Protein AF-0000000069214735 (afdb_homodimer)

Foldseek 3Di:
DVVVLVVVLVVVLLVLQVVVVDPVLNVLVVQDADDPLVLLLLLCLPDDPPDDPVLSVLSSLLSSLLVLLVQLLVLLVCLLLVFQFDNLGGHSCNVPNNVVSNVSSVVSNVSSLVSLVVLDDVLSVLQVVLSVLLVVLVVLQVVCLVADDLDVVSQVSSQQNNWQSNSLSSNLSSCVSVVHDSVLSSQLSNLLRSLLVLVVLLCLLVPCCVVNRHHHPSQQLSRHCHQLNSVLLVVDDPVVVVVSRVCGNPDDPVNSVVSVVSCVVVVSSVVSLVVSVVSLVSSCVSCPPVPSVSSNVSSVVSSVVPD/DVVVLVVVLVVVLVVLQVVVVDPVLVVLVVQDADDPLVLLLLLCLPDDPPDDPVLSVLSSLLSSLLVLLVQLLVLLVCLLLVFQFDNLGGHSCNVPNNVVSNVSSVVSNVSSLVSQVVLDDVLSVQQVVLSVLLVVLVVLQVVQLVADDLDVVSQVSSQQNNWQSSSLSSNLSSCVSVVHDSVLRSQLSNLLRSLLVLVVLLCLLVPCCVVNRHHHPSQQLSRHCHQLNSVLLVVDPPVVVVVSRVCGNPDDPVNSVVSVVSCVVVVSSVVSLVVSLVSLVSSCVSCPPVPSVSSNVSSVVSSVVPD

pLDDT: mean 94.44, std 6.24, range [46.06, 98.88]

Organism: Helicobacter pylori (strain G27) (NCBI:txid563041)

Solvent-accessible surface area (backbone atoms only — not comparable to full-atom values): 30820 Å² total; per-residue (Å²): 114,65,63,63,55,50,48,51,25,52,51,49,45,52,49,56,55,56,70,68,71,44,72,66,58,51,54,56,57,71,56,58,52,78,75,86,52,63,66,43,54,60,37,56,55,70,58,59,94,80,60,51,71,68,61,46,51,52,50,38,49,51,37,29,32,53,52,30,42,51,50,17,53,48,35,43,46,33,48,62,65,64,36,55,49,37,64,71,31,61,19,57,31,59,75,63,32,53,55,52,17,44,34,52,16,44,33,31,40,22,49,23,48,30,58,34,37,73,67,40,50,70,44,26,34,45,47,25,45,24,48,26,35,23,28,50,16,51,50,50,46,54,62,52,27,74,46,86,52,85,56,66,67,58,48,52,52,30,47,40,25,53,44,6,41,42,40,10,31,49,28,21,39,44,22,51,75,69,72,45,67,30,67,41,37,21,48,21,22,31,24,35,25,48,15,42,50,48,39,53,58,48,40,33,74,71,41,53,34,78,80,68,24,35,74,42,59,42,49,45,37,72,22,42,58,46,68,58,54,41,57,42,48,73,72,42,52,74,70,52,36,52,50,53,56,69,45,55,51,43,91,48,71,67,54,53,53,53,48,52,49,50,33,60,75,69,43,30,65,61,52,48,50,52,55,23,45,52,27,22,50,51,15,50,57,44,46,60,87,67,78,48,63,62,57,50,48,50,42,54,31,44,76,66,66,62,120,117,66,64,64,54,50,50,52,26,52,50,49,44,51,50,56,57,56,68,68,70,45,73,66,58,51,57,57,56,71,58,56,53,79,73,86,53,62,66,41,54,59,39,56,56,70,59,58,95,80,60,50,70,68,60,46,51,51,51,40,49,51,37,29,31,51,52,30,40,50,50,16,52,49,35,43,45,33,48,62,66,65,37,54,48,37,64,71,31,61,19,57,30,58,75,64,33,52,53,53,18,45,37,50,15,44,33,30,40,22,48,24,48,28,58,34,37,74,65,39,49,69,45,26,36,44,48,25,46,24,48,26,35,24,28,51,16,51,50,51,48,54,63,52,25,74,48,84,53,86,55,65,67,60,48,50,52,28,46,39,24,55,44,4,39,42,41,10,29,50,28,22,38,45,22,52,75,69,72,46,66,30,67,41,38,22,49,20,21,32,24,36,25,48,16,42,52,49,39,51,57,47,41,32,72,72,42,53,33,79,80,68,26,35,75,42,58,44,50,43,37,71,22,41,59,46,67,57,54,42,56,44,49,72,71,42,54,73,69,52,35,52,50,53,56,71,46,55,50,44,90,48,71,68,54,53,53,52,48,51,50,50,33,61,75,69,43,30,65,60,53,49,51,52,54,25,45,52,26,24,50,50,15,49,58,44,47,61,85,66,78,50,63,60,57,49,49,50,42,56,29,44,76,68,67,63,120

Nearest PDB structures (foldseek):
  3tc1-assembly1_B  TM=9.771E-01  e=1.346E-35  Helicobacter pylori NCTC 11637 = CCUG 17874 = ATCC 43504 = JCM 12093
  3tc1-assembly1_A  TM=9.794E-01  e=9.966E-32  Helicobacter pylori NCTC 11637 = CCUG 17874 = ATCC 43504 = JCM 12093
  5ze6-assembly1_A  TM=8.639E-01  e=1.102E-12  Escherichia coli K-12
  1v4h-assembly1_A  TM=8.221E-01  e=3.717E-09  Thermotoga maritima
  1vg6-assembly1_A  TM=8.073E-01  e=4.056E-09  Thermotoga maritima

Secondary structure (DSSP, 8-state):
-HHHHHHHHHHHHHHHHHTT--HHHHHHHTTSPP---HHHHHHHTT--TT--HHHHHHHHHHHHHHHHHHHHHHHHHHHHTT-SEETTEE-HHHHH-HHHHHHHHHHHHHHHHHHHTTS-HHHHHHHHHHHHHHHHHHHHHHHHTTS----HHHHHHHHIIIIIHHHHHHHHHHHHHTTS-HHHHHHHHHHHHHHHHHHHHHHHHHS-HHHHTS-SSHHHHTT---HHHHHHHHHS-HHHHHHHHHHTT---HHHHHHHHHHHHHTTHHHHHHHHHHHHHHHHHHHTTTS--HHHHHHHHHHHHT--/-HHHHHHHHHHHHHHHHHTT--HHHHHHHTTSPP---HHHHHHHTT--TT--HHHHHHHHHHHHHHHHHHHHHHHHHHHHTT-SEETTEE-HHHHH-HHHHHHHHHHHHHHHHHHHTTS-HHHHHHHHHHHHHHHHHHHHHHHHTTS----HHHHHHHHIIIIIHHHHHHHHHHHHHTTS-HHHHHHHHHHHHHHHHHHHHHHHHHS-HHHHTS-SSHHHHTT---HHHHHHHHHS-HHHHHHHHHHTT---HHHHHHHHHHHHHTTHHHHHHHHHHHHHHHHHHHTTTS--HHHHHHHHHHHHT--

Structure (mmCIF, N/CA/C/O backbone):
data_AF-0000000069214735-model_v1
#
loop_
_entity.id
_entity.type
_entity.pdbx_description
1 polymer 'Putative octaprenyl-diphosphate synthase'
#
loop_
_atom_site.group_PDB
_atom_site.id
_atom_site.type_symbol
_atom_site.label_atom_id
_atom_site.label_alt_id
_atom_site.label_comp_id
_atom_site.label_asym_id
_atom_site.label_entity_id
_atom_site.label_seq_id
_atom_site.pdbx_PDB_ins_code
_atom_site.Cartn_x
_atom_site.Cartn_y
_atom_site.Cartn_z
_atom_site.occupancy
_atom_site.B_iso_or_equiv
_atom_site.auth_seq_id
_atom_site.auth_comp_id
_atom_site.auth_asym_id
_atom_site.auth_atom_id
_atom_site.pdbx_PDB_model_num
ATOM 1 N N . MET A 1 1 ? 9.195 28.875 -14.844 1 63.41 1 MET A N 1
ATOM 2 C CA . MET A 1 1 ? 10.25 27.875 -14.758 1 63.41 1 MET A CA 1
ATOM 3 C C . MET A 1 1 ? 9.781 26.641 -13.977 1 63.41 1 MET A C 1
ATOM 5 O O . MET A 1 1 ? 9.914 25.516 -14.453 1 63.41 1 MET A O 1
ATOM 9 N N . GLN A 1 2 ? 8.852 26.922 -13.047 1 80.88 2 GLN A N 1
ATOM 10 C CA . GLN A 1 2 ? 8.453 25.781 -12.234 1 80.88 2 GLN A CA 1
ATOM 11 C C . GLN A 1 2 ? 7.371 24.953 -12.938 1 80.88 2 GLN A C 1
ATOM 13 O O . GLN A 1 2 ? 7.344 23.734 -12.82 1 80.88 2 GLN A O 1
ATOM 18 N N . GLU A 1 3 ? 6.699 25.594 -13.883 1 85.5 3 GLU A N 1
ATOM 19 C CA . GLU A 1 3 ? 5.617 24.875 -14.547 1 85.5 3 GLU A CA 1
ATOM 20 C C . GLU A 1 3 ? 6.168 23.812 -15.5 1 85.5 3 GLU A C 1
ATOM 22 O O . GLU A 1 3 ? 5.629 22.703 -15.578 1 85.5 3 GLU A O 1
ATOM 27 N N . LYS A 1 4 ? 7.199 24.172 -16.25 1 91.75 4 LYS A N 1
ATOM 28 C CA . LYS A 1 4 ? 7.816 23.219 -17.156 1 91.75 4 LYS A CA 1
ATOM 29 C C . LYS A 1 4 ? 8.414 22.031 -16.406 1 91.75 4 LYS A C 1
ATOM 31 O O . LYS A 1 4 ? 8.336 20.891 -16.859 1 91.75 4 LYS A O 1
ATOM 36 N N . GLN A 1 5 ? 9.008 22.359 -15.266 1 94.19 5 GLN A N 1
ATOM 37 C CA . GLN A 1 5 ? 9.594 21.312 -14.445 1 94.19 5 GLN A CA 1
ATOM 38 C C . GLN A 1 5 ? 8.516 20.391 -13.883 1 94.19 5 GLN A C 1
ATOM 40 O O . GLN A 1 5 ? 8.695 19.172 -13.836 1 94.19 5 GLN A O 1
ATOM 45 N N . LEU A 1 6 ? 7.398 20.953 -13.516 1 96.31 6 LEU A N 1
ATOM 46 C CA . LEU A 1 6 ? 6.297 20.156 -12.984 1 96.31 6 LEU A CA 1
ATOM 47 C C . LEU A 1 6 ? 5.715 19.234 -14.055 1 96.31 6 LEU A C 1
ATOM 49 O O . LEU A 1 6 ? 5.359 18.094 -13.766 1 96.31 6 LEU A O 1
ATOM 53 N N . GLN A 1 7 ? 5.637 19.781 -15.25 1 96.06 7 GLN A N 1
ATOM 54 C CA . GLN A 1 7 ? 5.16 18.953 -16.359 1 96.06 7 GLN A CA 1
ATOM 55 C C . GLN A 1 7 ? 6.102 17.781 -16.625 1 96.06 7 GLN A C 1
ATOM 57 O O . GLN A 1 7 ? 5.656 16.688 -16.953 1 96.06 7 GLN A O 1
ATOM 62 N N . ALA A 1 8 ? 7.367 18.094 -16.531 1 96.56 8 ALA A N 1
ATOM 63 C CA . ALA A 1 8 ? 8.359 17.031 -16.734 1 96.56 8 ALA A CA 1
ATOM 64 C C . ALA A 1 8 ? 8.188 15.922 -15.695 1 96.56 8 ALA A C 1
ATOM 66 O O . ALA A 1 8 ? 8.344 14.742 -16 1 96.56 8 ALA A O 1
ATOM 67 N N . ILE A 1 9 ? 7.883 16.297 -14.5 1 97.81 9 ILE A N 1
ATOM 68 C CA . ILE A 1 9 ? 7.672 15.328 -13.422 1 97.81 9 ILE A CA 1
ATOM 69 C C . ILE A 1 9 ? 6.414 14.516 -13.695 1 97.81 9 ILE A C 1
ATOM 71 O O . ILE A 1 9 ? 6.41 13.289 -13.523 1 97.81 9 ILE A O 1
ATOM 75 N N . GLN A 1 10 ? 5.355 15.109 -14.141 1 97.12 10 GLN A N 1
ATOM 76 C CA . GLN A 1 10 ? 4.121 14.414 -14.5 1 97.12 10 GLN A CA 1
ATOM 77 C C . GLN A 1 10 ? 4.363 13.422 -15.633 1 97.12 10 GLN A C 1
ATOM 79 O O . GLN A 1 10 ? 3.814 12.312 -15.617 1 97.12 10 GLN A O 1
ATOM 84 N N . ASN A 1 11 ? 5.117 13.891 -16.594 1 97.31 11 ASN A N 1
ATOM 85 C CA . ASN A 1 11 ? 5.453 13.016 -17.719 1 97.31 11 ASN A CA 1
ATOM 86 C C . ASN A 1 11 ? 6.25 11.797 -17.25 1 97.31 11 ASN A C 1
ATOM 88 O O . ASN A 1 11 ? 6.086 10.703 -17.797 1 97.31 11 ASN A O 1
ATOM 92 N N . LYS A 1 12 ? 7.121 12.023 -16.297 1 97.69 12 LYS A N 1
ATOM 93 C CA . LYS A 1 12 ? 7.898 10.922 -15.727 1 97.69 12 LYS A CA 1
ATOM 94 C C . LYS A 1 12 ? 6.988 9.891 -15.062 1 97.69 12 LYS A C 1
ATOM 96 O O . LYS A 1 12 ? 7.156 8.688 -15.258 1 97.69 12 LYS A O 1
ATOM 101 N N . ILE A 1 13 ? 6.055 10.328 -14.305 1 98.19 13 ILE A N 1
ATOM 102 C CA . ILE A 1 13 ? 5.102 9.445 -13.648 1 98.19 13 ILE A CA 1
ATOM 103 C C . ILE A 1 13 ? 4.309 8.664 -14.695 1 98.19 13 ILE A C 1
ATOM 105 O O . ILE A 1 13 ? 4.156 7.445 -14.578 1 98.19 13 ILE A O 1
ATOM 109 N N . ALA A 1 14 ? 3.828 9.383 -15.703 1 97.75 14 ALA A N 1
ATOM 110 C CA . ALA A 1 14 ? 3.07 8.742 -16.781 1 97.75 14 ALA A CA 1
ATOM 111 C C . ALA A 1 14 ? 3.906 7.672 -17.469 1 97.75 14 ALA A C 1
ATOM 113 O O . ALA A 1 14 ? 3.398 6.598 -17.797 1 97.75 14 ALA A O 1
ATOM 114 N N . SER A 1 15 ? 5.121 8.008 -17.719 1 98.19 15 SER A N 1
ATOM 115 C CA . SER A 1 15 ? 6.027 7.055 -18.344 1 98.19 15 SER A CA 1
ATOM 116 C C . SER A 1 15 ? 6.227 5.816 -17.484 1 98.19 15 SER A C 1
ATOM 118 O O . SER A 1 15 ? 6.23 4.691 -17.984 1 98.19 15 SER A O 1
ATOM 120 N N . TRP A 1 16 ? 6.414 6.023 -16.203 1 98.12 16 TRP A N 1
ATOM 121 C CA . TRP A 1 16 ? 6.594 4.91 -15.281 1 98.12 16 TRP A CA 1
ATOM 122 C C . TRP A 1 16 ? 5.352 4.027 -15.242 1 98.12 16 TRP A C 1
ATOM 124 O O . TRP A 1 16 ? 5.453 2.801 -15.164 1 98.12 16 TRP A O 1
ATOM 134 N N . ILE A 1 17 ? 4.191 4.629 -15.273 1 98.06 17 ILE A N 1
ATOM 135 C CA . ILE A 1 17 ? 2.936 3.891 -15.266 1 98.06 17 ILE A CA 1
ATOM 136 C C . ILE A 1 17 ? 2.809 3.084 -16.562 1 98.06 17 ILE A C 1
ATOM 138 O O . ILE A 1 17 ? 2.406 1.918 -16.531 1 98.06 17 ILE A O 1
ATOM 142 N N . LYS A 1 18 ? 3.156 3.678 -17.641 1 97.56 18 LYS A N 1
ATOM 143 C CA . LYS A 1 18 ? 3.102 3.002 -18.938 1 97.56 18 LYS A CA 1
ATOM 144 C C . LYS A 1 18 ? 4.031 1.794 -18.969 1 97.56 18 LYS A C 1
ATOM 146 O O . LYS A 1 18 ? 3.732 0.788 -19.609 1 97.56 18 LYS A O 1
ATOM 151 N N . GLU A 1 19 ? 5.086 1.931 -18.312 1 97.31 19 GLU A N 1
ATOM 152 C CA . GLU A 1 19 ? 6.078 0.863 -18.25 1 97.31 19 GLU A CA 1
ATOM 153 C C . GLU A 1 19 ? 5.516 -0.382 -17.578 1 97.31 19 GLU A C 1
ATOM 155 O O . GLU A 1 19 ? 6.055 -1.479 -17.734 1 97.31 19 GLU A O 1
ATOM 160 N N . ILE A 1 20 ? 4.504 -0.233 -16.781 1 96.56 20 ILE A N 1
ATOM 161 C CA . ILE A 1 20 ? 3.902 -1.363 -16.078 1 96.56 20 ILE A CA 1
ATOM 162 C C . ILE A 1 20 ? 3.188 -2.268 -17.094 1 96.56 20 ILE A C 1
ATOM 164 O O . ILE A 1 20 ? 2.936 -3.441 -16.797 1 96.56 20 ILE A O 1
ATOM 168 N N . GLU A 1 21 ? 2.82 -1.747 -18.281 1 95.44 21 GLU A N 1
ATOM 169 C CA . GLU A 1 21 ? 2.24 -2.49 -19.391 1 95.44 21 GLU A CA 1
ATOM 170 C C . GLU A 1 21 ? 0.937 -3.17 -18.984 1 95.44 21 GLU A C 1
ATOM 172 O O . GLU A 1 21 ? 0.771 -4.375 -19.172 1 95.44 21 GLU A O 1
ATOM 177 N N . SER A 1 22 ? 0.008 -2.404 -18.5 1 96.75 22 SER A N 1
ATOM 178 C CA . SER A 1 22 ? -1.349 -2.834 -18.188 1 96.75 22 SER A CA 1
ATOM 179 C C . SER A 1 22 ? -2.381 -1.826 -18.672 1 96.75 22 SER A C 1
ATOM 181 O O . SER A 1 22 ? -2.428 -0.693 -18.188 1 96.75 22 SER A O 1
ATOM 183 N N . GLY A 1 23 ? -3.18 -2.287 -19.594 1 96.31 23 GLY A N 1
ATOM 184 C CA . GLY A 1 23 ? -4.246 -1.431 -20.078 1 96.31 23 GLY A CA 1
ATOM 185 C C . GLY A 1 23 ? -5.23 -1.019 -19.016 1 96.31 23 GLY A C 1
ATOM 186 O O . GLY A 1 23 ? -5.781 0.084 -19.062 1 96.31 23 GLY A O 1
ATOM 187 N N . PHE A 1 24 ? -5.484 -1.849 -18.047 1 95.62 24 PHE A N 1
ATOM 188 C CA . PHE A 1 24 ? -6.395 -1.551 -16.953 1 95.62 24 PHE A CA 1
ATOM 189 C C . PHE A 1 24 ? -5.836 -0.441 -16.078 1 95.62 24 PHE A C 1
ATOM 191 O O . PHE A 1 24 ? -6.559 0.478 -15.688 1 95.62 24 PHE A O 1
ATOM 198 N N . ILE A 1 25 ? -4.531 -0.537 -15.766 1 97.25 25 ILE A N 1
ATOM 199 C CA . ILE A 1 25 ? -3.889 0.477 -14.938 1 97.25 25 ILE A CA 1
ATOM 200 C C . ILE A 1 25 ? -3.871 1.813 -15.672 1 97.25 25 ILE A C 1
ATOM 202 O O . ILE A 1 25 ? -4.117 2.863 -15.078 1 97.25 25 ILE A O 1
ATOM 206 N N . ASP A 1 26 ? -3.609 1.735 -17 1 97.5 26 ASP A N 1
ATOM 207 C CA . ASP A 1 26 ? -3.646 2.947 -17.812 1 97.5 26 ASP A CA 1
ATOM 208 C C . ASP A 1 26 ? -5.023 3.605 -17.766 1 97.5 26 ASP A C 1
ATOM 210 O O . ASP A 1 26 ? -5.125 4.832 -17.672 1 97.5 26 ASP A O 1
ATOM 214 N N . ALA A 1 27 ? -6.051 2.803 -17.828 1 96.06 27 ALA A N 1
ATOM 215 C CA . ALA A 1 27 ? -7.422 3.305 -17.797 1 96.06 27 ALA A CA 1
ATOM 216 C C . ALA A 1 27 ? -7.727 3.98 -16.469 1 96.06 27 ALA A C 1
ATOM 218 O O . ALA A 1 27 ? -8.312 5.066 -16.438 1 96.06 27 ALA A O 1
ATOM 219 N N . LEU A 1 28 ? -7.375 3.35 -15.414 1 96.75 28 LEU A N 1
ATOM 220 C CA . LEU A 1 28 ? -7.59 3.924 -14.094 1 96.75 28 LEU A CA 1
ATOM 221 C C . LEU A 1 28 ? -6.801 5.219 -13.922 1 96.75 28 LEU A C 1
ATOM 223 O O . LEU A 1 28 ? -7.336 6.223 -13.453 1 96.75 28 LEU A O 1
ATOM 227 N N . PHE A 1 29 ? -5.5 5.199 -14.359 1 97.31 29 PHE A N 1
ATOM 228 C CA . PHE A 1 29 ? -4.605 6.344 -14.234 1 97.31 29 PHE A CA 1
ATOM 229 C C . PHE A 1 29 ? -5.152 7.543 -15 1 97.31 29 PHE A C 1
ATOM 231 O O . PHE A 1 29 ? -5.027 8.68 -14.547 1 97.31 29 PHE A O 1
ATOM 238 N N . SER A 1 30 ? -5.766 7.297 -16.109 1 96.62 30 SER A N 1
ATOM 239 C CA . SER A 1 30 ? -6.27 8.359 -16.969 1 96.62 30 SER A CA 1
ATOM 240 C C . SER A 1 30 ? -7.41 9.125 -16.297 1 96.62 30 SER A C 1
ATOM 242 O O . SER A 1 30 ? -7.785 10.203 -16.75 1 96.62 30 SER A O 1
ATOM 244 N N . LYS A 1 31 ? -7.945 8.609 -15.18 1 96.62 31 LYS A N 1
ATOM 245 C CA . LYS A 1 31 ? -9.094 9.234 -14.523 1 96.62 31 LYS A CA 1
ATOM 246 C C . LYS A 1 31 ? -8.664 9.977 -13.258 1 96.62 31 LYS A C 1
ATOM 248 O O . LYS A 1 31 ? -9.492 10.578 -12.57 1 96.62 31 LYS A O 1
ATOM 253 N N . ILE A 1 32 ? -7.375 9.875 -12.977 1 95 32 ILE A N 1
ATOM 254 C CA . ILE A 1 32 ? -6.867 10.633 -11.836 1 95 32 ILE A CA 1
ATOM 255 C C . ILE A 1 32 ? -6.793 12.117 -12.195 1 95 32 ILE A C 1
ATOM 257 O O . ILE A 1 32 ? -6.203 12.492 -13.211 1 95 32 ILE A O 1
ATOM 261 N N . GLY A 1 33 ? -7.352 12.992 -11.477 1 88.94 33 GLY A N 1
ATOM 262 C CA . GLY A 1 33 ? -7.383 14.422 -11.727 1 88.94 33 GLY A CA 1
ATOM 263 C C . GLY A 1 33 ? -6.023 15.078 -11.594 1 88.94 33 GLY A C 1
ATOM 264 O O . GLY A 1 33 ? -5.078 14.469 -11.102 1 88.94 33 GLY A O 1
ATOM 265 N N . PRO A 1 34 ? -5.953 16.266 -11.992 1 86.94 34 PRO A N 1
ATOM 266 C CA . PRO A 1 34 ? -4.691 17 -11.938 1 86.94 34 PRO A CA 1
ATOM 267 C C . PRO A 1 34 ? -4.219 17.266 -10.508 1 86.94 34 PRO A C 1
ATOM 269 O O . PRO A 1 34 ? -5.039 17.516 -9.625 1 86.94 34 PRO A O 1
ATOM 272 N N . SER A 1 35 ? -2.982 17.188 -10.344 1 87.75 35 SER A N 1
ATOM 273 C CA . SER A 1 35 ? -2.377 17.406 -9.031 1 87.75 35 SER A CA 1
ATOM 274 C C . SER A 1 35 ? -1.68 18.766 -8.969 1 87.75 35 SER A C 1
ATOM 276 O O . SER A 1 35 ? -1.071 19.203 -9.945 1 87.75 35 SER A O 1
ATOM 278 N N . LYS A 1 36 ? -1.809 19.469 -7.801 1 87.19 36 LYS A N 1
ATOM 279 C CA . LYS A 1 36 ? -1.128 20.75 -7.594 1 87.19 36 LYS A CA 1
ATOM 280 C C . LYS A 1 36 ? 0.368 20.547 -7.375 1 87.19 36 LYS A C 1
ATOM 282 O O . LYS A 1 36 ? 1.154 21.484 -7.5 1 87.19 36 LYS A O 1
ATOM 287 N N . MET A 1 37 ? 0.788 19.391 -7.004 1 94.25 37 MET A N 1
ATOM 288 C CA . MET A 1 37 ? 2.178 18.969 -6.859 1 94.25 37 MET A CA 1
ATOM 289 C C . MET A 1 37 ? 2.934 19.906 -5.914 1 94.25 37 MET A C 1
ATOM 291 O O . MET A 1 37 ? 4.023 20.375 -6.246 1 94.25 37 MET A O 1
ATOM 295 N N . LEU A 1 38 ? 2.32 20.266 -4.809 1 94.5 38 LEU A N 1
ATOM 296 C CA . LEU A 1 38 ? 2.898 21.156 -3.809 1 94.5 38 LEU A CA 1
ATOM 297 C C . LEU A 1 38 ? 4.254 20.641 -3.342 1 94.5 38 LEU A C 1
ATOM 299 O O . LEU A 1 38 ? 5.207 21.406 -3.219 1 94.5 38 LEU A O 1
ATOM 303 N N . ARG A 1 39 ? 4.418 19.375 -3.098 1 97.19 39 ARG A N 1
ATOM 304 C CA . ARG A 1 39 ? 5.676 18.812 -2.596 1 97.19 39 ARG A CA 1
ATOM 305 C C . ARG A 1 39 ? 6.785 18.953 -3.631 1 97.19 39 ARG A C 1
ATOM 307 O O . ARG A 1 39 ? 7.922 19.281 -3.291 1 97.19 39 ARG A O 1
ATOM 314 N N . SER A 1 40 ? 6.434 18.703 -4.871 1 97.88 40 SER A N 1
ATOM 315 C CA . SER A 1 40 ? 7.418 18.906 -5.934 1 97.88 40 SER A CA 1
ATOM 316 C C . SER A 1 40 ? 7.859 20.359 -6.016 1 97.88 40 SER A C 1
ATOM 318 O O . SER A 1 40 ? 9.039 20.641 -6.219 1 97.88 40 SER A O 1
ATOM 320 N N . LYS A 1 41 ? 6.867 21.281 -5.879 1 97 41 LYS A N 1
ATOM 321 C CA . LYS A 1 41 ? 7.203 22.703 -5.895 1 97 41 LYS A CA 1
ATOM 322 C C . LYS A 1 41 ? 8.188 23.047 -4.777 1 97 41 LYS A C 1
ATOM 324 O O . LYS A 1 41 ? 9.156 23.766 -5 1 97 41 LYS A O 1
ATOM 329 N N . LEU A 1 42 ? 7.934 22.547 -3.635 1 98 42 LEU A N 1
ATOM 330 C CA . LEU A 1 42 ? 8.805 22.781 -2.492 1 98 42 LEU A CA 1
ATOM 331 C C . LEU A 1 42 ? 10.195 22.188 -2.738 1 98 42 LEU A C 1
ATOM 333 O O . LEU A 1 42 ? 11.203 22.844 -2.494 1 98 42 LEU A O 1
ATOM 337 N N . MET A 1 43 ? 10.234 20.984 -3.23 1 98.5 43 MET A N 1
ATOM 338 C CA . MET A 1 43 ? 11.492 20.281 -3.475 1 98.5 43 MET A CA 1
ATOM 339 C C . MET A 1 43 ? 12.297 20.984 -4.559 1 98.5 43 MET A C 1
ATOM 341 O O . MET A 1 43 ? 13.508 21.172 -4.414 1 98.5 43 MET A O 1
ATOM 345 N N . LEU A 1 44 ? 11.625 21.391 -5.645 1 97.44 44 LEU A N 1
ATOM 346 C CA . LEU A 1 44 ? 12.297 22.016 -6.773 1 97.44 44 LEU A CA 1
ATOM 347 C C . LEU A 1 44 ? 12.891 23.359 -6.367 1 97.44 44 LEU A C 1
ATOM 349 O O . LEU A 1 44 ? 13.852 23.828 -6.977 1 97.44 44 LEU A O 1
ATOM 353 N N . ALA A 1 45 ? 12.297 23.984 -5.344 1 97.25 45 ALA A N 1
ATOM 354 C CA . ALA A 1 45 ? 12.781 25.266 -4.855 1 97.25 45 ALA A CA 1
ATOM 355 C C . ALA A 1 45 ? 14.203 25.141 -4.301 1 97.25 45 ALA A C 1
ATOM 357 O O . ALA A 1 45 ? 14.883 26.141 -4.098 1 97.25 45 ALA A O 1
ATOM 358 N N . LEU A 1 46 ? 14.703 23.938 -4.055 1 97.38 46 LEU A N 1
ATOM 359 C CA . LEU A 1 46 ? 16.047 23.734 -3.52 1 97.38 46 LEU A CA 1
ATOM 360 C C . LEU A 1 46 ? 17.078 23.688 -4.641 1 97.38 46 LEU A C 1
ATOM 362 O O . LEU A 1 46 ? 18.281 23.719 -4.387 1 97.38 46 LEU A O 1
ATOM 366 N N . LEU A 1 47 ? 16.594 23.562 -5.887 1 95.75 47 LEU A N 1
ATOM 367 C CA . LEU A 1 47 ? 17.516 23.438 -7.008 1 95.75 47 LEU A CA 1
ATOM 368 C C . LEU A 1 47 ? 18.312 24.734 -7.211 1 95.75 47 LEU A C 1
ATOM 370 O O . LEU A 1 47 ? 17.766 25.828 -7.074 1 95.75 47 LEU A O 1
ATOM 374 N N . ASP A 1 48 ? 19.547 24.516 -7.539 1 90.75 48 ASP A N 1
ATOM 375 C CA . ASP A 1 48 ? 20.359 25.656 -7.949 1 90.75 48 ASP A CA 1
ATOM 376 C C . ASP A 1 48 ? 20.172 25.969 -9.438 1 90.75 48 ASP A C 1
ATOM 378 O O . ASP A 1 48 ? 19.781 25.094 -10.211 1 90.75 48 ASP A O 1
ATOM 382 N N . GLU A 1 49 ? 20.531 27.141 -9.766 1 83.81 49 GLU A N 1
ATOM 383 C CA . GLU A 1 49 ? 20.438 27.562 -11.164 1 83.81 49 GLU A CA 1
ATOM 384 C C . GLU A 1 49 ? 21.344 26.703 -12.047 1 83.81 49 GLU A C 1
ATOM 386 O O . GLU A 1 49 ? 21 26.422 -13.203 1 83.81 49 GLU A O 1
ATOM 391 N N . LYS A 1 50 ? 22.453 26.328 -11.547 1 89.44 50 LYS A N 1
ATOM 392 C CA . LYS A 1 50 ? 23.438 25.609 -12.367 1 89.44 50 LYS A CA 1
ATOM 393 C C . LYS A 1 50 ? 23.406 24.109 -12.07 1 89.44 50 LYS A C 1
ATOM 395 O O . LYS A 1 50 ? 24.422 23.422 -12.25 1 89.44 50 LYS A O 1
ATOM 400 N N . THR A 1 51 ? 22.312 23.547 -11.734 1 89.38 51 THR A N 1
ATOM 401 C CA . THR A 1 51 ? 22.234 22.109 -11.516 1 89.38 51 THR A CA 1
ATOM 402 C C . THR A 1 51 ? 22.469 21.344 -12.82 1 89.38 51 THR A C 1
ATOM 404 O O . THR A 1 51 ? 21.891 21.672 -13.852 1 89.38 51 THR A O 1
ATOM 407 N N . ASP A 1 52 ? 23.422 20.422 -12.891 1 92.38 52 ASP A N 1
ATOM 408 C CA . ASP A 1 52 ? 23.734 19.672 -14.109 1 92.38 52 ASP A CA 1
ATOM 409 C C . ASP A 1 52 ? 22.578 18.734 -14.477 1 92.38 52 ASP A C 1
ATOM 411 O O . ASP A 1 52 ? 21.703 18.469 -13.656 1 92.38 52 ASP A O 1
ATOM 415 N N . ALA A 1 53 ? 22.703 18.203 -15.688 1 93.94 53 ALA A N 1
ATOM 416 C CA . ALA A 1 53 ? 21.594 17.453 -16.266 1 93.94 53 ALA A CA 1
ATOM 417 C C . ALA A 1 53 ? 21.375 16.141 -15.531 1 93.94 53 ALA A C 1
ATOM 419 O O . ALA A 1 53 ? 20.234 15.695 -15.367 1 93.94 53 ALA A O 1
ATOM 420 N N . ILE A 1 54 ? 22.375 15.531 -15.109 1 95.19 54 ILE A N 1
ATOM 421 C CA . ILE A 1 54 ? 22.266 14.234 -14.438 1 95.19 54 ILE A CA 1
ATOM 422 C C . ILE A 1 54 ? 21.594 14.414 -13.078 1 95.19 54 ILE A C 1
ATOM 424 O O . ILE A 1 54 ? 20.688 13.664 -12.727 1 95.19 54 ILE A O 1
ATOM 428 N N . LEU A 1 55 ? 22.109 15.367 -12.344 1 95.75 55 LEU A N 1
ATOM 429 C CA . LEU A 1 55 ? 21.547 15.656 -11.031 1 95.75 55 LEU A CA 1
ATOM 430 C C . LEU A 1 55 ? 20.109 16.125 -11.156 1 95.75 55 LEU A C 1
ATOM 432 O O . LEU A 1 55 ? 19.266 15.805 -10.312 1 95.75 55 LEU A O 1
ATOM 436 N N . LEU A 1 56 ? 19.812 16.906 -12.164 1 96.5 56 LEU A N 1
ATOM 437 C CA . LEU A 1 56 ? 18.453 17.375 -12.406 1 96.5 56 LEU A CA 1
ATOM 438 C C . LEU A 1 56 ? 17.516 16.203 -12.664 1 96.5 56 LEU A C 1
ATOM 440 O O . LEU A 1 56 ? 16.391 16.172 -12.164 1 96.5 56 LEU A O 1
ATOM 444 N N . ASP A 1 57 ? 17.953 15.281 -13.445 1 97.31 57 ASP A N 1
ATOM 445 C CA . ASP A 1 57 ? 17.156 14.094 -13.719 1 97.31 57 ASP A CA 1
ATOM 446 C C . ASP A 1 57 ? 16.875 13.312 -12.438 1 97.31 57 ASP A C 1
ATOM 448 O O . ASP A 1 57 ? 15.758 12.836 -12.227 1 97.31 57 ASP A O 1
ATOM 452 N N . LYS A 1 58 ? 17.828 13.188 -11.578 1 97.94 58 LYS A N 1
ATOM 453 C CA . LYS A 1 58 ? 17.641 12.523 -10.289 1 97.94 58 LYS A CA 1
ATOM 454 C C . LYS A 1 58 ? 16.641 13.281 -9.422 1 97.94 58 LYS A C 1
ATOM 456 O O . LYS A 1 58 ? 15.844 12.672 -8.711 1 97.94 58 LYS A O 1
ATOM 461 N N . ALA A 1 59 ? 16.75 14.57 -9.461 1 98.19 59 ALA A N 1
ATOM 462 C CA . ALA A 1 59 ? 15.82 15.406 -8.711 1 98.19 59 ALA A CA 1
ATOM 463 C C . ALA A 1 59 ? 14.391 15.203 -9.203 1 98.19 59 ALA A C 1
ATOM 465 O O . ALA A 1 59 ? 13.453 15.102 -8.398 1 98.19 59 ALA A O 1
ATOM 466 N N . PHE A 1 60 ? 14.219 15.125 -10.516 1 98.31 60 PHE A N 1
ATOM 467 C CA . PHE A 1 60 ? 12.898 14.891 -11.094 1 98.31 60 PHE A CA 1
ATOM 468 C C . PHE A 1 60 ? 12.375 13.516 -10.703 1 98.31 60 PHE A C 1
ATOM 470 O O . PHE A 1 60 ? 11.188 13.352 -10.406 1 98.31 60 PHE A O 1
ATOM 477 N N . ASN A 1 61 ? 13.258 12.562 -10.734 1 98.69 61 ASN A N 1
ATOM 478 C CA . ASN A 1 61 ? 12.875 11.219 -10.297 1 98.69 61 ASN A CA 1
ATOM 479 C C . ASN A 1 61 ? 12.391 11.227 -8.852 1 98.69 61 ASN A C 1
ATOM 481 O O . ASN A 1 61 ? 11.383 10.594 -8.523 1 98.69 61 ASN A O 1
ATOM 485 N N . LEU A 1 62 ? 13.125 11.922 -8.023 1 98.81 62 LEU A N 1
ATOM 486 C CA . LEU A 1 62 ? 12.758 11.992 -6.613 1 98.81 62 LEU A CA 1
ATOM 487 C C . LEU A 1 62 ? 11.398 12.672 -6.438 1 98.81 62 LEU A C 1
ATOM 489 O O . LEU A 1 62 ? 10.578 12.211 -5.645 1 98.81 62 LEU A O 1
ATOM 493 N N . CYS A 1 63 ? 11.172 13.742 -7.141 1 98.75 63 CYS A N 1
ATOM 494 C CA . CYS A 1 63 ? 9.875 14.406 -7.113 1 98.75 63 CYS A CA 1
ATOM 495 C C . CYS A 1 63 ? 8.766 13.469 -7.566 1 98.75 63 CYS A C 1
ATOM 497 O O . CYS A 1 63 ? 7.707 13.398 -6.941 1 98.75 63 CYS A O 1
ATOM 499 N N . ALA A 1 64 ? 9.031 12.758 -8.664 1 98.69 64 ALA A N 1
ATOM 500 C CA . ALA A 1 64 ? 8.047 11.82 -9.188 1 98.69 64 ALA A CA 1
ATOM 501 C C . ALA A 1 64 ? 7.707 10.75 -8.156 1 98.69 64 ALA A C 1
ATOM 503 O O . ALA A 1 64 ? 6.539 10.391 -7.988 1 98.69 64 ALA A O 1
ATOM 504 N N . ILE A 1 65 ? 8.703 10.266 -7.496 1 98.81 65 ILE A N 1
ATOM 505 C CA . ILE A 1 65 ? 8.523 9.266 -6.453 1 98.81 65 ILE A CA 1
ATOM 506 C C . ILE A 1 65 ? 7.617 9.82 -5.355 1 98.81 65 ILE A C 1
ATOM 508 O O . ILE A 1 65 ? 6.641 9.18 -4.961 1 98.81 65 ILE A O 1
ATOM 512 N N . VAL A 1 66 ? 7.867 10.969 -4.902 1 98.75 66 VAL A N 1
ATOM 513 C CA . VAL A 1 66 ? 7.121 11.617 -3.826 1 98.75 66 VAL A CA 1
ATOM 514 C C . VAL A 1 66 ? 5.676 11.836 -4.262 1 98.75 66 VAL A C 1
ATOM 516 O O . VAL A 1 66 ? 4.742 11.562 -3.5 1 98.75 66 VAL A O 1
ATOM 519 N N . GLU A 1 67 ? 5.512 12.297 -5.465 1 98.56 67 GLU A N 1
ATOM 520 C CA . GLU A 1 67 ? 4.164 12.523 -5.973 1 98.56 67 GLU A CA 1
ATOM 521 C C . GLU A 1 67 ? 3.391 11.211 -6.102 1 98.56 67 GLU A C 1
ATOM 523 O O . GLU A 1 67 ? 2.18 11.18 -5.883 1 98.56 67 GLU A O 1
ATOM 528 N N . MET A 1 68 ? 4.043 10.18 -6.512 1 98.38 68 MET A N 1
ATOM 529 C CA . MET A 1 68 ? 3.383 8.883 -6.609 1 98.38 68 MET A CA 1
ATOM 530 C C . MET A 1 68 ? 2.951 8.383 -5.234 1 98.38 68 MET A C 1
ATOM 532 O O . MET A 1 68 ? 1.853 7.848 -5.082 1 98.38 68 MET A O 1
ATOM 536 N N . ILE A 1 69 ? 3.826 8.555 -4.23 1 98.19 69 ILE A N 1
ATOM 537 C CA . ILE A 1 69 ? 3.48 8.18 -2.865 1 98.19 69 ILE A CA 1
ATOM 538 C C . ILE A 1 69 ? 2.271 8.984 -2.398 1 98.19 69 ILE A C 1
ATOM 540 O O . ILE A 1 69 ? 1.338 8.43 -1.812 1 98.19 69 ILE A O 1
ATOM 544 N N . GLN A 1 70 ? 2.277 10.258 -2.664 1 97.38 70 GLN A N 1
ATOM 545 C CA . GLN A 1 70 ? 1.154 11.117 -2.301 1 97.38 70 GLN A CA 1
ATOM 546 C C . GLN A 1 70 ? -0.137 10.641 -2.961 1 97.38 70 GLN A C 1
ATOM 548 O O . GLN A 1 70 ? -1.186 10.578 -2.316 1 97.38 70 GLN A O 1
ATOM 553 N N . THR A 1 71 ? -0.068 10.344 -4.227 1 97.56 71 THR A N 1
ATOM 554 C CA . THR A 1 71 ? -1.243 9.891 -4.965 1 97.56 71 THR A CA 1
ATOM 555 C C . THR A 1 71 ? -1.771 8.578 -4.387 1 97.56 71 THR A C 1
ATOM 557 O O . THR A 1 71 ? -2.982 8.406 -4.238 1 97.56 71 THR A O 1
ATOM 560 N N . ALA A 1 72 ? -0.859 7.672 -4.094 1 97.44 72 ALA A N 1
ATOM 561 C CA . ALA A 1 72 ? -1.257 6.406 -3.484 1 97.44 72 ALA A CA 1
ATOM 562 C C . ALA A 1 72 ? -2.02 6.641 -2.184 1 97.44 72 ALA A C 1
ATOM 564 O O . ALA A 1 72 ? -3.064 6.027 -1.95 1 97.44 72 ALA A O 1
ATOM 565 N N . SER A 1 73 ? -1.473 7.5 -1.363 1 96.06 73 SER A N 1
ATOM 566 C CA . SER A 1 73 ? -2.105 7.797 -0.082 1 96.06 73 SER A CA 1
ATOM 567 C C . SER A 1 73 ? -3.496 8.391 -0.276 1 96.06 73 SER A C 1
ATOM 569 O O . SER A 1 73 ? -4.422 8.07 0.471 1 96.06 73 SER A O 1
ATOM 571 N N . LEU A 1 74 ? -3.695 9.258 -1.265 1 94.5 74 LEU A N 1
ATOM 572 C CA . LEU A 1 74 ? -4.988 9.875 -1.536 1 94.5 74 LEU A CA 1
ATOM 573 C C . LEU A 1 74 ? -5.992 8.844 -2.031 1 94.5 74 LEU A C 1
ATOM 575 O O . LEU A 1 74 ? -7.172 8.891 -1.667 1 94.5 74 LEU A O 1
ATOM 579 N N . LEU A 1 75 ? -5.539 7.941 -2.867 1 95.81 75 LEU A N 1
ATOM 580 C CA . LEU A 1 75 ? -6.402 6.875 -3.365 1 95.81 75 LEU A CA 1
ATOM 581 C C . LEU A 1 75 ? -6.957 6.039 -2.215 1 95.81 75 LEU A C 1
ATOM 583 O O . LEU A 1 75 ? -8.148 5.742 -2.176 1 95.81 75 LEU A O 1
ATOM 587 N N . HIS A 1 76 ? -6.086 5.684 -1.321 1 94.44 76 HIS A N 1
ATOM 588 C CA . HIS A 1 76 ? -6.508 4.887 -0.173 1 94.44 76 HIS A CA 1
ATOM 589 C C . HIS A 1 76 ? -7.391 5.699 0.768 1 94.44 76 HIS A C 1
ATOM 591 O O . HIS A 1 76 ? -8.398 5.195 1.271 1 94.44 76 HIS A O 1
ATOM 597 N N . ASP A 1 77 ? -7.059 6.957 0.935 1 89.75 77 ASP A N 1
ATOM 598 C CA . ASP A 1 77 ? -7.855 7.852 1.767 1 89.75 77 ASP A CA 1
ATOM 599 C C . ASP A 1 77 ? -9.266 8.016 1.207 1 89.75 77 ASP A C 1
ATOM 601 O O . ASP A 1 77 ? -10.234 8.102 1.966 1 89.75 77 ASP A O 1
ATOM 605 N N . ASP A 1 78 ? -9.375 8.141 -0.088 1 90.94 78 ASP A N 1
ATOM 606 C CA . ASP A 1 78 ? -10.672 8.312 -0.726 1 90.94 78 ASP A CA 1
ATOM 607 C C . ASP A 1 78 ? -11.594 7.125 -0.439 1 90.94 78 ASP A C 1
ATOM 609 O O . ASP A 1 78 ? -12.805 7.289 -0.317 1 90.94 78 ASP A O 1
ATOM 613 N N . VAL A 1 79 ? -11.039 5.977 -0.378 1 88.81 79 VAL A N 1
ATOM 614 C CA . VAL A 1 79 ? -11.812 4.781 -0.059 1 88.81 79 VAL A CA 1
ATOM 615 C C . VAL A 1 79 ? -12.273 4.836 1.396 1 88.81 79 VAL A C 1
ATOM 617 O O . VAL A 1 79 ? -13.43 4.543 1.696 1 88.81 79 VAL A O 1
ATOM 620 N N . ILE A 1 80 ? -11.43 5.262 2.248 1 82.81 80 ILE A N 1
ATOM 621 C CA . ILE A 1 80 ? -11.688 5.316 3.684 1 82.81 80 ILE A CA 1
ATOM 622 C C . ILE A 1 80 ? -12.773 6.352 3.973 1 82.81 80 ILE A C 1
ATOM 624 O O . ILE A 1 80 ? -13.703 6.078 4.73 1 82.81 80 ILE A O 1
ATOM 628 N N . ASP A 1 81 ? -12.641 7.449 3.273 1 82.06 81 ASP A N 1
ATOM 629 C CA . ASP A 1 81 ? -13.547 8.57 3.502 1 82.06 81 ASP A CA 1
ATOM 630 C C . ASP A 1 81 ? -14.805 8.438 2.654 1 82.06 81 ASP A C 1
ATOM 632 O O . ASP A 1 81 ? -15.711 9.273 2.744 1 82.06 81 ASP A O 1
ATOM 636 N N . LYS A 1 82 ? -14.93 7.426 1.906 1 87.25 82 LYS A N 1
ATOM 637 C CA . LYS A 1 82 ? -16.031 7.234 0.964 1 87.25 82 LYS A CA 1
ATOM 638 C C . LYS A 1 82 ? -16.219 8.469 0.087 1 87.25 82 LYS A C 1
ATOM 640 O O . LYS A 1 82 ? -17.344 8.93 -0.103 1 87.25 82 LYS A O 1
ATOM 645 N N . ALA A 1 83 ? -15.086 9 -0.292 1 86.94 83 ALA A N 1
ATOM 646 C CA . ALA A 1 83 ? -15.133 10.219 -1.105 1 86.94 83 ALA A CA 1
ATOM 647 C C . ALA A 1 83 ? -15.688 9.922 -2.496 1 86.94 83 ALA A C 1
ATOM 649 O O . ALA A 1 83 ? -15.328 8.922 -3.117 1 86.94 83 ALA A O 1
ATOM 650 N N . THR A 1 84 ? -16.516 10.82 -2.98 1 91.69 84 THR A N 1
ATOM 651 C CA . THR A 1 84 ? -17.094 10.641 -4.312 1 91.69 84 THR A CA 1
ATOM 652 C C . THR A 1 84 ? -16.422 11.578 -5.316 1 91.69 84 THR A C 1
ATOM 654 O O . THR A 1 84 ? -16.531 11.367 -6.527 1 91.69 84 THR A O 1
ATOM 657 N N . ILE A 1 85 ? -15.742 12.633 -4.754 1 90.88 85 ILE A N 1
ATOM 658 C CA . ILE A 1 85 ? -15.109 13.641 -5.598 1 90.88 85 ILE A CA 1
ATOM 659 C C . ILE A 1 85 ? -13.68 13.891 -5.121 1 90.88 85 ILE A C 1
ATOM 661 O O . ILE A 1 85 ? -13.422 13.945 -3.916 1 90.88 85 ILE A O 1
ATOM 665 N N . ARG A 1 86 ? -12.766 14 -6.035 1 87.62 86 ARG A N 1
ATOM 666 C CA . ARG A 1 86 ? -11.367 14.367 -5.809 1 87.62 86 ARG A CA 1
ATOM 667 C C . ARG A 1 86 ? -10.844 15.258 -6.93 1 87.62 86 ARG A C 1
ATOM 669 O O . ARG A 1 86 ? -10.938 14.898 -8.109 1 87.62 86 ARG A O 1
ATOM 676 N N . ARG A 1 87 ? -10.297 16.391 -6.559 1 89.25 87 ARG A N 1
ATOM 677 C CA . ARG A 1 87 ? -9.742 17.328 -7.527 1 89.25 87 ARG A CA 1
ATOM 678 C C . ARG A 1 87 ? -10.766 17.672 -8.602 1 89.25 87 ARG A C 1
ATOM 680 O O . ARG A 1 87 ? -10.461 17.625 -9.797 1 89.25 87 ARG A O 1
ATOM 687 N N . LYS A 1 88 ? -11.938 17.875 -8.133 1 87.81 88 LYS A N 1
ATOM 688 C CA . LYS A 1 88 ? -13.055 18.359 -8.938 1 87.81 88 LYS A CA 1
ATOM 689 C C . LYS A 1 88 ? -13.508 17.297 -9.938 1 87.81 88 LYS A C 1
ATOM 691 O O . LYS A 1 88 ? -14.211 17.609 -10.906 1 87.81 88 LYS A O 1
ATOM 696 N N . LEU A 1 89 ? -13.047 16.078 -9.781 1 91.56 89 LEU A N 1
ATOM 697 C CA . LEU A 1 89 ? -13.461 14.945 -10.594 1 91.56 89 LEU A CA 1
ATOM 698 C C . LEU A 1 89 ? -13.969 13.805 -9.711 1 91.56 89 LEU A C 1
ATOM 700 O O . LEU A 1 89 ? -13.664 13.758 -8.516 1 91.56 89 LEU A O 1
ATOM 704 N N . PRO A 1 90 ? -14.82 12.969 -10.328 1 94.38 90 PRO A N 1
ATOM 705 C CA . PRO A 1 90 ? -15.172 11.781 -9.547 1 94.38 90 PRO A CA 1
ATOM 706 C C . PRO A 1 90 ? -13.953 10.992 -9.094 1 94.38 90 PRO A C 1
ATOM 708 O O . PRO A 1 90 ? -12.992 10.844 -9.852 1 94.38 90 PRO A O 1
ATOM 711 N N . SER A 1 91 ? -13.93 10.617 -7.844 1 94.38 91 SER A N 1
ATOM 712 C CA . SER A 1 91 ? -12.812 9.836 -7.316 1 94.38 91 SER A CA 1
ATOM 713 C C . SER A 1 91 ? -12.758 8.453 -7.953 1 94.38 91 SER A C 1
ATOM 715 O O . SER A 1 91 ? -13.742 7.977 -8.508 1 94.38 91 SER A O 1
ATOM 717 N N . ILE A 1 92 ? -11.656 7.773 -7.898 1 95.25 92 ILE A N 1
ATOM 718 C CA . ILE A 1 92 ? -11.445 6.48 -8.539 1 95.25 92 ILE A CA 1
ATOM 719 C C . ILE A 1 92 ? -12.375 5.441 -7.906 1 95.25 92 ILE A C 1
ATOM 721 O O . ILE A 1 92 ? -12.961 4.617 -8.609 1 95.25 92 ILE A O 1
ATOM 725 N N . ASN A 1 93 ? -12.461 5.504 -6.562 1 93.31 93 ASN A N 1
ATOM 726 C CA . ASN A 1 93 ? -13.359 4.562 -5.898 1 93.31 93 ASN A CA 1
ATOM 727 C C . ASN A 1 93 ? -14.812 4.785 -6.324 1 93.31 93 ASN A C 1
ATOM 729 O O . ASN A 1 93 ? -15.586 3.832 -6.406 1 93.31 93 ASN A O 1
ATOM 733 N N . ALA A 1 94 ? -15.234 5.992 -6.57 1 94.12 94 ALA A N 1
ATOM 734 C CA . ALA A 1 94 ? -16.578 6.297 -7.043 1 94.12 94 ALA A CA 1
ATOM 735 C C . ALA A 1 94 ? -16.797 5.773 -8.453 1 94.12 94 ALA A C 1
ATOM 737 O O . ALA A 1 94 ? -17.891 5.289 -8.781 1 94.12 94 ALA A O 1
ATOM 738 N N . LEU A 1 95 ? -15.75 5.871 -9.258 1 94.06 95 LEU A N 1
ATOM 739 C CA . LEU A 1 95 ? -15.875 5.508 -10.664 1 94.06 95 LEU A CA 1
ATOM 740 C C . LEU A 1 95 ? -15.742 4 -10.852 1 94.06 95 LEU A C 1
ATOM 742 O O . LEU A 1 95 ? -16.422 3.41 -11.695 1 94.06 95 LEU A O 1
ATOM 746 N N . PHE A 1 96 ? -14.812 3.428 -10.039 1 92.62 96 PHE A N 1
ATOM 747 C CA . PHE A 1 96 ? -14.414 2.068 -10.391 1 92.62 96 PHE A CA 1
ATOM 748 C C . PHE A 1 96 ? -14.539 1.146 -9.18 1 92.62 96 PHE A C 1
ATOM 750 O O . PHE A 1 96 ? -14.195 -0.035 -9.258 1 92.62 96 PHE A O 1
ATOM 757 N N . GLY A 1 97 ? -14.977 1.699 -8.094 1 90.38 97 GLY A N 1
ATOM 758 C CA . GLY A 1 97 ? -15.148 0.897 -6.891 1 90.38 97 GLY A CA 1
ATOM 759 C C . GLY A 1 97 ? -13.945 0.951 -5.965 1 90.38 97 GLY A C 1
ATOM 760 O O . GLY A 1 97 ? -12.844 1.318 -6.387 1 90.38 97 GLY A O 1
ATOM 761 N N . ASN A 1 98 ? -14.133 0.613 -4.703 1 88.94 98 ASN A N 1
ATOM 762 C CA . ASN A 1 98 ? -13.109 0.665 -3.666 1 88.94 98 ASN A CA 1
ATOM 763 C C . ASN A 1 98 ? -11.93 -0.25 -3.992 1 88.94 98 ASN A C 1
ATOM 765 O O . ASN A 1 98 ? -10.773 0.107 -3.75 1 88.94 98 ASN A O 1
ATOM 769 N N . PHE A 1 99 ? -12.234 -1.366 -4.531 1 88.69 99 PHE A N 1
ATOM 770 C CA . PHE A 1 99 ? -11.211 -2.359 -4.836 1 88.69 99 PHE A CA 1
ATOM 771 C C . PHE A 1 99 ? -10.164 -1.784 -5.789 1 88.69 99 PHE A C 1
ATOM 773 O O . PHE A 1 99 ? -8.969 -1.839 -5.508 1 88.69 99 PHE A O 1
ATOM 780 N N . ASN A 1 100 ? -10.641 -1.263 -6.836 1 91.88 100 ASN A N 1
ATOM 781 C CA . ASN A 1 100 ? -9.734 -0.727 -7.848 1 91.88 100 ASN A CA 1
ATOM 782 C C . ASN A 1 100 ? -8.922 0.444 -7.301 1 91.88 100 ASN A C 1
ATOM 784 O O . ASN A 1 100 ? -7.742 0.594 -7.637 1 91.88 100 ASN A O 1
ATOM 788 N N . ALA A 1 101 ? -9.547 1.22 -6.484 1 94.19 101 ALA A N 1
ATOM 789 C CA . ALA A 1 101 ? -8.844 2.352 -5.887 1 94.19 101 ALA A CA 1
ATOM 790 C C . ALA A 1 101 ? -7.715 1.876 -4.977 1 94.19 101 ALA A C 1
ATOM 792 O O . ALA A 1 101 ? -6.598 2.402 -5.031 1 94.19 101 ALA A O 1
ATOM 793 N N . VAL A 1 102 ? -7.977 0.859 -4.117 1 94.38 102 VAL A N 1
ATOM 794 C CA . VAL A 1 102 ? -6.973 0.326 -3.201 1 94.38 102 VAL A CA 1
ATOM 795 C C . VAL A 1 102 ? -5.816 -0.275 -3.998 1 94.38 102 VAL A C 1
ATOM 797 O O . VAL A 1 102 ? -4.648 -0.009 -3.703 1 94.38 102 VAL A O 1
ATOM 800 N N . MET A 1 103 ? -6.109 -1.01 -4.992 1 94.75 103 MET A N 1
ATOM 801 C CA . MET A 1 103 ? -5.07 -1.681 -5.766 1 94.75 103 MET A CA 1
ATOM 802 C C . MET A 1 103 ? -4.238 -0.67 -6.551 1 94.75 103 MET A C 1
ATOM 804 O O . MET A 1 103 ? -3.025 -0.836 -6.695 1 94.75 103 MET A O 1
ATOM 808 N N . LEU A 1 104 ? -4.941 0.292 -7.141 1 96.75 104 LEU A N 1
ATOM 809 C CA . LEU A 1 104 ? -4.191 1.334 -7.832 1 96.75 104 LEU A CA 1
ATOM 810 C C . LEU A 1 104 ? -3.236 2.041 -6.875 1 96.75 104 LEU A C 1
ATOM 812 O O . LEU A 1 104 ? -2.113 2.385 -7.25 1 96.75 104 LEU A O 1
ATOM 816 N N . GLY A 1 105 ? -3.699 2.305 -5.641 1 97.44 105 GLY A N 1
ATOM 817 C CA . GLY A 1 105 ? -2.801 2.82 -4.621 1 97.44 105 GLY A CA 1
ATOM 818 C C . GLY A 1 105 ? -1.574 1.952 -4.41 1 97.44 105 GLY A C 1
ATOM 819 O O . GLY A 1 105 ? -0.454 2.459 -4.328 1 97.44 105 GLY A O 1
ATOM 820 N N . ASP A 1 106 ? -1.741 0.667 -4.359 1 97 106 ASP A N 1
ATOM 821 C CA . ASP A 1 106 ? -0.631 -0.265 -4.188 1 97 106 ASP A CA 1
ATOM 822 C C . ASP A 1 106 ? 0.316 -0.216 -5.387 1 97 106 ASP A C 1
ATOM 824 O O . ASP A 1 106 ? 1.527 -0.384 -5.234 1 97 106 ASP A O 1
ATOM 828 N N . VAL A 1 107 ? -0.232 -0.079 -6.578 1 97.69 107 VAL A N 1
ATOM 829 C CA . VAL A 1 107 ? 0.585 0.06 -7.777 1 97.69 107 VAL A CA 1
ATOM 830 C C . VAL A 1 107 ? 1.486 1.286 -7.652 1 97.69 107 VAL A C 1
ATOM 832 O O . VAL A 1 107 ? 2.691 1.207 -7.898 1 97.69 107 VAL A O 1
ATOM 835 N N . PHE A 1 108 ? 0.87 2.377 -7.266 1 98.25 108 PHE A N 1
ATOM 836 C CA . PHE A 1 108 ? 1.631 3.611 -7.105 1 98.25 108 PHE A CA 1
ATOM 837 C C . PHE A 1 108 ? 2.697 3.453 -6.027 1 98.25 108 PHE A C 1
ATOM 839 O O . PHE A 1 108 ? 3.854 3.832 -6.23 1 98.25 108 PHE A O 1
ATOM 846 N N . TYR A 1 109 ? 2.385 2.844 -4.879 1 97.62 109 TYR A N 1
ATOM 847 C CA . TYR A 1 109 ? 3.344 2.621 -3.801 1 97.62 109 TYR A CA 1
ATOM 848 C C . TYR A 1 109 ? 4.488 1.729 -4.266 1 97.62 109 TYR A C 1
ATOM 850 O O . TYR A 1 109 ? 5.66 2.053 -4.055 1 97.62 109 TYR A O 1
ATOM 858 N N . SER A 1 110 ? 4.133 0.651 -4.863 1 97.12 110 SER A N 1
ATOM 859 C CA . SER A 1 110 ? 5.16 -0.323 -5.223 1 97.12 110 SER A CA 1
ATOM 860 C C . SER A 1 110 ? 6.09 0.224 -6.301 1 97.12 110 SER A C 1
ATOM 862 O O . SER A 1 110 ? 7.301 0.011 -6.246 1 97.12 110 SER A O 1
ATOM 864 N N . LYS A 1 111 ? 5.523 0.917 -7.32 1 98.31 111 LYS A N 1
ATOM 865 C CA . LYS A 1 111 ? 6.359 1.534 -8.344 1 98.31 111 LYS A CA 1
ATOM 866 C C . LYS A 1 111 ? 7.25 2.621 -7.742 1 98.31 111 LYS A C 1
ATOM 868 O O . LYS A 1 111 ? 8.422 2.74 -8.102 1 98.31 111 LYS A O 1
ATOM 873 N N . ALA A 1 112 ? 6.648 3.395 -6.871 1 98.44 112 ALA A N 1
ATOM 874 C CA . ALA A 1 112 ? 7.43 4.418 -6.188 1 98.44 112 ALA A CA 1
ATOM 875 C C . ALA A 1 112 ? 8.594 3.799 -5.418 1 98.44 112 ALA A C 1
ATOM 877 O O . ALA A 1 112 ? 9.727 4.285 -5.492 1 98.44 112 ALA A O 1
ATOM 878 N N . PHE A 1 113 ? 8.383 2.736 -4.715 1 97.31 113 PHE A N 1
ATOM 879 C CA . PHE A 1 113 ? 9.422 2.1 -3.914 1 97.31 113 PHE A CA 1
ATOM 880 C C . PHE A 1 113 ? 10.469 1.445 -4.809 1 97.31 113 PHE A C 1
ATOM 882 O O . PHE A 1 113 ? 11.648 1.413 -4.465 1 97.31 113 PHE A O 1
ATOM 889 N N . PHE A 1 114 ? 10 0.93 -5.957 1 97.81 114 PHE A N 1
ATOM 890 C CA . PHE A 1 114 ? 10.938 0.4 -6.941 1 97.81 114 PHE A CA 1
ATOM 891 C C . PHE A 1 114 ? 11.906 1.479 -7.398 1 97.81 114 PHE A C 1
ATOM 893 O O . PHE A 1 114 ? 13.125 1.268 -7.406 1 97.81 114 PHE A O 1
ATOM 900 N N . GLU A 1 115 ? 11.406 2.623 -7.75 1 98.38 115 GLU A N 1
ATOM 901 C CA . GLU A 1 115 ? 12.25 3.727 -8.195 1 98.38 115 GLU A CA 1
ATOM 902 C C . GLU A 1 115 ? 13.062 4.297 -7.035 1 98.38 115 GLU A C 1
ATOM 904 O O . GLU A 1 115 ? 14.211 4.715 -7.223 1 98.38 115 GLU A O 1
ATOM 909 N N . LEU A 1 116 ? 12.461 4.281 -5.871 1 98.31 116 LEU A N 1
ATOM 910 C CA . LEU A 1 116 ? 13.102 4.801 -4.672 1 98.31 116 LEU A CA 1
ATOM 911 C C . LEU A 1 116 ? 14.352 3.996 -4.332 1 98.31 116 LEU A C 1
ATOM 913 O O . LEU A 1 116 ? 15.328 4.543 -3.818 1 98.31 116 LEU A O 1
ATOM 917 N N . SER A 1 117 ? 14.336 2.727 -4.609 1 96.75 117 SER A N 1
ATOM 918 C CA . SER A 1 117 ? 15.469 1.851 -4.312 1 96.75 117 SER A CA 1
ATOM 919 C C . SER A 1 117 ? 16.719 2.275 -5.078 1 96.75 117 SER A C 1
ATOM 921 O O . SER A 1 117 ? 17.828 1.9 -4.719 1 96.75 117 SER A O 1
ATOM 923 N N . LYS A 1 118 ? 16.547 3.08 -6.109 1 96.69 118 LYS A N 1
ATOM 924 C CA . LYS A 1 118 ? 17.656 3.535 -6.945 1 96.69 118 LYS A CA 1
ATOM 925 C C . LYS A 1 118 ? 18.25 4.832 -6.41 1 96.69 118 LYS A C 1
ATOM 927 O O . LYS A 1 118 ? 19.281 5.301 -6.902 1 96.69 118 LYS A O 1
ATOM 932 N N . MET A 1 119 ? 17.672 5.418 -5.352 1 97.12 119 MET A N 1
ATOM 933 C CA . MET A 1 119 ? 18.031 6.758 -4.895 1 97.12 119 MET A CA 1
ATOM 934 C C . MET A 1 119 ? 19.062 6.688 -3.773 1 97.12 119 MET A C 1
ATOM 936 O O . MET A 1 119 ? 19.547 7.719 -3.307 1 97.12 119 MET A O 1
ATOM 940 N N . GLY A 1 120 ? 19.438 5.523 -3.361 1 95.25 120 GLY A N 1
ATOM 941 C CA . GLY A 1 120 ? 20.344 5.355 -2.23 1 95.25 120 GLY A CA 1
ATOM 942 C C . GLY A 1 120 ? 19.625 5.012 -0.941 1 95.25 120 GLY A C 1
ATOM 943 O O . GLY A 1 120 ? 18.453 5.359 -0.766 1 95.25 120 GLY A O 1
ATOM 944 N N . GLU A 1 121 ? 20.297 4.387 -0.048 1 95.75 121 GLU A N 1
ATOM 945 C CA . GLU A 1 121 ? 19.719 3.824 1.168 1 95.75 121 GLU A CA 1
ATOM 946 C C . GLU A 1 121 ? 19.172 4.918 2.076 1 95.75 121 GLU A C 1
ATOM 948 O O . GLU A 1 121 ? 18.078 4.781 2.633 1 95.75 121 GLU A O 1
ATOM 953 N N . SER A 1 122 ? 19.891 6.012 2.252 1 97.25 122 SER A N 1
ATOM 954 C CA . SER A 1 122 ? 19.484 7.078 3.168 1 97.25 122 SER A CA 1
ATOM 955 C C . SER A 1 122 ? 18.141 7.688 2.756 1 97.25 122 SER A C 1
ATOM 957 O O . SER A 1 122 ? 17.219 7.781 3.57 1 97.25 122 SER A O 1
ATOM 959 N N . ILE A 1 123 ? 18.016 8.039 1.478 1 98.38 123 ILE A N 1
ATOM 960 C CA . ILE A 1 123 ? 16.797 8.648 0.969 1 98.38 123 ILE A CA 1
ATOM 961 C C . ILE A 1 123 ? 15.648 7.633 1.017 1 98.38 123 ILE A C 1
ATOM 963 O O . ILE A 1 123 ? 14.523 7.969 1.402 1 98.38 123 ILE A O 1
ATOM 967 N N . ALA A 1 124 ? 15.969 6.383 0.691 1 97.94 124 ALA A N 1
ATOM 968 C CA . ALA A 1 124 ? 14.953 5.332 0.724 1 97.94 124 ALA A CA 1
ATOM 969 C C . ALA A 1 124 ? 14.422 5.129 2.139 1 97.94 124 ALA A C 1
ATOM 971 O O . ALA A 1 124 ? 13.211 4.949 2.334 1 97.94 124 ALA A O 1
ATOM 972 N N . GLN A 1 125 ? 15.273 5.191 3.117 1 97.56 125 GLN A N 1
ATOM 973 C CA . GLN A 1 125 ? 14.867 5.035 4.508 1 97.56 125 GLN A CA 1
ATOM 974 C C . GLN A 1 125 ? 14 6.203 4.965 1 97.56 125 GLN A C 1
ATOM 976 O O . GLN A 1 125 ? 12.984 6.008 5.641 1 97.56 125 GLN A O 1
ATOM 981 N N . ILE A 1 126 ? 14.383 7.359 4.562 1 98.56 126 ILE A N 1
ATOM 982 C CA . ILE A 1 126 ? 13.672 8.562 4.977 1 98.56 126 ILE A CA 1
ATOM 983 C C . ILE A 1 126 ? 12.242 8.539 4.434 1 98.56 126 ILE A C 1
ATOM 985 O O . ILE A 1 126 ? 11.281 8.719 5.188 1 98.56 126 ILE A O 1
ATOM 989 N N . LEU A 1 127 ? 12.117 8.227 3.156 1 98.5 127 LEU A N 1
ATOM 990 C CA . LEU A 1 127 ? 10.797 8.305 2.531 1 98.5 127 LEU A CA 1
ATOM 991 C C . LEU A 1 127 ? 9.945 7.102 2.91 1 98.5 127 LEU A C 1
ATOM 993 O O . LEU A 1 127 ? 8.727 7.227 3.09 1 98.5 127 LEU A O 1
ATOM 997 N N . SER A 1 128 ? 10.523 5.93 3.004 1 97.62 128 SER A N 1
ATOM 998 C CA . SER A 1 128 ? 9.758 4.773 3.451 1 97.62 128 SER A CA 1
ATOM 999 C C . SER A 1 128 ? 9.25 4.961 4.879 1 97.62 128 SER A C 1
ATOM 1001 O O . SER A 1 128 ? 8.133 4.574 5.203 1 97.62 128 SER A O 1
ATOM 1003 N N . ASN A 1 129 ? 10.078 5.535 5.73 1 97.56 129 ASN A N 1
ATOM 1004 C CA . ASN A 1 129 ? 9.648 5.832 7.09 1 97.56 129 ASN A CA 1
ATOM 1005 C C . ASN A 1 129 ? 8.516 6.855 7.105 1 97.56 129 ASN A C 1
ATOM 1007 O O . ASN A 1 129 ? 7.617 6.781 7.949 1 97.56 129 ASN A O 1
ATOM 1011 N N . ALA A 1 130 ? 8.641 7.812 6.258 1 97.75 130 ALA A N 1
ATOM 1012 C CA . ALA A 1 130 ? 7.574 8.805 6.184 1 97.75 130 ALA A CA 1
ATOM 1013 C C . ALA A 1 130 ? 6.242 8.156 5.816 1 97.75 130 ALA A C 1
ATOM 1015 O O . ALA A 1 130 ? 5.191 8.547 6.324 1 97.75 130 ALA A O 1
ATOM 1016 N N . VAL A 1 131 ? 6.234 7.191 4.902 1 97.12 131 VAL A N 1
ATOM 1017 C CA . VAL A 1 131 ? 5.02 6.477 4.52 1 97.12 131 VAL A CA 1
ATOM 1018 C C . VAL A 1 131 ? 4.504 5.668 5.707 1 97.12 131 VAL A C 1
ATOM 1020 O O . VAL A 1 131 ? 3.295 5.574 5.926 1 97.12 131 VAL A O 1
ATOM 1023 N N . LEU A 1 132 ? 5.414 5.098 6.434 1 96.88 132 LEU A N 1
ATOM 1024 C CA . LEU A 1 132 ? 5.051 4.359 7.637 1 96.88 132 LEU A CA 1
ATOM 1025 C C . LEU A 1 132 ? 4.336 5.262 8.633 1 96.88 132 LEU A C 1
ATOM 1027 O O . LEU A 1 132 ? 3.287 4.895 9.172 1 96.88 132 LEU A O 1
ATOM 1031 N N . ARG A 1 133 ? 4.871 6.395 8.852 1 96.94 133 ARG A N 1
ATOM 1032 C CA . ARG A 1 133 ? 4.266 7.355 9.773 1 96.94 133 ARG A CA 1
ATOM 1033 C C . ARG A 1 133 ? 2.914 7.832 9.258 1 96.94 133 ARG A C 1
ATOM 1035 O O . ARG A 1 133 ? 1.979 8.031 10.031 1 96.94 133 ARG A O 1
ATOM 1042 N N . LEU A 1 134 ? 2.889 8.055 7.973 1 96.88 134 LEU A N 1
ATOM 1043 C CA . LEU A 1 134 ? 1.625 8.414 7.344 1 96.88 134 LEU A CA 1
ATOM 1044 C C . LEU A 1 134 ? 0.551 7.371 7.637 1 96.88 134 LEU A C 1
ATOM 1046 O O . LEU A 1 134 ? -0.568 7.719 8.023 1 96.88 134 LEU A O 1
ATOM 1050 N N . SER A 1 135 ? 0.851 6.113 7.461 1 94.88 135 SER A N 1
ATOM 1051 C CA . SER A 1 135 ? -0.087 5.023 7.703 1 94.88 135 SER A CA 1
ATOM 1052 C C . SER A 1 135 ? -0.472 4.949 9.18 1 94.88 135 SER A C 1
ATOM 1054 O O . SER A 1 135 ? -1.639 4.723 9.508 1 94.88 135 SER A O 1
ATOM 1056 N N . ARG A 1 136 ? 0.514 5.121 10.023 1 95.38 136 ARG A N 1
ATOM 1057 C CA . ARG A 1 136 ? 0.252 5.148 11.461 1 95.38 136 ARG A CA 1
ATOM 1058 C C . ARG A 1 136 ? -0.718 6.27 11.82 1 95.38 136 ARG A C 1
ATOM 1060 O O . ARG A 1 136 ? -1.646 6.07 12.602 1 95.38 136 ARG A O 1
ATOM 1067 N N . GLY A 1 137 ? -0.472 7.441 11.242 1 95.88 137 GLY A N 1
ATOM 1068 C CA . GLY A 1 137 ? -1.36 8.57 11.469 1 95.88 137 GLY A CA 1
ATOM 1069 C C . GLY A 1 137 ? -2.781 8.312 11 1 95.88 137 GLY A C 1
ATOM 1070 O O . GLY A 1 137 ? -3.74 8.711 11.672 1 95.88 137 GLY A O 1
ATOM 1071 N N . GLU A 1 138 ? -2.951 7.641 9.859 1 94.19 138 GLU A N 1
ATOM 1072 C CA . GLU A 1 138 ? -4.273 7.32 9.32 1 94.19 138 GLU A CA 1
ATOM 1073 C C . GLU A 1 138 ? -5.027 6.375 10.25 1 94.19 138 GLU A C 1
ATOM 1075 O O . GLU A 1 138 ? -6.227 6.551 10.484 1 94.19 138 GLU A O 1
ATOM 1080 N N . ILE A 1 139 ? -4.328 5.379 10.75 1 94.12 139 ILE A N 1
ATOM 1081 C CA . ILE A 1 139 ? -4.949 4.418 11.656 1 94.12 139 ILE A CA 1
ATOM 1082 C C . ILE A 1 139 ? -5.387 5.129 12.938 1 94.12 139 ILE A C 1
ATOM 1084 O O . ILE A 1 139 ? -6.504 4.922 13.422 1 94.12 139 ILE A O 1
ATOM 1088 N N . GLU A 1 140 ? -4.488 5.934 13.453 1 94.5 140 GLU A N 1
ATOM 1089 C CA . GLU A 1 140 ? -4.84 6.684 14.656 1 94.5 140 GLU A CA 1
ATOM 1090 C C . GLU A 1 140 ? -6.047 7.586 14.406 1 94.5 140 GLU A C 1
ATOM 1092 O O . GLU A 1 140 ? -6.918 7.711 15.273 1 94.5 140 GLU A O 1
ATOM 1097 N N . ASP A 1 141 ? -6.047 8.211 13.273 1 93.69 141 ASP A N 1
ATOM 1098 C CA . ASP A 1 141 ? -7.145 9.102 12.914 1 93.69 141 ASP A CA 1
ATOM 1099 C C . ASP A 1 141 ? -8.477 8.359 12.914 1 93.69 141 ASP A C 1
ATOM 1101 O O . ASP A 1 141 ? -9.484 8.891 13.398 1 93.69 141 ASP A O 1
ATOM 1105 N N . VAL A 1 142 ? -8.523 7.168 12.43 1 90.69 142 VAL A N 1
ATOM 1106 C CA . VAL A 1 142 ? -9.742 6.371 12.352 1 90.69 142 VAL A CA 1
ATOM 1107 C C . VAL A 1 142 ? -10.203 5.984 13.758 1 90.69 142 VAL A C 1
ATOM 1109 O O . VAL A 1 142 ? -11.375 6.121 14.094 1 90.69 142 VAL A O 1
ATOM 1112 N N . PHE A 1 143 ? -9.258 5.555 14.57 1 92 143 PHE A N 1
ATOM 1113 C CA . PHE A 1 143 ? -9.609 5.125 15.922 1 92 143 PHE A CA 1
ATOM 1114 C C . PHE A 1 143 ? -10.055 6.312 16.766 1 92 143 PHE A C 1
ATOM 1116 O O . PHE A 1 143 ? -11.031 6.215 17.516 1 92 143 PHE A O 1
ATOM 1123 N N . VAL A 1 144 ? -9.383 7.402 16.641 1 93.94 144 VAL A N 1
ATOM 1124 C CA . VAL A 1 144 ? -9.719 8.609 17.391 1 93.94 144 VAL A CA 1
ATOM 1125 C C . VAL A 1 144 ? -11.062 9.148 16.922 1 93.94 144 VAL A C 1
ATOM 1127 O O . VAL A 1 144 ? -11.828 9.719 17.703 1 93.94 144 VAL A O 1
ATOM 1130 N N . GLY A 1 145 ? -11.422 8.891 15.68 1 93.38 145 GLY A N 1
ATOM 1131 C CA . GLY A 1 145 ? -12.641 9.398 15.062 1 93.38 145 GLY A CA 1
ATOM 1132 C C . GLY A 1 145 ? -13.867 8.594 15.422 1 93.38 145 GLY A C 1
ATOM 1133 O O . GLY A 1 145 ? -14.984 8.93 15.008 1 93.38 145 GLY A O 1
ATOM 1134 N N . GLU A 1 146 ? -13.703 7.535 16.203 1 92.25 146 GLU A N 1
ATOM 1135 C CA . GLU A 1 146 ? -14.844 6.719 16.609 1 92.25 146 GLU A CA 1
ATOM 1136 C C . GLU A 1 146 ? -15.75 7.48 17.562 1 92.25 146 GLU A C 1
ATOM 1138 O O . GLU A 1 146 ? -16.938 7.191 17.656 1 92.25 146 GLU A O 1
ATOM 1143 N N . SER A 1 147 ? -15.188 8.375 18.297 1 95.5 147 SER A N 1
ATOM 1144 C CA . SER A 1 147 ? -15.922 9.273 19.188 1 95.5 147 SER A CA 1
ATOM 1145 C C . SER A 1 147 ? -15.328 10.68 19.156 1 95.5 147 SER A C 1
ATOM 1147 O O . SER A 1 147 ? -14.227 10.883 18.656 1 95.5 147 SER A O 1
ATOM 1149 N N . PHE A 1 148 ? -16.109 11.578 19.672 1 97.44 148 PHE A N 1
ATOM 1150 C CA . PHE A 1 148 ? -15.633 12.961 19.734 1 97.44 148 PHE A CA 1
ATOM 1151 C C . 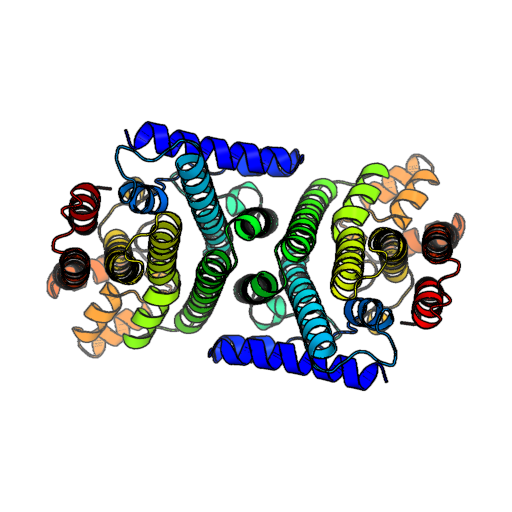PHE A 1 148 ? -14.336 13.055 20.531 1 97.44 148 PHE A C 1
ATOM 1153 O O . PHE A 1 148 ? -14.258 12.578 21.656 1 97.44 148 PHE A O 1
ATOM 1160 N N . ASN A 1 149 ? -13.344 13.586 19.906 1 97.44 149 ASN A N 1
ATOM 1161 C CA . ASN A 1 149 ? -12.055 13.758 20.562 1 97.44 149 ASN A CA 1
ATOM 1162 C C . ASN A 1 149 ? -11.898 15.164 21.125 1 97.44 149 ASN A C 1
ATOM 1164 O O . ASN A 1 149 ? -11.969 16.156 20.391 1 97.44 149 ASN A O 1
ATOM 1168 N N . SER A 1 150 ? -11.664 15.266 22.422 1 96.94 150 SER A N 1
ATOM 1169 C CA . SER A 1 150 ? -11.445 16.562 23.047 1 96.94 150 SER A CA 1
ATOM 1170 C C . SER A 1 150 ? -9.969 16.781 23.375 1 96.94 150 SER A C 1
ATOM 1172 O O . SER A 1 150 ? -9.594 17.797 23.953 1 96.94 150 SER A O 1
ATOM 1174 N N . ASP A 1 151 ? -9.109 15.844 23 1 96.81 151 ASP A N 1
ATOM 1175 C CA . ASP A 1 151 ? -7.684 15.891 23.297 1 96.81 151 ASP A CA 1
ATOM 1176 C C . ASP A 1 151 ? -6.887 16.469 22.141 1 96.81 151 ASP A C 1
ATOM 1178 O O . ASP A 1 151 ? -6.648 15.781 21.141 1 96.81 151 ASP A O 1
ATOM 1182 N N . LYS A 1 152 ? -6.32 17.625 22.281 1 97.19 152 LYS A N 1
ATOM 1183 C CA . LYS A 1 152 ? -5.578 18.297 21.219 1 97.19 152 LYS A CA 1
ATOM 1184 C C . LYS A 1 152 ? -4.273 17.578 20.906 1 97.19 152 LYS A C 1
ATOM 1186 O O . LYS A 1 152 ? -3.773 17.641 19.781 1 97.19 152 LYS A O 1
ATOM 1191 N N . GLN A 1 153 ? -3.725 16.891 21.906 1 97.25 153 GLN A N 1
ATOM 1192 C CA . GLN A 1 153 ? -2.475 16.172 21.672 1 97.25 153 GLN A CA 1
ATOM 1193 C C . GLN A 1 153 ? -2.648 15.086 20.609 1 97.25 153 GLN A C 1
ATOM 1195 O O . GLN A 1 153 ? -1.736 14.836 19.812 1 97.25 153 GLN A O 1
ATOM 1200 N N . LYS A 1 154 ? -3.803 14.461 20.609 1 97.06 154 LYS A N 1
ATOM 1201 C CA . LYS A 1 154 ? -4.078 13.453 19.594 1 97.06 154 LYS A CA 1
ATOM 1202 C C . LYS A 1 154 ? -4.145 14.086 18.203 1 97.06 154 LYS A C 1
ATOM 1204 O O . LYS A 1 154 ? -3.643 13.516 17.234 1 97.06 154 LYS A O 1
ATOM 1209 N N . TYR A 1 155 ? -4.77 15.25 18.188 1 97.62 155 TYR A N 1
ATOM 1210 C CA . TYR A 1 155 ? -4.84 15.977 16.922 1 97.62 155 TYR A CA 1
ATOM 1211 C C . TYR A 1 155 ? -3.447 16.281 16.391 1 97.62 155 TYR A C 1
ATOM 1213 O O . TYR A 1 155 ? -3.164 16.062 15.211 1 97.62 155 TYR A O 1
ATOM 1221 N N . TRP A 1 156 ? -2.588 16.75 17.25 1 97.94 156 TRP A N 1
ATOM 1222 C CA . TRP A 1 156 ? -1.25 17.141 16.828 1 97.94 156 TRP A CA 1
ATOM 1223 C C . TRP A 1 156 ? -0.456 15.938 16.328 1 97.94 156 TRP A C 1
ATOM 1225 O O . TRP A 1 156 ? 0.248 16.031 15.32 1 97.94 156 TRP A O 1
ATOM 1235 N N . ARG A 1 157 ? -0.57 14.844 17 1 96.56 157 ARG A N 1
ATOM 1236 C CA . ARG A 1 157 ? 0.138 13.633 16.594 1 96.56 157 ARG A CA 1
ATOM 1237 C C . ARG A 1 157 ? -0.327 13.164 15.211 1 96.56 157 ARG A C 1
ATOM 1239 O O . ARG A 1 157 ? 0.492 12.797 14.367 1 96.56 157 ARG A O 1
ATOM 1246 N N . ILE A 1 158 ? -1.616 13.188 15.039 1 96.94 158 ILE A N 1
ATOM 1247 C CA . ILE A 1 158 ? -2.191 12.75 13.773 1 96.94 158 ILE A CA 1
ATOM 1248 C C . ILE A 1 158 ? -1.733 13.688 12.648 1 96.94 158 ILE A C 1
ATOM 1250 O O . ILE A 1 158 ? -1.324 13.227 11.578 1 96.94 158 ILE A O 1
ATOM 1254 N N . LEU A 1 159 ? -1.787 15 12.906 1 97.38 159 LEU A N 1
ATOM 1255 C CA . LEU A 1 159 ? -1.387 16 11.922 1 97.38 159 LEU A CA 1
ATOM 1256 C C . LEU A 1 159 ? 0.075 15.82 11.531 1 97.38 159 LEU A C 1
ATOM 1258 O O . LEU A 1 159 ? 0.415 15.891 10.344 1 97.38 159 LEU A O 1
ATOM 1262 N N . GLU A 1 160 ? 0.907 15.602 12.484 1 97.69 160 GLU A N 1
ATOM 1263 C CA . GLU A 1 160 ? 2.33 15.406 12.227 1 97.69 160 GLU A CA 1
ATOM 1264 C C . GLU A 1 160 ? 2.572 14.164 11.375 1 97.69 160 GLU A C 1
ATOM 1266 O O . GLU A 1 160 ? 3.299 14.219 10.383 1 97.69 160 GLU A O 1
ATOM 1271 N N . ASP A 1 161 ? 1.946 13.086 11.742 1 97 161 ASP A N 1
ATOM 1272 C CA . ASP A 1 161 ? 2.176 11.805 11.078 1 97 161 ASP A CA 1
ATOM 1273 C C . ASP A 1 161 ? 1.538 11.781 9.688 1 97 161 ASP A C 1
ATOM 1275 O O . ASP A 1 161 ? 2.178 11.383 8.719 1 97 161 ASP A O 1
ATOM 1279 N N . LYS A 1 162 ? 0.336 12.266 9.539 1 95 162 LYS A N 1
ATOM 1280 C CA . LYS A 1 162 ? -0.439 12.117 8.305 1 95 162 LYS A CA 1
ATOM 1281 C C . LYS A 1 162 ? 0.02 13.109 7.242 1 95 162 LYS A C 1
ATOM 1283 O O . LYS A 1 162 ? -0.124 12.852 6.047 1 95 162 LYS A O 1
ATOM 1288 N N . THR A 1 163 ? 0.631 14.266 7.707 1 95.69 163 THR A N 1
ATOM 1289 C CA . THR A 1 163 ? 0.866 15.297 6.703 1 95.69 163 THR A CA 1
ATOM 1290 C C . THR A 1 163 ? 2.27 15.883 6.844 1 95.69 163 THR A C 1
ATOM 1292 O O . THR A 1 163 ? 3.076 15.805 5.918 1 95.69 163 THR A O 1
ATOM 1295 N N . ALA A 1 164 ? 2.658 16.359 7.969 1 98.25 164 ALA A N 1
ATOM 1296 C CA . ALA A 1 164 ? 3.848 17.188 8.141 1 98.25 164 ALA A CA 1
ATOM 1297 C C . ALA A 1 164 ? 5.121 16.375 7.906 1 98.25 164 ALA A C 1
ATOM 1299 O O . ALA A 1 164 ? 6.047 16.844 7.238 1 98.25 164 ALA A O 1
ATOM 1300 N N . HIS A 1 165 ? 5.133 15.195 8.375 1 98.25 165 HIS A N 1
ATOM 1301 C CA . HIS A 1 165 ? 6.344 14.391 8.297 1 98.25 165 HIS A CA 1
ATOM 1302 C C . HIS A 1 165 ? 6.656 14.008 6.855 1 98.25 165 HIS A C 1
ATOM 1304 O O . HIS A 1 165 ? 7.824 13.906 6.477 1 98.25 165 HIS A O 1
ATOM 1310 N N . PHE A 1 166 ? 5.645 13.797 6.07 1 98.56 166 PHE A N 1
ATOM 1311 C CA . PHE A 1 166 ? 5.914 13.445 4.684 1 98.56 166 PHE A CA 1
ATOM 1312 C C . PHE A 1 166 ? 6.5 14.633 3.928 1 98.56 166 PHE A C 1
ATOM 1314 O O . PHE A 1 166 ? 7.387 14.461 3.088 1 98.56 166 PHE A O 1
ATOM 1321 N N . ILE A 1 167 ? 6.062 15.844 4.195 1 98.62 167 ILE A N 1
ATOM 1322 C CA . ILE A 1 167 ? 6.633 17.047 3.592 1 98.62 167 ILE A CA 1
ATOM 1323 C C . ILE A 1 167 ? 8.062 17.234 4.098 1 98.62 167 ILE A C 1
ATOM 1325 O O . ILE A 1 167 ? 8.969 17.516 3.312 1 98.62 167 ILE A O 1
ATOM 1329 N N . GLU A 1 168 ? 8.234 17.078 5.387 1 98.88 168 GLU A N 1
ATOM 1330 C CA . GLU A 1 168 ? 9.562 17.109 5.984 1 98.88 168 GLU A CA 1
ATOM 1331 C C . GLU A 1 168 ? 10.516 16.156 5.277 1 98.88 168 GLU A C 1
ATOM 1333 O O . GLU A 1 168 ? 11.617 16.547 4.871 1 98.88 168 GLU A O 1
ATOM 1338 N N . ALA A 1 169 ? 10.086 14.914 5.117 1 98.88 169 ALA A N 1
ATOM 1339 C CA . ALA A 1 169 ? 10.906 13.867 4.504 1 98.88 169 ALA A CA 1
ATOM 1340 C C . ALA A 1 169 ? 11.234 14.211 3.051 1 98.88 169 ALA A C 1
ATOM 1342 O O . ALA A 1 169 ? 12.336 13.93 2.572 1 98.88 169 ALA A O 1
ATOM 1343 N N . SER A 1 170 ? 10.289 14.75 2.338 1 98.88 170 SER A N 1
ATOM 1344 C CA . SER A 1 170 ? 10.484 15.125 0.942 1 98.88 170 SER A CA 1
ATOM 1345 C C . SER A 1 170 ? 11.594 16.156 0.8 1 98.88 170 SER A C 1
ATOM 1347 O O . SER A 1 170 ? 12.508 15.984 -0.014 1 98.88 170 SER A O 1
ATOM 1349 N N . LEU A 1 171 ? 11.547 17.156 1.644 1 98.88 171 LEU A N 1
ATOM 1350 C CA . LEU A 1 171 ? 12.547 18.219 1.563 1 98.88 171 LEU A CA 1
ATOM 1351 C C . LEU A 1 171 ? 13.898 17.719 2.082 1 98.88 171 LEU A C 1
ATOM 1353 O O . LEU A 1 171 ? 14.938 18.062 1.525 1 98.88 171 LEU A O 1
ATOM 1357 N N . LYS A 1 172 ? 13.875 16.969 3.15 1 98.88 172 LYS A N 1
ATOM 1358 C CA . LYS A 1 172 ? 15.102 16.375 3.672 1 98.88 172 LYS A CA 1
ATOM 1359 C C . LYS A 1 172 ? 15.805 15.539 2.609 1 98.88 172 LYS A C 1
ATOM 1361 O O . LYS A 1 172 ? 17.016 15.656 2.418 1 98.88 172 LYS A O 1
ATOM 1366 N N . SER A 1 173 ? 15.062 14.695 1.938 1 98.88 173 SER A N 1
ATOM 1367 C CA . SER A 1 173 ? 15.602 13.82 0.9 1 98.88 173 SER A CA 1
ATOM 1368 C C . SER A 1 173 ? 16.188 14.625 -0.252 1 98.88 173 SER A C 1
ATOM 1370 O O . SER A 1 173 ? 17.266 14.305 -0.755 1 98.88 173 SER A O 1
ATOM 1372 N N . MET A 1 174 ? 15.484 15.672 -0.671 1 98.81 174 MET A N 1
ATOM 1373 C CA . MET A 1 174 ? 15.984 16.516 -1.749 1 98.81 174 MET A CA 1
ATOM 1374 C C . MET A 1 174 ? 17.266 17.234 -1.331 1 98.81 174 MET A C 1
ATOM 1376 O O . MET A 1 174 ? 18.203 17.344 -2.119 1 98.81 174 MET A O 1
ATOM 1380 N N . ALA A 1 175 ? 17.281 17.719 -0.07 1 98.69 175 ALA A N 1
ATOM 1381 C CA . ALA A 1 175 ? 18.484 18.375 0.443 1 98.69 175 ALA A CA 1
ATOM 1382 C C . ALA A 1 175 ? 19.672 17.438 0.427 1 98.69 175 ALA A C 1
ATOM 1384 O O . ALA A 1 175 ? 20.781 17.828 0.032 1 98.69 175 ALA A O 1
ATOM 1385 N N . ILE A 1 176 ? 19.438 16.219 0.809 1 98.62 176 ILE A N 1
ATOM 1386 C CA . ILE A 1 176 ? 20.5 15.219 0.796 1 98.62 176 ILE A CA 1
ATOM 1387 C C . ILE A 1 176 ? 20.984 14.984 -0.637 1 98.62 176 ILE A C 1
ATOM 1389 O O . ILE A 1 176 ? 22.188 14.977 -0.907 1 98.62 176 ILE A O 1
ATOM 1393 N N . LEU A 1 177 ? 20.047 14.797 -1.548 1 98.19 177 LEU A N 1
ATOM 1394 C CA . LEU A 1 177 ? 20.375 14.555 -2.949 1 98.19 177 LEU A CA 1
ATOM 1395 C C . LEU A 1 177 ? 21.234 15.68 -3.512 1 98.19 177 LEU A C 1
ATOM 1397 O O . LEU A 1 177 ? 22.156 15.438 -4.289 1 98.19 177 LEU A O 1
ATOM 1401 N N . LEU A 1 178 ? 20.969 16.906 -3.098 1 97.69 178 LEU A N 1
ATOM 1402 C CA . LEU A 1 178 ? 21.625 18.094 -3.648 1 97.69 178 LEU A CA 1
ATOM 1403 C C . LEU A 1 178 ? 22.812 18.516 -2.777 1 97.69 178 LEU A C 1
ATOM 1405 O O . LEU A 1 178 ? 23.422 19.562 -3.014 1 97.69 178 LEU A O 1
ATOM 1409 N N . ASN A 1 179 ? 23.109 17.766 -1.788 1 97.19 179 ASN A N 1
ATOM 1410 C CA . ASN A 1 179 ? 24.203 18.047 -0.854 1 97.19 179 ASN A CA 1
ATOM 1411 C C . ASN A 1 179 ? 24.016 19.391 -0.171 1 97.19 179 ASN A C 1
ATOM 1413 O O . ASN A 1 179 ? 24.922 20.219 -0.154 1 97.19 179 ASN A O 1
ATOM 1417 N N . LYS A 1 180 ? 22.797 19.594 0.301 1 97.31 180 LYS A N 1
ATOM 1418 C CA . LYS A 1 180 ? 22.453 20.781 1.07 1 97.31 180 LYS A CA 1
ATOM 1419 C C . LYS A 1 180 ? 22.156 20.438 2.527 1 97.31 180 LYS A C 1
ATOM 1421 O O . LYS A 1 180 ? 22.297 19.281 2.93 1 97.31 180 LYS A O 1
ATOM 1426 N N . ASP A 1 181 ? 21.875 21.438 3.338 1 98.06 181 ASP A N 1
ATOM 1427 C CA . ASP A 1 181 ? 21.641 21.234 4.766 1 98.06 181 ASP A CA 1
ATOM 1428 C C . ASP A 1 181 ? 20.328 20.5 5.008 1 98.06 181 ASP A C 1
ATOM 1430 O O . ASP A 1 181 ? 19.266 21.109 5.078 1 98.06 181 ASP A O 1
ATOM 1434 N N . ALA A 1 182 ? 20.391 19.266 5.184 1 98.44 182 ALA A N 1
ATOM 1435 C CA . ALA A 1 182 ? 19.219 18.391 5.305 1 98.44 182 ALA A CA 1
ATOM 1436 C C . ALA A 1 182 ? 18.375 18.781 6.516 1 98.44 182 ALA A C 1
ATOM 1438 O O . ALA A 1 182 ? 17.141 18.766 6.445 1 98.44 182 ALA A O 1
ATOM 1439 N N . LYS A 1 183 ? 19.016 19.109 7.629 1 98.44 183 LYS A N 1
ATOM 1440 C CA . LYS A 1 183 ? 18.281 19.453 8.852 1 98.44 183 LYS A CA 1
ATOM 1441 C C . LYS A 1 183 ? 17.484 20.734 8.664 1 98.44 183 LYS A C 1
ATOM 1443 O O . LYS A 1 183 ? 16.328 20.828 9.094 1 98.44 183 LYS A O 1
ATOM 1448 N N . MET A 1 184 ? 18.078 21.688 8.062 1 98.44 184 MET A N 1
ATOM 1449 C CA . MET A 1 184 ? 17.422 22.969 7.832 1 98.44 184 MET A CA 1
ATOM 1450 C C . MET A 1 184 ? 16.141 22.812 7.016 1 98.44 184 MET A C 1
ATOM 1452 O O . MET A 1 184 ? 15.086 23.297 7.402 1 98.44 184 MET A O 1
ATOM 1456 N N . TYR A 1 185 ? 16.266 22.078 5.93 1 98.69 185 TYR A N 1
ATOM 1457 C CA . TYR A 1 185 ? 15.117 21.953 5.035 1 98.69 185 TYR A CA 1
ATOM 1458 C C . TYR A 1 185 ? 14.086 20.984 5.602 1 98.69 185 TYR A C 1
ATOM 1460 O O . TYR A 1 185 ? 12.891 21.109 5.348 1 98.69 185 TYR A O 1
ATOM 1468 N N . ALA A 1 186 ? 14.531 20 6.383 1 98.75 186 ALA A N 1
ATOM 1469 C CA . ALA A 1 186 ? 13.602 19.156 7.133 1 98.75 186 ALA A CA 1
ATOM 1470 C C . ALA A 1 186 ? 12.773 19.984 8.102 1 98.75 186 ALA A C 1
ATOM 1472 O O . ALA A 1 186 ? 11.555 19.812 8.195 1 98.75 186 ALA A O 1
ATOM 1473 N N . ASP A 1 187 ? 13.461 20.859 8.836 1 98.75 187 ASP A N 1
ATOM 1474 C CA . ASP A 1 187 ? 12.773 21.734 9.797 1 98.75 187 ASP A CA 1
ATOM 1475 C C . ASP A 1 187 ? 11.773 22.641 9.094 1 98.75 187 ASP A C 1
ATOM 1477 O O . ASP A 1 187 ? 10.656 22.844 9.57 1 98.75 187 ASP A O 1
ATOM 1481 N N . PHE A 1 188 ? 12.227 23.234 7.992 1 98.81 188 PHE A N 1
ATOM 1482 C CA . PHE A 1 188 ? 11.297 24.031 7.191 1 98.81 188 PHE A CA 1
ATOM 1483 C C . PHE A 1 188 ? 10.086 23.203 6.781 1 98.81 188 PHE A C 1
ATOM 1485 O O . PHE A 1 188 ? 8.945 23.625 6.961 1 98.81 188 PHE A O 1
ATOM 1492 N N . GLY A 1 189 ? 10.328 22.016 6.215 1 98.75 189 GLY A N 1
ATOM 1493 C CA . GLY A 1 189 ? 9.258 21.141 5.734 1 98.75 189 GLY A CA 1
ATOM 1494 C C . GLY A 1 189 ? 8.273 20.766 6.82 1 98.75 189 GLY A C 1
ATOM 1495 O O . GLY A 1 189 ? 7.062 20.766 6.594 1 98.75 189 GLY A O 1
ATOM 1496 N N . LEU A 1 190 ? 8.773 20.406 7.988 1 98.75 190 LEU A N 1
ATOM 1497 C CA . LEU A 1 190 ? 7.934 20.016 9.109 1 98.75 190 LEU A CA 1
ATOM 1498 C C . LEU A 1 190 ? 6.965 21.125 9.492 1 98.75 190 LEU A C 1
ATOM 1500 O O . LEU A 1 190 ? 5.758 20.906 9.586 1 98.75 190 LEU A O 1
ATOM 1504 N N . ASN A 1 191 ? 7.508 22.297 9.688 1 98.69 191 ASN A N 1
ATOM 1505 C CA . ASN A 1 191 ? 6.691 23.422 10.109 1 98.69 191 ASN A CA 1
ATOM 1506 C C . ASN A 1 191 ? 5.746 23.875 9 1 98.69 191 ASN A C 1
ATOM 1508 O O . ASN A 1 191 ? 4.598 24.234 9.266 1 98.69 191 ASN A O 1
ATOM 1512 N N . PHE A 1 192 ? 6.25 23.906 7.781 1 98.44 192 PHE A N 1
ATOM 1513 C CA . PHE A 1 192 ? 5.387 24.203 6.648 1 98.44 192 PHE A CA 1
ATOM 1514 C C . PHE A 1 192 ? 4.219 23.234 6.582 1 98.44 192 PHE A C 1
ATOM 1516 O O . PHE A 1 192 ? 3.072 23.641 6.387 1 98.44 192 PHE A O 1
ATOM 1523 N N . GLY A 1 193 ? 4.543 21.922 6.719 1 98.19 193 GLY A N 1
ATOM 1524 C CA . GLY A 1 193 ? 3.516 20.891 6.688 1 98.19 193 GLY A CA 1
ATOM 1525 C C . GLY A 1 193 ? 2.463 21.062 7.766 1 98.19 193 GLY A C 1
ATOM 1526 O O . GLY A 1 193 ? 1.274 20.844 7.523 1 98.19 193 GLY A O 1
ATOM 1527 N N . MET A 1 194 ? 2.895 21.469 8.945 1 98.06 194 MET A N 1
ATOM 1528 C CA . MET A 1 194 ? 1.956 21.75 10.031 1 98.06 194 MET A CA 1
ATOM 1529 C C . MET A 1 194 ? 1.008 22.875 9.656 1 98.06 194 MET A C 1
ATOM 1531 O O . MET A 1 194 ? -0.211 22.734 9.773 1 98.06 194 MET A O 1
ATOM 1535 N N . ALA A 1 195 ? 1.602 23.953 9.195 1 97.88 195 ALA A N 1
ATOM 1536 C CA . ALA A 1 195 ? 0.79 25.094 8.781 1 97.88 195 ALA A CA 1
ATOM 1537 C C . ALA A 1 195 ? -0.186 24.703 7.68 1 97.88 195 ALA A C 1
ATOM 1539 O O . ALA A 1 195 ? -1.359 25.078 7.715 1 97.88 195 ALA A O 1
ATOM 1540 N N . PHE A 1 196 ? 0.296 23.984 6.777 1 96.88 196 PHE A N 1
ATOM 1541 C CA . PHE A 1 196 ? -0.481 23.562 5.613 1 96.88 196 PHE A CA 1
ATOM 1542 C C . PHE A 1 196 ? -1.723 22.797 6.039 1 96.88 196 PHE A C 1
ATOM 1544 O O . PHE A 1 196 ? -2.826 23.062 5.562 1 96.88 196 PHE A O 1
ATOM 1551 N N . GLN A 1 197 ? -1.556 21.844 6.895 1 96.19 197 GLN A N 1
ATOM 1552 C CA . GLN A 1 197 ? -2.689 21 7.285 1 96.19 197 GLN A CA 1
ATOM 1553 C C . GLN A 1 197 ? -3.689 21.797 8.125 1 96.19 197 GLN A C 1
ATOM 1555 O O . GLN A 1 197 ? -4.902 21.609 7.984 1 96.19 197 GLN A O 1
ATOM 1560 N N . ILE A 1 198 ? -3.199 22.672 9.008 1 97.19 198 ILE A N 1
ATOM 1561 C CA . ILE A 1 198 ? -4.098 23.5 9.812 1 97.19 198 ILE A CA 1
ATOM 1562 C C . ILE A 1 198 ? -4.961 24.359 8.891 1 97.19 198 ILE A C 1
ATOM 1564 O O . ILE A 1 198 ? -6.172 24.469 9.094 1 97.19 198 ILE A O 1
ATOM 1568 N N . ILE A 1 199 ? -4.344 24.875 7.902 1 95.69 199 ILE A N 1
ATOM 1569 C CA . ILE A 1 199 ? -5.07 25.719 6.953 1 95.69 199 ILE A CA 1
ATOM 1570 C C . ILE A 1 199 ? -6.074 24.859 6.176 1 95.69 199 ILE A C 1
ATOM 1572 O O . ILE A 1 199 ? -7.191 25.312 5.906 1 95.69 199 ILE A O 1
ATOM 1576 N N . ASP A 1 200 ? -5.645 23.688 5.824 1 93.31 200 ASP A N 1
ATOM 1577 C CA . ASP A 1 200 ? -6.57 22.781 5.148 1 93.31 200 ASP A CA 1
ATOM 1578 C C . ASP A 1 200 ? -7.797 22.516 6.016 1 93.31 200 ASP A C 1
ATOM 1580 O O . ASP A 1 200 ? -8.922 22.469 5.512 1 93.31 200 ASP A O 1
ATOM 1584 N N . ASP A 1 201 ? -7.617 22.312 7.281 1 94.75 201 ASP A N 1
ATOM 1585 C CA . ASP A 1 201 ? -8.719 22.109 8.219 1 94.75 201 ASP A CA 1
ATOM 1586 C C . ASP A 1 201 ? -9.609 23.359 8.289 1 94.75 201 ASP A C 1
ATOM 1588 O O . ASP A 1 201 ? -10.828 23.25 8.414 1 94.75 201 ASP A O 1
ATOM 1592 N N . LEU A 1 202 ? -8.945 24.453 8.227 1 94.5 202 LEU A N 1
ATOM 1593 C CA . LEU A 1 202 ? -9.672 25.719 8.281 1 94.5 202 LEU A CA 1
ATOM 1594 C C . LEU A 1 202 ? -10.516 25.906 7.02 1 94.5 202 LEU A C 1
ATOM 1596 O O . LEU A 1 202 ? -11.656 26.359 7.098 1 94.5 202 LEU A O 1
ATOM 1600 N N . LEU A 1 203 ? -9.961 25.594 5.902 1 92.94 203 LEU A N 1
ATOM 1601 C CA . LEU A 1 203 ? -10.648 25.75 4.621 1 92.94 203 LEU A CA 1
ATOM 1602 C C . LEU A 1 203 ? -11.891 24.875 4.555 1 92.94 203 LEU A C 1
ATOM 1604 O O . LEU A 1 203 ? -12.891 25.25 3.941 1 92.94 203 LEU A O 1
ATOM 1608 N N . ASP A 1 204 ? -11.844 23.766 5.223 1 92.5 204 ASP A N 1
ATOM 1609 C CA . ASP A 1 204 ? -12.984 22.859 5.266 1 92.5 204 ASP A CA 1
ATOM 1610 C C . ASP A 1 204 ? -14.211 23.547 5.855 1 92.5 204 ASP A C 1
ATOM 1612 O O . ASP A 1 204 ? -15.344 23.203 5.512 1 92.5 204 ASP A O 1
ATOM 1616 N N . ILE A 1 205 ? -14.008 24.578 6.656 1 92.44 205 ILE A N 1
ATOM 1617 C CA . ILE A 1 205 ? -15.148 25.172 7.344 1 92.44 205 ILE A CA 1
ATOM 1618 C C . ILE A 1 205 ? -15.344 26.609 6.855 1 92.44 205 ILE A C 1
ATOM 1620 O O . ILE A 1 205 ? -16.266 27.297 7.301 1 92.44 205 ILE A O 1
ATOM 1624 N N . THR A 1 206 ? -14.508 27.062 5.957 1 91.44 206 THR A N 1
ATOM 1625 C CA . THR A 1 206 ? -14.617 28.469 5.562 1 91.44 206 THR A CA 1
ATOM 1626 C C . THR A 1 206 ? -14.883 28.594 4.066 1 91.44 206 THR A C 1
ATOM 1628 O O . THR A 1 206 ? -15.375 29.609 3.596 1 91.44 206 THR A O 1
ATOM 1631 N N . GLN A 1 207 ? -14.461 27.594 3.285 1 86.88 207 GLN A N 1
ATOM 1632 C CA . GLN A 1 207 ? -14.594 27.672 1.834 1 86.88 207 GLN A CA 1
ATOM 1633 C C . GLN A 1 207 ? -15.758 26.828 1.337 1 86.88 207 GLN A C 1
ATOM 1635 O O . GLN A 1 207 ? -16.109 25.828 1.966 1 86.88 207 GLN A O 1
ATOM 1640 N N . ASP A 1 208 ? -16.172 27.266 0.185 1 84.5 208 ASP A N 1
ATOM 1641 C CA . ASP A 1 208 ? -17.25 26.484 -0.416 1 84.5 208 ASP A CA 1
ATOM 1642 C C . ASP A 1 208 ? -16.688 25.25 -1.127 1 84.5 208 ASP A C 1
ATOM 1644 O O . ASP A 1 208 ? -15.516 25.203 -1.489 1 84.5 208 ASP A O 1
ATOM 1648 N N . ALA A 1 209 ? -17.594 24.312 -1.317 1 81 209 ALA A N 1
ATOM 1649 C CA . ALA A 1 209 ? -17.234 23.031 -1.913 1 81 209 ALA A CA 1
ATOM 1650 C C . ALA A 1 209 ? -16.578 23.234 -3.279 1 81 209 ALA A C 1
ATOM 1652 O O . ALA A 1 209 ? -15.633 22.516 -3.629 1 81 209 ALA A O 1
ATOM 1653 N N . LYS A 1 210 ? -17.062 24.203 -4.004 1 78.69 210 LYS A N 1
ATOM 1654 C CA . LYS A 1 210 ? -16.562 24.453 -5.352 1 78.69 210 LYS A CA 1
ATOM 1655 C C . LYS A 1 210 ? -15.094 24.875 -5.328 1 78.69 210 LYS A C 1
ATOM 1657 O O . LYS A 1 210 ? -14.281 24.391 -6.117 1 78.69 210 LYS A O 1
ATOM 1662 N N . THR A 1 211 ? -14.781 25.641 -4.438 1 80 211 THR A N 1
ATOM 1663 C CA . THR A 1 211 ? -13.422 26.141 -4.289 1 80 211 THR A CA 1
ATOM 1664 C C . THR A 1 211 ? -12.508 25.062 -3.736 1 80 211 THR A C 1
ATOM 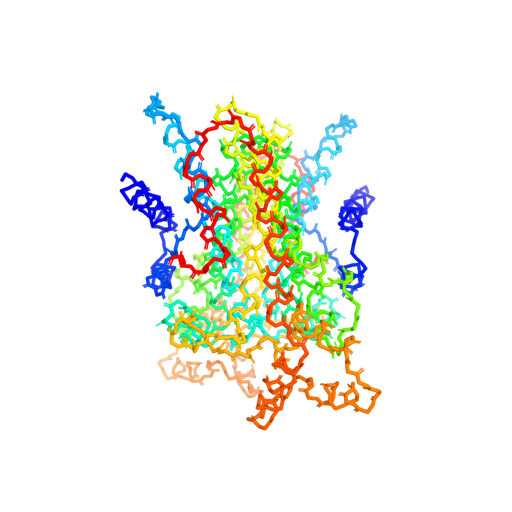1666 O O . THR A 1 211 ? -11.375 24.906 -4.191 1 80 211 THR A O 1
ATOM 1669 N N . LEU A 1 212 ? -13 24.281 -2.854 1 80.12 212 LEU A N 1
ATOM 1670 C CA . LEU A 1 212 ? -12.227 23.234 -2.188 1 80.12 212 LEU A CA 1
ATOM 1671 C C . LEU A 1 212 ? -11.992 22.047 -3.121 1 80.12 212 LEU A C 1
ATOM 1673 O O . LEU A 1 212 ? -11 21.328 -2.98 1 80.12 212 LEU A O 1
ATOM 1677 N N . GLY A 1 213 ? -12.953 21.906 -4.129 1 76.31 213 GLY A N 1
ATOM 1678 C CA . GLY A 1 213 ? -12.906 20.734 -5.004 1 76.31 213 GLY A CA 1
ATOM 1679 C C . GLY A 1 213 ? -13.391 19.469 -4.332 1 76.31 213 GLY A C 1
ATOM 1680 O O . GLY A 1 213 ? -13.219 18.375 -4.875 1 76.31 213 GLY A O 1
ATOM 1681 N N . LYS A 1 214 ? -13.844 19.625 -3.088 1 78.38 214 LYS A N 1
ATOM 1682 C CA . LYS A 1 214 ? -14.484 18.594 -2.27 1 78.38 214 LYS A CA 1
ATOM 1683 C C . LYS A 1 214 ? -15.539 19.219 -1.35 1 78.38 214 LYS A C 1
ATOM 1685 O O . LYS A 1 214 ? -15.594 20.438 -1.186 1 78.38 214 LYS A O 1
ATOM 1690 N N . PRO A 1 215 ? -16.453 18.375 -0.777 1 79.88 215 PRO A N 1
ATOM 1691 C CA . PRO A 1 215 ? -17.469 18.922 0.116 1 79.88 215 PRO A CA 1
ATOM 1692 C C . PRO A 1 215 ? -16.875 19.594 1.348 1 79.88 215 PRO A C 1
ATOM 1694 O O . PRO A 1 215 ? -15.883 19.125 1.899 1 79.88 215 PRO A O 1
ATOM 1697 N N . ASN A 1 216 ? -17.484 20.703 1.709 1 83.62 216 ASN A N 1
ATOM 1698 C CA . ASN A 1 216 ? -17.062 21.375 2.932 1 83.62 216 ASN A CA 1
ATOM 1699 C C . ASN A 1 216 ? -17.734 20.781 4.164 1 83.62 216 ASN A C 1
ATOM 1701 O O . ASN A 1 216 ? -18.656 19.969 4.039 1 83.62 216 ASN A O 1
ATOM 1705 N N . PHE A 1 217 ? -17.203 21.094 5.332 1 89 217 PHE A N 1
ATOM 1706 C CA . PHE A 1 217 ? -17.688 20.578 6.613 1 89 217 PHE A CA 1
ATOM 1707 C C . PHE A 1 217 ? -17.75 19.062 6.602 1 89 217 PHE A C 1
ATOM 1709 O O . PHE A 1 217 ? -18.672 18.469 7.168 1 89 217 PHE A O 1
ATOM 1716 N N . SER A 1 218 ? -16.797 18.5 5.895 1 89 218 SER A N 1
ATOM 1717 C CA . SER A 1 218 ? -16.781 17.047 5.766 1 89 218 SER A CA 1
ATOM 1718 C C . SER A 1 218 ? -16.047 16.391 6.926 1 89 218 SER A C 1
ATOM 1720 O O . SER A 1 218 ? -16.375 15.273 7.328 1 89 218 SER A O 1
ATOM 1722 N N . ASP A 1 219 ? -15.117 17.109 7.496 1 91.88 219 ASP A N 1
ATOM 1723 C CA . ASP A 1 219 ? -14.25 16.516 8.508 1 91.88 219 ASP A CA 1
ATOM 1724 C C . ASP A 1 219 ? -15.055 16.062 9.727 1 91.88 219 ASP A C 1
ATOM 1726 O O . ASP A 1 219 ? -14.945 14.922 10.164 1 91.88 219 ASP A O 1
ATOM 1730 N N . PHE A 1 220 ? -15.898 16.984 10.18 1 93 220 PHE A N 1
ATOM 1731 C CA . PHE A 1 220 ? -16.625 16.719 11.422 1 93 220 PHE A CA 1
ATOM 1732 C C . PHE A 1 220 ? -17.656 15.625 11.219 1 93 220 PHE A C 1
ATOM 1734 O O . PHE A 1 220 ? -17.844 14.773 12.086 1 93 220 PHE A O 1
ATOM 1741 N N . LYS A 1 221 ? -18.344 15.664 10.109 1 91.12 221 LYS A N 1
ATOM 1742 C CA . LYS A 1 221 ? -19.344 14.648 9.836 1 91.12 221 LYS A CA 1
ATOM 1743 C C . LYS A 1 221 ? -18.703 13.281 9.609 1 91.12 221 LYS A C 1
ATOM 1745 O O . LYS A 1 221 ? -19.312 12.25 9.867 1 91.12 221 LYS A O 1
ATOM 1750 N N . GLU A 1 222 ? -17.406 13.305 9.195 1 88.94 222 GLU A N 1
ATOM 1751 C CA . GLU A 1 222 ? -16.672 12.062 8.953 1 88.94 222 GLU A CA 1
ATOM 1752 C C . GLU A 1 222 ? -15.992 11.57 10.219 1 88.94 222 GLU A C 1
ATOM 1754 O O . GLU A 1 222 ? -15.289 10.555 10.195 1 88.94 222 GLU A O 1
ATOM 1759 N N . GLY A 1 223 ? -16.109 12.398 11.266 1 91.38 223 GLY A N 1
ATOM 1760 C CA . GLY A 1 223 ? -15.617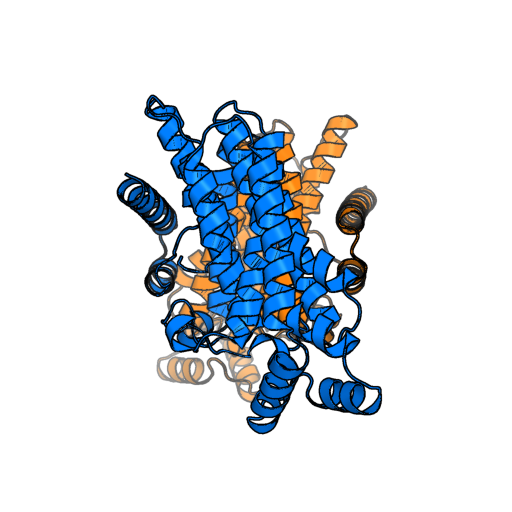 11.938 12.555 1 91.38 223 GLY A CA 1
ATOM 1761 C C . GLY A 1 223 ? -14.266 12.523 12.922 1 91.38 223 GLY A C 1
ATOM 1762 O O . GLY A 1 223 ? -13.617 12.055 13.859 1 91.38 223 GLY A O 1
ATOM 1763 N N . LYS A 1 224 ? -13.859 13.492 12.188 1 93.81 224 LYS A N 1
ATOM 1764 C CA . LYS A 1 224 ? -12.578 14.133 12.492 1 93.81 224 LYS A CA 1
ATOM 1765 C C . LYS A 1 224 ? -12.789 15.422 13.281 1 93.81 224 LYS A C 1
ATOM 1767 O O . LYS A 1 224 ? -13.383 16.375 12.773 1 93.81 224 LYS A O 1
ATOM 1772 N N . THR A 1 225 ? -12.352 15.445 14.492 1 96.88 225 THR A N 1
ATOM 1773 C CA . THR A 1 225 ? -12.375 16.656 15.297 1 96.88 225 THR A CA 1
ATOM 1774 C C . THR A 1 225 ? -11.102 17.484 15.078 1 96.88 225 THR A C 1
ATOM 1776 O O . THR A 1 225 ? -10.148 17.375 15.859 1 96.88 225 THR A O 1
ATOM 1779 N N . THR A 1 226 ? -11.102 18.266 14.047 1 97.5 226 THR A N 1
ATOM 1780 C CA . THR A 1 226 ? -9.922 19.047 13.688 1 97.5 226 THR A CA 1
ATOM 1781 C C . THR A 1 226 ? -9.766 20.25 14.617 1 97.5 226 THR A C 1
ATOM 1783 O O . THR A 1 226 ? -10.578 20.453 15.516 1 97.5 226 THR A O 1
ATOM 1786 N N . LEU A 1 227 ? -8.75 21.016 14.414 1 98.06 227 LEU A N 1
ATOM 1787 C CA . LEU A 1 227 ? -8.32 22.062 15.336 1 98.06 227 LEU A CA 1
ATOM 1788 C C . LEU A 1 227 ? -9.438 23.062 15.578 1 98.06 227 LEU A C 1
ATOM 1790 O O . LEU A 1 227 ? -9.711 23.438 16.734 1 98.06 227 LEU A O 1
ATOM 1794 N N . PRO A 1 228 ? -10.195 23.5 14.539 1 97.62 228 PRO A N 1
ATOM 1795 C CA . PRO A 1 228 ? -11.273 24.453 14.789 1 97.62 228 PRO A CA 1
ATOM 1796 C C . PRO A 1 228 ? -12.32 23.922 15.766 1 97.62 228 PRO A C 1
ATOM 1798 O O . PRO A 1 228 ? -12.789 24.656 16.641 1 97.62 228 PRO A O 1
ATOM 1801 N N . TYR A 1 229 ? -12.656 22.703 15.641 1 97.94 229 TYR A N 1
ATOM 1802 C CA . TYR A 1 229 ? -13.672 22.109 16.516 1 97.94 229 TYR A CA 1
ATOM 1803 C C . TYR A 1 229 ? -13.133 21.938 17.922 1 97.94 229 TYR A C 1
ATOM 1805 O O . TYR A 1 229 ? -13.883 22.078 18.906 1 97.94 229 TYR A O 1
ATOM 1813 N N . LEU A 1 230 ? -11.852 21.578 18.016 1 98.44 230 LEU A N 1
ATOM 1814 C CA . LEU A 1 230 ? -11.227 21.438 19.328 1 98.44 230 LEU A CA 1
ATOM 1815 C C . LEU A 1 230 ? -11.188 22.781 20.047 1 98.44 230 LEU A C 1
ATOM 1817 O O . LEU A 1 230 ? -11.484 22.844 21.25 1 98.44 230 LEU A O 1
ATOM 1821 N N . LEU A 1 231 ? -10.797 23.828 19.375 1 98.31 231 LEU A N 1
ATOM 1822 C CA . LEU A 1 231 ? -10.773 25.156 19.953 1 98.31 231 LEU A CA 1
ATOM 1823 C C . LEU A 1 231 ? -12.18 25.594 20.359 1 98.31 231 LEU A C 1
ATOM 1825 O O . LEU A 1 231 ? -12.359 26.203 21.422 1 98.31 231 LEU A O 1
ATOM 1829 N N . LEU A 1 232 ? -13.172 25.297 19.5 1 98.31 232 LEU A N 1
ATOM 1830 C CA . LEU A 1 232 ? -14.555 25.625 19.828 1 98.31 232 LEU A CA 1
ATOM 1831 C C . LEU A 1 232 ? -15 24.906 21.094 1 98.31 232 LEU A C 1
ATOM 1833 O O . LEU A 1 232 ? -15.586 25.531 21.984 1 98.31 232 LEU A O 1
ATOM 1837 N N . TYR A 1 233 ? -14.727 23.656 21.156 1 98.38 233 TYR A N 1
ATOM 1838 C CA . TYR A 1 233 ? -15.094 22.844 22.312 1 98.38 233 TYR A CA 1
ATOM 1839 C C . TYR A 1 233 ? -14.578 23.469 23.609 1 98.38 233 TYR A C 1
ATOM 1841 O O . TYR A 1 233 ? -15.297 23.516 24.609 1 98.38 233 TYR A O 1
ATOM 1849 N N . GLU A 1 234 ? -13.383 23.969 23.594 1 98 234 GLU A N 1
ATOM 1850 C CA . GLU A 1 234 ? -12.734 24.547 24.766 1 98 234 GLU A CA 1
ATOM 1851 C C . GLU A 1 234 ? -13.414 25.828 25.203 1 98 234 GLU A C 1
ATOM 1853 O O . GLU A 1 234 ? -13.383 26.188 26.375 1 98 234 GLU A O 1
ATOM 1858 N N . LYS A 1 235 ? -14.086 26.531 24.281 1 98 235 LYS A N 1
ATOM 1859 C CA . LYS A 1 235 ? -14.688 27.828 24.547 1 98 235 LYS A CA 1
ATOM 1860 C C . LYS A 1 235 ? -16.141 27.688 24.984 1 98 235 LYS A C 1
ATOM 1862 O O . LYS A 1 235 ? -16.703 28.578 25.641 1 98 235 LYS A O 1
ATOM 1867 N N . LEU A 1 236 ? -16.703 26.578 24.672 1 98 236 LEU A N 1
ATOM 1868 C CA . LEU A 1 236 ? -18.141 26.359 24.906 1 98 236 LEU A CA 1
ATOM 1869 C C . LEU A 1 236 ? -18.391 26.062 26.375 1 98 236 LEU A C 1
ATOM 1871 O O . LEU A 1 236 ? -17.531 25.516 27.062 1 98 236 LEU A O 1
ATOM 1875 N N . ASN A 1 237 ? -19.625 26.484 26.875 1 97.5 237 ASN A N 1
ATOM 1876 C CA . ASN A 1 237 ? -20.047 26.047 28.188 1 97.5 237 ASN A CA 1
ATOM 1877 C C . ASN A 1 237 ? -20.469 24.578 28.188 1 97.5 237 ASN A C 1
ATOM 1879 O O . ASN A 1 237 ? -20.531 23.953 27.125 1 97.5 237 ASN A O 1
ATOM 1883 N N . GLN A 1 238 ? -20.719 24.047 29.297 1 97.56 238 GLN A N 1
ATOM 1884 C CA . GLN A 1 238 ? -20.984 22.625 29.453 1 97.56 238 GLN A CA 1
ATOM 1885 C C . GLN A 1 238 ? -22.156 22.188 28.594 1 97.56 238 GLN A C 1
ATOM 1887 O O . GLN A 1 238 ? -22.109 21.125 27.953 1 97.56 238 GLN A O 1
ATOM 1892 N N . HIS A 1 239 ? -23.125 22.953 28.625 1 97.69 239 HIS A N 1
ATOM 1893 C CA . HIS A 1 239 ? -24.312 22.625 27.844 1 97.69 239 HIS A CA 1
ATOM 1894 C C . HIS A 1 239 ? -24 22.609 26.344 1 97.69 239 HIS A C 1
ATOM 1896 O O . HIS A 1 239 ? -24.391 21.688 25.641 1 97.69 239 HIS A O 1
ATOM 1902 N N . GLU A 1 240 ? -23.297 23.578 25.891 1 97.5 240 GLU A N 1
ATOM 1903 C CA . GLU A 1 240 ? -22.953 23.703 24.469 1 97.5 240 GLU A CA 1
ATOM 1904 C C . GLU A 1 240 ? -21.953 22.625 24.062 1 97.5 240 GLU A C 1
ATOM 1906 O O . GLU A 1 240 ? -21.984 22.156 22.922 1 97.5 240 GLU A O 1
ATOM 1911 N N . GLN A 1 241 ? -21.047 22.266 24.984 1 97.88 241 GLN A N 1
ATOM 1912 C CA . GLN A 1 241 ? -20.156 21.141 24.719 1 97.88 241 GLN A CA 1
ATOM 1913 C C . GLN A 1 241 ? -20.953 19.875 24.422 1 97.88 241 GLN A C 1
ATOM 1915 O O . GLN A 1 241 ? -20.625 19.125 23.5 1 97.88 241 GLN A O 1
ATOM 1920 N N . GLY A 1 242 ? -21.953 19.656 25.234 1 97.25 242 GLY A N 1
ATOM 1921 C CA . GLY A 1 242 ? -22.828 18.516 25 1 97.25 242 GLY A CA 1
ATOM 1922 C C . GLY A 1 242 ? -23.5 18.562 23.641 1 97.25 242 GLY A C 1
ATOM 1923 O O . GLY A 1 242 ? -23.641 17.531 22.984 1 97.25 242 GLY A O 1
ATOM 1924 N N . LEU A 1 243 ? -23.906 19.734 23.234 1 96.12 243 LEU A N 1
ATOM 1925 C CA . LEU A 1 243 ? -24.531 19.906 21.938 1 96.12 243 LEU A CA 1
ATOM 1926 C C . LEU A 1 243 ? -23.547 19.594 20.812 1 96.12 243 LEU A C 1
ATOM 1928 O O . LEU A 1 243 ? -23.875 18.875 19.859 1 96.12 243 LEU A O 1
ATOM 1932 N N . LEU A 1 244 ? -22.391 20.156 20.969 1 97 244 LEU A N 1
ATOM 1933 C CA . LEU A 1 244 ? -21.375 19.906 19.938 1 97 244 LEU A CA 1
ATOM 1934 C C . LEU A 1 244 ? -21.094 18.422 19.828 1 97 244 LEU A C 1
ATOM 1936 O O . LEU A 1 244 ? -21.016 17.891 18.719 1 97 244 LEU A O 1
ATOM 1940 N N . ILE A 1 245 ? -20.922 17.75 20.953 1 97.38 245 ILE A N 1
ATOM 1941 C CA . ILE A 1 245 ? -20.656 16.312 20.984 1 97.38 245 ILE A CA 1
ATOM 1942 C C . ILE A 1 245 ? -21.812 15.57 20.328 1 97.38 245 ILE A C 1
ATOM 1944 O O . ILE A 1 245 ? -21.609 14.617 19.578 1 97.38 245 ILE A O 1
ATOM 1948 N N . SER A 1 246 ? -23.031 16 20.516 1 95.81 246 SER A N 1
ATOM 1949 C CA . SER A 1 246 ? -24.203 15.344 19.953 1 95.81 246 SER A CA 1
ATOM 1950 C C . SER A 1 246 ? -24.266 15.508 18.438 1 95.81 246 SER A C 1
ATOM 1952 O O . SER A 1 246 ? -24.922 14.719 17.75 1 95.81 246 SER A O 1
ATOM 1954 N N . TYR A 1 247 ? -23.547 16.562 17.953 1 94.56 247 TYR A N 1
ATOM 1955 C CA . TYR A 1 247 ? -23.547 16.828 16.516 1 94.56 247 TYR A CA 1
ATOM 1956 C C . TYR A 1 247 ? -22.469 16.031 15.812 1 94.56 247 TYR A C 1
ATOM 1958 O O . TYR A 1 247 ? -22.422 15.984 14.578 1 94.56 247 TYR A O 1
ATOM 1966 N N . PHE A 1 248 ? -21.641 15.406 16.609 1 94.94 248 PHE A N 1
ATOM 1967 C CA . PHE A 1 248 ? -20.516 14.648 16.078 1 94.94 248 PHE A CA 1
ATOM 1968 C C . PHE A 1 248 ? -21 13.562 15.117 1 94.94 248 PHE A C 1
ATOM 1970 O O . PHE A 1 248 ? -21.906 12.805 15.445 1 94.94 248 PHE A O 1
ATOM 1977 N N . LYS A 1 249 ? -20.438 13.492 13.82 1 92.88 249 LYS A N 1
ATOM 1978 C CA . LYS A 1 249 ? -20.719 12.531 12.758 1 92.88 249 LYS A CA 1
ATOM 1979 C C . LYS A 1 249 ? -22.141 12.688 12.227 1 92.88 249 LYS A C 1
ATOM 1981 O O . LYS A 1 249 ? -22.672 11.781 11.586 1 92.88 249 LYS A O 1
ATOM 1986 N N . GLN A 1 250 ? -22.688 13.852 12.547 1 91.25 250 GLN A N 1
ATOM 1987 C CA . GLN A 1 250 ? -24 14.156 12.016 1 91.25 250 GLN A CA 1
ATOM 1988 C C . GLN A 1 250 ? -23.922 15.062 10.789 1 91.25 250 GLN A C 1
ATOM 1990 O O . GLN A 1 250 ? -22.969 15.844 10.664 1 91.25 250 GLN A O 1
ATOM 1995 N N . ASP A 1 251 ? -24.797 14.773 9.922 1 85.75 251 ASP A N 1
ATOM 1996 C CA . ASP A 1 251 ? -24.891 15.57 8.695 1 85.75 251 ASP A CA 1
ATOM 1997 C C . ASP A 1 251 ? -26.203 16.344 8.648 1 85.75 251 ASP A C 1
ATOM 1999 O O . ASP A 1 251 ? -27.203 15.852 8.125 1 85.75 251 ASP A O 1
ATOM 2003 N N . ASN A 1 252 ? -26.203 17.438 9.328 1 87.5 252 ASN A N 1
ATOM 2004 C CA . ASN A 1 252 ? -27.406 18.281 9.398 1 87.5 252 ASN A CA 1
ATOM 2005 C C . ASN A 1 252 ? -27.078 19.75 9.164 1 87.5 252 ASN A C 1
ATOM 2007 O O . ASN A 1 252 ? -26.094 20.266 9.711 1 87.5 252 ASN A O 1
ATOM 2011 N N . HIS A 1 253 ? -27.891 20.328 8.367 1 88.81 253 HIS A N 1
ATOM 2012 C CA . HIS A 1 253 ? -27.703 21.734 8.031 1 88.81 253 HIS A CA 1
ATOM 2013 C C . HIS A 1 253 ? -27.75 22.609 9.273 1 88.81 253 HIS A C 1
ATOM 2015 O O . HIS A 1 253 ? -27.047 23.609 9.359 1 88.81 253 HIS A O 1
ATOM 2021 N N . GLU A 1 254 ? -28.625 22.25 10.18 1 89.75 254 GLU A N 1
ATOM 2022 C CA . GLU A 1 254 ? -28.75 23.031 11.406 1 89.75 254 GLU A CA 1
ATOM 2023 C C . GLU A 1 254 ? -27.469 23 12.227 1 89.75 254 GLU A C 1
ATOM 2025 O O . GLU A 1 254 ? -27.109 24 12.875 1 89.75 254 GLU A O 1
ATOM 2030 N N . ILE A 1 255 ? -26.828 21.984 12.164 1 89.62 255 ILE A N 1
ATOM 2031 C CA . ILE A 1 255 ? -25.562 21.812 12.883 1 89.62 255 ILE A CA 1
ATOM 2032 C C . ILE A 1 255 ? -24.5 22.734 12.297 1 89.62 255 ILE A C 1
ATOM 2034 O O . ILE A 1 255 ? -23.75 23.375 13.039 1 89.62 255 ILE A O 1
ATOM 2038 N N . ILE A 1 256 ? -24.516 22.781 10.969 1 90.94 256 ILE A N 1
ATOM 2039 C CA . ILE A 1 256 ? -23.547 23.625 10.273 1 90.94 256 ILE A CA 1
ATOM 2040 C C . ILE A 1 256 ? -23.766 25.078 10.641 1 90.94 256 ILE A C 1
ATOM 2042 O O . ILE A 1 256 ? -22.812 25.812 10.93 1 90.94 256 ILE A O 1
ATOM 2046 N N . GLU A 1 257 ? -25 25.453 10.664 1 93.31 257 GLU A N 1
ATOM 2047 C CA . GLU A 1 257 ? -25.344 26.828 10.977 1 93.31 257 GLU A CA 1
ATOM 2048 C C . GLU A 1 257 ? -24.969 27.172 12.422 1 93.31 257 GLU A C 1
ATOM 2050 O O . GLU A 1 257 ? -24.406 28.234 12.695 1 93.31 257 GLU A O 1
ATOM 2055 N N . TRP A 1 258 ? -25.359 26.297 13.32 1 95.31 258 TRP A N 1
ATOM 2056 C CA . TRP A 1 258 ? -25.031 26.5 14.727 1 95.31 258 TRP A CA 1
ATOM 2057 C C . TRP A 1 258 ? -23.516 26.609 14.922 1 95.31 258 TRP A C 1
ATOM 2059 O O . TRP A 1 258 ? -23.047 27.484 15.641 1 95.31 258 TRP A O 1
ATOM 2069 N N . THR A 1 259 ? -22.828 25.734 14.312 1 94.69 259 THR A N 1
ATOM 2070 C CA . THR A 1 259 ? -21.375 25.688 14.453 1 94.69 259 THR A CA 1
ATOM 2071 C C . THR A 1 259 ? -20.734 26.953 13.883 1 94.69 259 THR A C 1
ATOM 2073 O O . THR A 1 259 ? -19.828 27.531 14.5 1 94.69 259 THR A O 1
ATOM 2076 N N . LYS A 1 260 ? -21.219 27.391 12.758 1 94.38 260 LYS A N 1
ATOM 2077 C CA . LYS A 1 260 ? -20.734 28.625 12.148 1 94.38 260 LYS A CA 1
ATOM 2078 C C . LYS A 1 260 ? -20.938 29.812 13.078 1 94.38 260 LYS A C 1
ATOM 2080 O O . LYS A 1 260 ? -20.047 30.672 13.211 1 94.38 260 LYS A O 1
ATOM 2085 N N . GLU A 1 261 ? -22.078 29.797 13.617 1 96.62 261 GLU A N 1
ATOM 2086 C CA . GLU A 1 261 ? -22.391 30.875 14.547 1 96.62 261 GLU A CA 1
ATOM 2087 C C . GLU A 1 261 ? -21.453 30.875 15.742 1 96.62 261 GLU A C 1
ATOM 2089 O O . GLU A 1 261 ? -20.969 31.922 16.172 1 96.62 261 GLU A O 1
ATOM 2094 N N . LYS A 1 262 ? -21.219 29.719 16.281 1 97.62 262 LYS A N 1
ATOM 2095 C CA . LYS A 1 262 ? -20.344 29.609 17.438 1 97.62 262 LYS A CA 1
ATOM 2096 C C . LYS A 1 262 ? -18.891 29.906 17.062 1 97.62 262 LYS A C 1
ATOM 2098 O O . LYS A 1 262 ? -18.156 30.5 17.844 1 97.62 262 LYS A O 1
ATOM 2103 N N . PHE A 1 263 ? -18.484 29.5 15.844 1 97.25 263 PHE A N 1
ATOM 2104 C CA . PHE A 1 263 ? -17.156 29.844 15.352 1 97.25 263 PHE A CA 1
ATOM 2105 C C . PHE A 1 263 ? -16.969 31.359 15.336 1 97.25 263 PHE A C 1
ATOM 2107 O O . PHE A 1 263 ? -15.906 31.844 15.734 1 97.25 263 PHE A O 1
ATOM 2114 N N . LYS A 1 264 ? -17.969 32.031 14.898 1 96.62 264 LYS A N 1
ATOM 2115 C CA . LYS A 1 264 ? -17.922 33.5 14.844 1 96.62 264 LYS A CA 1
ATOM 2116 C C . LYS A 1 264 ? -17.938 34.094 16.234 1 96.62 264 LYS A C 1
ATOM 2118 O O . LYS A 1 264 ? -17.141 35 16.547 1 96.62 264 LYS A O 1
ATOM 2123 N N . GLN A 1 265 ? -18.828 33.594 17.047 1 97.75 265 GLN A N 1
ATOM 2124 C CA . GLN A 1 265 ? -19 34.125 18.406 1 97.75 265 GLN A CA 1
ATOM 2125 C C . GLN A 1 265 ? -17.688 34.062 19.172 1 97.75 265 GLN A C 1
ATOM 2127 O O . GLN A 1 265 ? -17.375 35 19.922 1 97.75 265 GLN A O 1
ATOM 2132 N N . TYR A 1 266 ? -16.906 33.031 18.969 1 97.94 266 TYR A N 1
ATOM 2133 C CA . TYR A 1 266 ? -15.719 32.812 19.812 1 97.94 266 TYR A CA 1
ATOM 2134 C C . TYR A 1 266 ? -14.445 33.094 19.016 1 97.94 266 TYR A C 1
ATOM 2136 O O . TYR A 1 266 ? -13.344 32.844 19.5 1 97.94 266 TYR A O 1
ATOM 2144 N N . GLY A 1 267 ? -14.523 33.562 17.75 1 97.19 267 GLY A N 1
ATOM 2145 C CA . GLY A 1 267 ? -13.367 33.906 16.938 1 97.19 267 GLY A CA 1
ATOM 2146 C C . GLY A 1 267 ? -12.477 32.719 16.641 1 97.19 267 GLY A C 1
ATOM 2147 O O . GLY A 1 267 ? -11.25 32.812 16.703 1 97.19 267 GLY A O 1
ATOM 2148 N N . ILE A 1 268 ? -13.055 31.562 16.359 1 97.25 268 ILE A N 1
ATOM 2149 C CA . ILE A 1 268 ? -12.328 30.297 16.203 1 97.25 268 ILE A CA 1
ATOM 2150 C C . ILE A 1 268 ? -11.492 30.344 14.922 1 97.25 268 ILE A C 1
ATOM 2152 O O . ILE A 1 268 ? -10.367 29.844 14.891 1 97.25 268 ILE A O 1
ATOM 2156 N N . ILE A 1 269 ? -12.016 30.891 13.867 1 95.38 269 ILE A N 1
ATOM 2157 C CA . ILE A 1 269 ? -11.328 30.953 12.578 1 95.38 269 ILE A CA 1
ATOM 2158 C C . ILE A 1 269 ? -10.039 31.766 12.734 1 95.38 269 ILE A C 1
ATOM 2160 O O . ILE A 1 269 ? -8.969 31.312 12.32 1 95.38 269 ILE A O 1
ATOM 2164 N N . GLU A 1 270 ? -10.133 32.875 13.406 1 95.94 270 GLU A N 1
ATOM 2165 C CA . GLU A 1 270 ? -8.977 33.75 13.617 1 95.94 270 GLU A CA 1
ATOM 2166 C C . GLU A 1 270 ? -7.934 33.062 14.5 1 95.94 270 GLU A C 1
ATOM 2168 O O . GLU A 1 270 ? -6.73 33.156 14.227 1 95.94 270 GLU A O 1
ATOM 2173 N N . GLU A 1 271 ? -8.414 32.438 15.5 1 97 271 GLU A N 1
ATOM 2174 C CA . GLU A 1 271 ? -7.496 31.75 16.406 1 97 271 GLU A CA 1
ATOM 2175 C C . GLU A 1 271 ? -6.762 30.625 15.68 1 97 271 GLU A C 1
ATOM 2177 O O . GLU A 1 271 ? -5.562 30.438 15.875 1 97 271 GLU A O 1
ATOM 2182 N N . THR A 1 272 ? -7.496 29.828 14.867 1 96.94 272 THR A N 1
ATOM 2183 C CA . THR A 1 272 ? -6.891 28.75 14.094 1 96.94 272 THR A CA 1
ATOM 2184 C C . THR A 1 272 ? -5.844 29.297 13.133 1 96.94 272 THR A C 1
ATOM 2186 O O . THR A 1 272 ? -4.754 28.734 13 1 96.94 272 THR A O 1
ATOM 2189 N N . LEU A 1 273 ? -6.184 30.406 12.484 1 95.94 273 LEU A N 1
ATOM 2190 C CA . LEU A 1 273 ? -5.27 31.047 11.547 1 95.94 273 LEU A CA 1
ATOM 2191 C C . LEU A 1 273 ? -3.992 31.5 12.242 1 95.94 273 LEU A C 1
ATOM 2193 O O . LEU A 1 273 ? -2.895 31.344 11.703 1 95.94 273 LEU A O 1
ATOM 2197 N N . LYS A 1 274 ? -4.117 32.031 13.414 1 96.94 274 LYS A N 1
ATOM 2198 C CA . LYS A 1 274 ? -2.959 32.5 14.18 1 96.94 274 LYS A CA 1
ATOM 2199 C C . LYS A 1 274 ? -2.025 31.328 14.5 1 96.94 274 LYS A C 1
ATOM 2201 O O . LYS A 1 274 ? -0.802 31.469 14.461 1 96.94 274 LYS A O 1
ATOM 2206 N N . ILE A 1 275 ? -2.596 30.203 14.812 1 97.62 275 ILE A N 1
ATOM 2207 C CA . ILE A 1 275 ? -1.789 29.031 15.117 1 97.62 275 ILE A CA 1
ATOM 2208 C C . ILE A 1 275 ? -1.05 28.578 13.867 1 97.62 275 ILE A C 1
ATOM 2210 O O . ILE A 1 275 ? 0.136 28.234 13.922 1 97.62 275 ILE A O 1
ATOM 2214 N N . ALA A 1 276 ? -1.742 28.516 12.719 1 97.44 276 ALA A N 1
ATOM 2215 C CA . ALA A 1 276 ? -1.095 28.188 11.453 1 97.44 276 ALA A CA 1
ATOM 2216 C C . ALA A 1 276 ? 0.048 29.141 11.148 1 97.44 276 ALA A C 1
ATOM 2218 O O . ALA A 1 276 ? 1.102 28.734 10.656 1 97.44 276 ALA A O 1
ATOM 2219 N N . GLN A 1 277 ? -0.167 30.438 11.445 1 97.19 277 GLN A N 1
ATOM 2220 C CA . GLN A 1 277 ? 0.831 31.469 11.188 1 97.19 277 GLN A CA 1
ATOM 2221 C C . GLN A 1 277 ? 2.088 31.25 12.023 1 97.19 277 GLN A C 1
ATOM 2223 O O . GLN A 1 277 ? 3.199 31.531 11.57 1 97.19 277 GLN A O 1
ATOM 2228 N N . VAL A 1 278 ? 1.894 30.781 13.227 1 98 278 VAL A N 1
ATOM 2229 C CA . VAL A 1 278 ? 3.033 30.469 14.086 1 98 278 VAL A CA 1
ATOM 2230 C C . VAL A 1 278 ? 3.932 29.438 13.406 1 98 278 VAL A C 1
ATOM 2232 O O . VAL A 1 278 ? 5.152 29.594 13.375 1 98 278 VAL A O 1
ATOM 2235 N N . TYR A 1 279 ? 3.355 28.391 12.852 1 98 279 TYR A N 1
ATOM 2236 C CA . TYR A 1 279 ? 4.125 27.344 12.18 1 98 279 TYR A CA 1
ATOM 2237 C C . TYR A 1 279 ? 4.754 27.875 10.898 1 98 279 TYR A C 1
ATOM 2239 O O . TYR A 1 279 ? 5.879 27.516 10.547 1 98 279 TYR A O 1
ATOM 2247 N N . SER A 1 280 ? 4.016 28.719 10.141 1 97.44 280 SER A N 1
ATOM 2248 C CA . SER A 1 280 ? 4.598 29.328 8.961 1 97.44 280 SER A CA 1
ATOM 2249 C C . SER A 1 280 ? 5.824 30.172 9.312 1 97.44 280 SER A C 1
ATOM 2251 O O . SER A 1 280 ? 6.836 30.125 8.609 1 97.44 280 SER A O 1
ATOM 2253 N N . LYS A 1 281 ? 5.75 30.938 10.391 1 97.5 281 LYS A N 1
ATOM 2254 C CA . LYS A 1 281 ? 6.875 31.734 10.859 1 97.5 281 LYS A CA 1
ATOM 2255 C C . LYS A 1 281 ? 8.055 30.859 11.258 1 97.5 281 LYS A C 1
ATOM 2257 O O . LYS A 1 281 ? 9.211 31.188 10.984 1 97.5 281 LYS A O 1
ATOM 2262 N N . LYS A 1 282 ? 7.766 29.75 11.945 1 98.31 282 LYS A N 1
ATOM 2263 C CA . LYS A 1 282 ? 8.82 28.797 12.297 1 98.31 282 LYS A CA 1
ATOM 2264 C C . LYS A 1 282 ? 9.5 28.25 11.047 1 98.31 282 LYS A C 1
ATOM 2266 O O . LYS A 1 282 ? 10.719 28.062 11.031 1 98.31 282 LYS A O 1
ATOM 2271 N N . ALA A 1 283 ? 8.672 27.906 10.023 1 98.44 283 ALA A N 1
ATOM 2272 C CA . ALA A 1 283 ? 9.234 27.438 8.766 1 98.44 283 ALA A CA 1
ATOM 2273 C C . ALA A 1 283 ? 10.188 28.484 8.172 1 98.44 283 ALA A C 1
ATOM 2275 O O . ALA A 1 283 ? 11.297 28.141 7.754 1 98.44 283 ALA A O 1
ATOM 2276 N N . LEU A 1 284 ? 9.773 29.781 8.164 1 97.88 284 LEU A N 1
ATOM 2277 C CA . LEU A 1 284 ? 10.586 30.859 7.621 1 97.88 284 LEU A CA 1
ATOM 2278 C C . LEU A 1 284 ? 11.867 31.047 8.438 1 97.88 284 LEU A C 1
ATOM 2280 O O . LEU A 1 284 ? 12.938 31.266 7.871 1 97.88 284 LEU A O 1
ATOM 2284 N N . GLU A 1 285 ? 11.758 30.906 9.719 1 98.19 285 GLU A N 1
ATOM 2285 C CA . GLU A 1 285 ? 12.922 31.031 10.602 1 98.19 285 GLU A CA 1
ATOM 2286 C C . GLU A 1 285 ? 13.945 29.938 10.328 1 98.19 285 GLU A C 1
ATOM 2288 O O . GLU A 1 285 ? 15.148 30.172 10.414 1 98.19 285 GLU A O 1
ATOM 2293 N N . ALA A 1 286 ? 13.469 28.719 10.008 1 98 286 ALA A N 1
ATOM 2294 C CA . ALA A 1 286 ? 14.344 27.562 9.766 1 98 286 ALA A CA 1
ATOM 2295 C C . ALA A 1 286 ? 15.273 27.828 8.578 1 98 286 ALA A C 1
ATOM 2297 O O . ALA A 1 286 ? 16.391 27.328 8.539 1 98 286 ALA A O 1
ATOM 2298 N N . ILE A 1 287 ? 14.836 28.609 7.672 1 97.75 287 ILE A N 1
ATOM 2299 C CA . ILE A 1 287 ? 15.656 28.812 6.48 1 97.75 287 ILE A CA 1
ATOM 2300 C C . ILE A 1 287 ? 16.156 30.25 6.441 1 97.75 287 ILE A C 1
ATOM 2302 O O . ILE A 1 287 ? 16.469 30.766 5.367 1 97.75 287 ILE A O 1
ATOM 2306 N N . LYS A 1 288 ? 16.109 30.828 7.602 1 94.12 288 LYS A N 1
ATOM 2307 C CA . LYS A 1 288 ? 16.594 32.188 7.68 1 94.12 288 LYS A CA 1
ATOM 2308 C C . LYS A 1 288 ? 18.031 32.312 7.172 1 94.12 288 LYS A C 1
ATOM 2310 O O . LYS A 1 288 ? 18.891 31.516 7.574 1 94.12 288 LYS A O 1
ATOM 2315 N N . GLY A 1 289 ? 18.375 33.094 6.234 1 92.38 289 GLY A N 1
ATOM 2316 C CA . GLY A 1 289 ? 19.719 33.281 5.715 1 92.38 289 GLY A CA 1
ATOM 2317 C C . GLY A 1 289 ? 19.953 32.594 4.395 1 92.38 289 GLY A C 1
ATOM 2318 O O . GLY A 1 289 ? 20.906 32.875 3.68 1 92.38 289 GLY A O 1
ATOM 2319 N N . GLU A 1 290 ? 19.109 31.625 4.082 1 93.06 290 GLU A N 1
ATOM 2320 C CA . GLU A 1 290 ? 19.25 30.891 2.832 1 93.06 290 GLU A CA 1
ATOM 2321 C C . GLU A 1 290 ? 18.828 31.734 1.636 1 93.06 290 GLU A C 1
ATOM 2323 O O . GLU A 1 290 ? 19.234 31.469 0.501 1 93.06 290 GLU A O 1
ATOM 2328 N N . ASN A 1 291 ? 18.078 32.781 1.842 1 91.94 291 ASN A N 1
ATOM 2329 C CA . ASN A 1 291 ? 17.562 33.656 0.795 1 91.94 291 ASN A CA 1
ATOM 2330 C C . ASN A 1 291 ? 16.875 32.875 -0.312 1 91.94 291 ASN A C 1
ATOM 2332 O O . ASN A 1 291 ? 17.156 33.062 -1.494 1 91.94 291 ASN A O 1
ATOM 2336 N N . ASN A 1 292 ? 16.141 31.859 0.011 1 95.31 292 ASN A N 1
ATOM 2337 C CA . ASN A 1 292 ? 15.312 31.125 -0.938 1 95.31 292 ASN A CA 1
ATOM 2338 C C . ASN A 1 292 ? 13.938 31.766 -1.096 1 95.31 292 ASN A C 1
ATOM 2340 O O . ASN A 1 292 ? 12.992 31.422 -0.384 1 95.31 292 ASN A O 1
ATOM 2344 N N . LEU A 1 293 ? 13.734 32.562 -2.064 1 94.62 293 LEU A N 1
ATOM 2345 C CA . LEU A 1 293 ? 12.539 33.375 -2.244 1 94.62 293 LEU A CA 1
ATOM 2346 C C . LEU A 1 293 ? 11.328 32.5 -2.566 1 94.62 293 LEU A C 1
ATOM 2348 O O . LEU A 1 293 ? 10.203 32.844 -2.188 1 94.62 293 LEU A O 1
ATOM 2352 N N . ILE A 1 294 ? 11.586 31.438 -3.227 1 94.62 294 ILE A N 1
ATOM 2353 C CA . ILE A 1 294 ? 10.484 30.562 -3.6 1 94.62 294 ILE A CA 1
ATOM 2354 C C . ILE A 1 294 ? 9.883 29.922 -2.35 1 94.62 294 ILE A C 1
ATOM 2356 O O . ILE A 1 294 ? 8.664 29.938 -2.156 1 94.62 294 ILE A O 1
ATOM 2360 N N . LEU A 1 295 ? 10.703 29.375 -1.443 1 97.12 295 LEU A N 1
ATOM 2361 C CA . LEU A 1 295 ? 10.227 28.766 -0.209 1 97.12 295 LEU A CA 1
ATOM 2362 C C . LEU A 1 295 ? 9.57 29.797 0.694 1 97.12 295 LEU A C 1
ATOM 2364 O O . LEU A 1 295 ? 8.562 29.516 1.346 1 97.12 295 LEU A O 1
ATOM 2368 N N . GLU A 1 296 ? 10.18 30.969 0.733 1 96.5 296 GLU A N 1
ATOM 2369 C CA . GLU A 1 296 ? 9.609 32.031 1.541 1 96.5 296 GLU A CA 1
ATOM 2370 C C . GLU A 1 296 ? 8.203 32.406 1.061 1 96.5 296 GLU A C 1
ATOM 2372 O O . GLU A 1 296 ? 7.289 32.562 1.868 1 96.5 296 GLU A O 1
ATOM 2377 N N . LYS A 1 297 ? 8.062 32.5 -0.208 1 95.12 297 LYS A N 1
ATOM 2378 C CA . LYS A 1 297 ? 6.754 32.844 -0.774 1 95.12 297 LYS A CA 1
ATOM 2379 C C . LYS A 1 297 ? 5.742 31.734 -0.505 1 95.12 297 LYS A C 1
ATOM 2381 O O . LYS A 1 297 ? 4.59 32 -0.157 1 95.12 297 LYS A O 1
ATOM 2386 N N . LEU A 1 298 ? 6.145 30.516 -0.652 1 94.38 298 LEU A N 1
ATOM 2387 C CA . LEU A 1 298 ? 5.242 29.391 -0.415 1 94.38 298 LEU A CA 1
ATOM 2388 C C . LEU A 1 298 ? 4.805 29.344 1.045 1 94.38 298 LEU A C 1
ATOM 2390 O O . LEU A 1 298 ? 3.637 29.062 1.338 1 94.38 298 LEU A O 1
ATOM 2394 N N . ALA A 1 299 ? 5.734 29.594 1.969 1 95.25 299 ALA A N 1
ATOM 2395 C CA . ALA A 1 299 ? 5.418 29.594 3.395 1 95.25 299 ALA A CA 1
ATOM 2396 C C . ALA A 1 299 ? 4.441 30.719 3.732 1 95.25 299 ALA A C 1
ATOM 2398 O O . ALA A 1 299 ? 3.59 30.562 4.613 1 95.25 299 ALA A O 1
ATOM 2399 N N . GLN A 1 300 ? 4.559 31.812 3.01 1 93.12 300 GLN A N 1
ATOM 2400 C CA . GLN A 1 300 ? 3.648 32.938 3.211 1 93.12 300 GLN A CA 1
ATOM 2401 C C . GLN A 1 300 ? 2.289 32.656 2.57 1 93.12 300 GLN A C 1
ATOM 2403 O O . GLN A 1 300 ? 1.248 32.938 3.166 1 93.12 300 GLN A O 1
ATOM 2408 N N . ASP A 1 301 ? 2.311 32.031 1.442 1 92 301 ASP A N 1
ATOM 2409 C CA . ASP A 1 301 ? 1.092 31.766 0.688 1 92 301 ASP A CA 1
ATOM 2410 C C . ASP A 1 301 ? 0.225 30.734 1.402 1 92 301 ASP A C 1
ATOM 2412 O O . ASP A 1 301 ? -0.995 30.703 1.226 1 92 301 ASP A O 1
ATOM 2416 N N . VAL A 1 302 ? 0.835 29.875 2.18 1 90.81 302 VAL A N 1
ATOM 2417 C CA . VAL A 1 302 ? 0.095 28.797 2.826 1 90.81 302 VAL A CA 1
ATOM 2418 C C . VAL A 1 302 ? -0.946 29.391 3.777 1 90.81 302 VAL A C 1
ATOM 2420 O O . VAL A 1 302 ? -2.02 28.812 3.963 1 90.81 302 VAL A O 1
ATOM 2423 N N . ILE A 1 303 ? -0.672 30.547 4.344 1 89.31 303 ILE A N 1
ATOM 2424 C CA . ILE A 1 303 ? -1.56 31.156 5.324 1 89.31 303 ILE A CA 1
ATOM 2425 C C . ILE A 1 303 ? -2.684 31.906 4.609 1 89.31 303 ILE A C 1
ATOM 2427 O O . ILE A 1 303 ? -3.76 32.125 5.18 1 89.31 303 ILE A O 1
ATOM 2431 N N . TYR A 1 304 ? -2.457 32.25 3.371 1 76.12 304 TYR A N 1
ATOM 2432 C CA . TYR A 1 304 ? -3.488 33 2.672 1 76.12 304 TYR A CA 1
ATOM 2433 C C . TYR A 1 304 ? -4.254 32.125 1.7 1 76.12 304 TYR A C 1
ATOM 2435 O O . TYR A 1 304 ? -5.184 32.594 1.03 1 76.12 304 TYR A O 1
ATOM 2443 N N . ARG A 1 305 ? -4.102 30.719 1.833 1 62.41 305 ARG A N 1
ATOM 2444 C CA . ARG A 1 305 ? -4.641 29.609 1.056 1 62.41 305 ARG A CA 1
ATOM 2445 C C . ARG A 1 305 ? -4.82 30 -0.407 1 62.41 305 ARG A C 1
ATOM 2447 O O . ARG A 1 305 ? -5.793 29.594 -1.047 1 62.41 305 ARG A O 1
ATOM 2454 N N . THR A 1 306 ? -4.062 31.016 -0.904 1 53.72 306 THR A N 1
ATOM 2455 C CA . THR A 1 306 ? -4.113 31.25 -2.344 1 53.72 306 THR A CA 1
ATOM 2456 C C . THR A 1 306 ? -3.119 30.344 -3.07 1 53.72 306 THR A C 1
ATOM 2458 O O . THR A 1 306 ? -1.905 30.516 -2.932 1 53.72 306 THR A O 1
ATOM 2461 N N . PHE A 1 307 ? -3.551 28.859 -2.893 1 46.06 307 PHE A N 1
ATOM 2462 C CA . PHE A 1 307 ? -2.586 28.109 -3.678 1 46.06 307 PHE A CA 1
ATOM 2463 C C . PHE A 1 307 ? -2.885 28.219 -5.168 1 46.06 307 PHE A C 1
ATOM 2465 O O . PHE A 1 307 ? -4.035 28.438 -5.559 1 46.06 307 PHE A O 1
ATOM 2472 N N . MET B 1 1 ? 14.398 -27.938 12.953 1 63.62 1 MET B N 1
ATOM 2473 C CA . MET B 1 1 ? 15.328 -26.844 12.719 1 63.62 1 MET B CA 1
ATOM 2474 C C . MET B 1 1 ? 14.625 -25.672 12.031 1 63.62 1 MET B C 1
ATOM 2476 O O . MET B 1 1 ? 14.711 -24.531 12.484 1 63.62 1 MET B O 1
ATOM 2480 N N . GLN B 1 2 ? 13.586 -26.031 11.234 1 80.88 2 GLN B N 1
ATOM 2481 C CA . GLN B 1 2 ? 12.945 -24.938 10.508 1 80.88 2 GLN B CA 1
ATOM 2482 C C . GLN B 1 2 ? 11.914 -24.234 11.375 1 80.88 2 GLN B C 1
ATOM 2484 O O . GLN B 1 2 ? 11.734 -23.016 11.266 1 80.88 2 GLN B O 1
ATOM 2489 N N . GLU B 1 3 ? 11.469 -24.922 12.406 1 85.5 3 GLU B N 1
ATOM 2490 C CA . GLU B 1 3 ? 10.438 -24.312 13.242 1 85.5 3 GLU B CA 1
ATOM 2491 C C . GLU B 1 3 ? 11.008 -23.188 14.102 1 85.5 3 GLU B C 1
ATOM 2493 O O . GLU B 1 3 ? 10.375 -22.141 14.258 1 85.5 3 GLU B O 1
ATOM 2498 N N . LYS B 1 4 ? 12.164 -23.438 14.688 1 91.75 4 LYS B N 1
ATOM 2499 C CA . LYS B 1 4 ? 12.812 -22.406 15.5 1 91.75 4 LYS B CA 1
ATOM 2500 C C . LYS B 1 4 ? 13.156 -21.172 14.672 1 91.75 4 LYS B C 1
ATOM 2502 O O . LYS B 1 4 ? 13.023 -20.047 15.148 1 91.75 4 LYS B O 1
ATOM 2507 N N . GLN B 1 5 ? 13.602 -21.453 13.453 1 94.19 5 GLN B N 1
ATOM 2508 C CA . GLN B 1 5 ? 13.938 -20.359 12.562 1 94.19 5 GLN B CA 1
ATOM 2509 C C . GLN B 1 5 ? 12.695 -19.562 12.18 1 94.19 5 GLN B C 1
ATOM 2511 O O . GLN B 1 5 ? 12.734 -18.328 12.117 1 94.19 5 GLN B O 1
ATOM 2516 N N . LEU B 1 6 ? 11.609 -20.234 11.977 1 96.31 6 LEU B N 1
ATOM 2517 C CA . LEU B 1 6 ? 10.359 -19.578 11.625 1 96.31 6 LEU B CA 1
ATOM 2518 C C . LEU B 1 6 ? 9.852 -18.719 12.773 1 96.31 6 LEU B C 1
ATOM 2520 O O . LEU B 1 6 ? 9.344 -17.625 12.555 1 96.31 6 LEU B O 1
ATOM 2524 N N . GLN B 1 7 ? 10.023 -19.25 13.977 1 96.06 7 GLN B N 1
ATOM 2525 C CA . GLN B 1 7 ? 9.633 -18.469 15.148 1 96.06 7 GLN B CA 1
ATOM 2526 C C . GLN B 1 7 ? 10.477 -17.203 15.281 1 96.06 7 GLN B C 1
ATOM 2528 O O . GLN B 1 7 ? 9.969 -16.156 15.672 1 96.06 7 GLN B O 1
ATOM 2533 N N . ALA B 1 8 ? 11.742 -17.375 15 1 96.56 8 ALA B N 1
ATOM 2534 C CA . ALA B 1 8 ? 12.633 -16.203 15.047 1 96.56 8 ALA B CA 1
ATOM 2535 C C . ALA B 1 8 ? 12.18 -15.133 14.055 1 96.56 8 ALA B C 1
ATOM 2537 O O . ALA B 1 8 ? 12.266 -13.938 14.352 1 96.56 8 ALA B O 1
ATOM 2538 N N . ILE B 1 9 ? 11.742 -15.539 12.922 1 97.88 9 ILE B N 1
ATOM 2539 C CA . ILE B 1 9 ? 11.266 -14.617 11.891 1 97.88 9 ILE B CA 1
ATOM 2540 C C . ILE B 1 9 ? 9.984 -13.938 12.359 1 97.88 9 ILE B C 1
ATOM 2542 O O . ILE B 1 9 ? 9.82 -12.727 12.203 1 97.88 9 ILE B O 1
ATOM 2546 N N . GLN B 1 10 ? 9.07 -14.648 12.961 1 97.12 10 GLN B N 1
ATOM 2547 C CA . GLN B 1 10 ? 7.844 -14.086 13.508 1 97.12 10 GLN B CA 1
ATOM 2548 C C . GLN B 1 10 ? 8.141 -13.062 14.602 1 97.12 10 GLN B C 1
ATOM 2550 O O . GLN B 1 10 ? 7.488 -12.016 14.68 1 97.12 10 GLN B O 1
ATOM 2555 N N . ASN B 1 11 ? 9.086 -13.438 15.438 1 97.31 11 ASN B N 1
ATOM 2556 C CA . ASN B 1 11 ? 9.492 -12.516 16.5 1 97.31 11 ASN B CA 1
ATOM 2557 C C . ASN B 1 11 ? 10.07 -11.227 15.922 1 97.31 11 ASN B C 1
ATOM 2559 O O . ASN B 1 11 ? 9.883 -10.148 16.484 1 97.31 11 ASN B O 1
ATOM 2563 N N . LYS B 1 12 ? 10.812 -11.375 14.852 1 97.69 12 LYS B N 1
ATOM 2564 C CA . LYS B 1 12 ? 11.375 -10.203 14.188 1 97.69 12 LYS B CA 1
ATOM 2565 C C . LYS B 1 12 ? 10.266 -9.281 13.672 1 97.69 12 LYS B C 1
ATOM 2567 O O . LYS B 1 12 ? 10.336 -8.062 13.852 1 97.69 12 LYS B O 1
ATOM 2572 N N . ILE B 1 13 ? 9.289 -9.82 13.062 1 98.19 13 ILE B N 1
ATOM 2573 C CA . ILE B 1 13 ? 8.156 -9.047 12.562 1 98.19 13 ILE B CA 1
ATOM 2574 C C . ILE B 1 13 ? 7.453 -8.344 13.719 1 98.19 13 ILE B C 1
ATOM 2576 O O . ILE B 1 13 ? 7.156 -7.148 13.648 1 98.19 13 ILE B O 1
ATOM 2580 N N . ALA B 1 14 ? 7.207 -9.102 14.781 1 97.81 14 ALA B N 1
ATOM 2581 C CA . ALA B 1 14 ? 6.559 -8.539 15.961 1 97.81 14 ALA B CA 1
ATOM 2582 C C . ALA B 1 14 ? 7.367 -7.379 16.531 1 97.81 14 ALA B C 1
ATOM 2584 O O . ALA B 1 14 ? 6.805 -6.363 16.953 1 97.81 14 ALA B O 1
ATOM 2585 N N . SER B 1 15 ? 8.633 -7.582 16.578 1 98.25 15 SER B N 1
ATOM 2586 C CA . SER B 1 15 ? 9.516 -6.539 17.094 1 98.25 15 SER B CA 1
ATOM 2587 C C . SER B 1 15 ? 9.453 -5.289 16.203 1 98.25 15 SER B C 1
ATOM 2589 O O . SER B 1 15 ? 9.414 -4.168 16.719 1 98.25 15 SER B O 1
ATOM 2591 N N . TRP B 1 16 ? 9.469 -5.484 14.906 1 98.19 16 TRP B N 1
ATOM 2592 C CA . TRP B 1 16 ? 9.383 -4.363 13.977 1 98.19 16 TRP B CA 1
ATOM 2593 C C . TRP B 1 16 ? 8.062 -3.617 14.133 1 98.19 16 TRP B C 1
ATOM 2595 O O . TRP B 1 16 ? 8.023 -2.389 14.055 1 98.19 16 TRP B O 1
ATOM 2605 N N . ILE B 1 17 ? 6.992 -4.344 14.336 1 98.06 17 ILE B N 1
ATOM 2606 C CA . ILE B 1 17 ? 5.68 -3.738 14.531 1 98.06 17 ILE B CA 1
ATOM 2607 C C . ILE B 1 17 ? 5.664 -2.941 15.836 1 98.06 17 ILE B C 1
ATOM 2609 O O . ILE B 1 17 ? 5.145 -1.824 15.883 1 98.06 17 ILE B O 1
ATOM 2613 N N . LYS B 1 18 ? 6.234 -3.484 16.859 1 97.56 18 LYS B N 1
ATOM 2614 C CA . LYS B 1 18 ? 6.309 -2.809 18.141 1 97.56 18 LYS B CA 1
ATOM 2615 C C . LYS B 1 18 ? 7.098 -1.509 18.047 1 97.56 18 LYS B C 1
ATOM 2617 O O . LYS B 1 18 ? 6.801 -0.537 18.734 1 97.56 18 LYS B O 1
ATOM 2622 N N . GLU B 1 19 ? 8.047 -1.526 17.219 1 97.31 19 GLU B N 1
ATOM 2623 C CA . GLU B 1 19 ? 8.898 -0.36 17.031 1 97.31 19 GLU B CA 1
ATOM 2624 C C . GLU B 1 19 ? 8.109 0.814 16.453 1 97.31 19 GLU B C 1
ATOM 2626 O O . GLU B 1 19 ? 8.539 1.965 16.547 1 97.31 19 GLU B O 1
ATOM 2631 N N . ILE B 1 20 ? 7.012 0.556 15.828 1 96.56 20 ILE B N 1
ATOM 2632 C CA . ILE B 1 20 ? 6.191 1.611 15.242 1 96.56 20 ILE B CA 1
ATOM 2633 C C . ILE B 1 20 ? 5.547 2.439 16.344 1 96.56 20 ILE B C 1
ATOM 2635 O O . ILE B 1 20 ? 5.125 3.576 16.125 1 96.56 20 ILE B O 1
ATOM 2639 N N . GLU B 1 21 ? 5.418 1.896 17.562 1 95.5 21 GLU B N 1
ATOM 2640 C CA . GLU B 1 21 ? 4.941 2.578 18.766 1 95.5 21 GLU B CA 1
ATOM 2641 C C . GLU B 1 21 ? 3.523 3.109 18.562 1 95.5 21 GLU B C 1
ATOM 2643 O O . GLU B 1 21 ? 3.262 4.293 18.797 1 95.5 21 GLU B O 1
ATOM 2648 N N . SER B 1 22 ? 2.623 2.244 18.25 1 96.75 22 SER B N 1
ATOM 2649 C CA . SER B 1 22 ? 1.194 2.523 18.141 1 96.75 22 SER B CA 1
ATOM 2650 C C . SER B 1 22 ? 0.365 1.415 18.781 1 96.75 22 SER B C 1
ATOM 2652 O O . SER B 1 22 ? 0.365 0.278 18.297 1 96.75 22 SER B O 1
ATOM 2654 N N . GLY B 1 23 ? -0.328 1.793 19.812 1 96.38 23 GLY B N 1
ATOM 2655 C CA . GLY B 1 23 ? -1.205 0.832 20.453 1 96.38 23 GLY B CA 1
ATOM 2656 C C . GLY B 1 23 ? -2.295 0.306 19.547 1 96.38 23 GLY B C 1
ATOM 2657 O O . GLY B 1 23 ? -2.711 -0.849 19.672 1 96.38 23 GLY B O 1
ATOM 2658 N N . PHE B 1 24 ? -2.777 1.097 18.641 1 95.69 24 PHE B N 1
ATOM 2659 C CA . PHE B 1 24 ? -3.811 0.693 17.703 1 95.69 24 PHE B CA 1
ATOM 2660 C C . PHE B 1 24 ? -3.277 -0.357 16.734 1 95.69 24 PHE B C 1
ATOM 2662 O O . PHE B 1 24 ? -3.951 -1.351 16.453 1 95.69 24 PHE B O 1
ATOM 2669 N N . ILE B 1 25 ? -2.045 -0.126 16.234 1 97.31 25 ILE B N 1
ATOM 2670 C CA . ILE B 1 25 ? -1.435 -1.072 15.305 1 97.31 25 ILE B CA 1
ATOM 2671 C C . ILE B 1 25 ? -1.161 -2.393 16.016 1 97.31 25 ILE B C 1
ATOM 2673 O O . ILE B 1 25 ? -1.385 -3.469 15.461 1 97.31 25 ILE B O 1
ATOM 2677 N N . ASP B 1 26 ? -0.715 -2.273 17.297 1 97.5 26 ASP B N 1
ATOM 2678 C CA . ASP B 1 26 ? -0.498 -3.475 18.094 1 97.5 26 ASP B CA 1
ATOM 2679 C C . ASP B 1 26 ? -1.788 -4.277 18.25 1 97.5 26 ASP B C 1
ATOM 2681 O O . ASP B 1 26 ? -1.772 -5.508 18.156 1 97.5 26 ASP B O 1
ATOM 2685 N N . ALA B 1 27 ? -2.867 -3.588 18.484 1 96.12 27 ALA B N 1
ATOM 2686 C CA . ALA B 1 27 ? -4.168 -4.23 18.656 1 96.12 27 ALA B CA 1
ATOM 2687 C C . ALA B 1 27 ? -4.602 -4.949 17.375 1 96.12 27 ALA B C 1
ATOM 2689 O O . ALA B 1 27 ? -5.062 -6.094 17.438 1 96.12 27 ALA B O 1
ATOM 2690 N N . LEU B 1 28 ? -4.48 -4.305 16.297 1 96.81 28 LEU B N 1
ATOM 2691 C CA . LEU B 1 28 ? -4.836 -4.91 15.016 1 96.81 28 LEU B CA 1
ATOM 2692 C C . LEU B 1 28 ? -3.947 -6.117 14.719 1 96.81 28 LEU B C 1
ATOM 2694 O O . LEU B 1 28 ? -4.441 -7.176 14.328 1 96.81 28 LEU B O 1
ATOM 2698 N N . PHE B 1 29 ? -2.602 -5.949 14.945 1 97.44 29 PHE B N 1
ATOM 2699 C CA . PHE B 1 29 ? -1.62 -6.992 14.68 1 97.44 29 PHE B CA 1
ATOM 2700 C C . PHE B 1 29 ? -1.908 -8.234 15.516 1 97.44 29 PHE B C 1
ATOM 2702 O O . PHE B 1 29 ? -1.732 -9.359 15.039 1 97.44 29 PHE B O 1
ATOM 2709 N N . SER B 1 30 ? -2.375 -8.039 16.703 1 96.75 30 SER B N 1
ATOM 2710 C CA . SER B 1 30 ? -2.625 -9.141 17.625 1 96.75 30 SER B CA 1
ATOM 2711 C C . SER B 1 30 ? -3.764 -10.031 17.125 1 96.75 30 SER B C 1
ATOM 2713 O O . SER B 1 30 ? -3.947 -11.141 17.625 1 96.75 30 SER B O 1
ATOM 2715 N N . LYS B 1 31 ? -4.516 -9.594 16.109 1 96.69 31 LYS B N 1
ATOM 2716 C CA . LYS B 1 31 ? -5.676 -10.344 15.633 1 96.69 31 LYS B CA 1
ATOM 2717 C C . LYS B 1 31 ? -5.367 -11.047 14.312 1 96.69 31 LYS B C 1
ATOM 2719 O O . LYS B 1 31 ? -6.223 -11.742 13.766 1 96.69 31 LYS B O 1
ATOM 2724 N N . ILE B 1 32 ? -4.16 -10.82 13.828 1 95.12 32 ILE B N 1
ATOM 2725 C CA . ILE B 1 32 ? -3.752 -11.523 12.617 1 95.12 32 ILE B CA 1
ATOM 2726 C C . ILE B 1 32 ? -3.467 -12.992 12.953 1 95.12 32 ILE B C 1
ATOM 2728 O O . ILE B 1 32 ? -2.693 -13.289 13.867 1 95.12 32 ILE B O 1
ATOM 2732 N N . GLY B 1 33 ? -4.031 -13.914 12.305 1 89.25 33 GLY B N 1
ATOM 2733 C CA . GLY B 1 33 ? -3.873 -15.336 12.547 1 89.25 33 GLY B CA 1
ATOM 2734 C C . GLY B 1 33 ? -2.488 -15.852 12.203 1 89.25 33 GLY B C 1
ATOM 2735 O O . GLY B 1 33 ? -1.696 -15.141 11.578 1 89.25 33 GLY B O 1
ATOM 2736 N N . PRO B 1 34 ? -2.242 -17.031 12.57 1 87.19 34 PRO B N 1
ATOM 2737 C CA . PRO B 1 34 ? -0.932 -17.625 12.312 1 87.19 34 PRO B CA 1
ATOM 2738 C C . PRO B 1 34 ? -0.667 -17.844 10.828 1 87.19 34 PRO B C 1
ATOM 2740 O O . PRO B 1 34 ? -1.582 -18.203 10.078 1 87.19 34 PRO B O 1
ATOM 2743 N N . SER B 1 35 ? 0.514 -17.641 10.469 1 87.88 35 SER B N 1
ATOM 2744 C CA . SER B 1 35 ? 0.929 -17.812 9.078 1 87.88 35 SER B CA 1
ATOM 2745 C C . SER B 1 35 ? 1.749 -19.078 8.898 1 87.88 35 SER B C 1
ATOM 2747 O O . SER B 1 35 ? 2.545 -19.453 9.766 1 87.88 35 SER B O 1
ATOM 2749 N N . LYS B 1 36 ? 1.516 -19.797 7.762 1 87.25 36 LYS B N 1
ATOM 2750 C CA . LYS B 1 36 ? 2.285 -21 7.438 1 87.25 36 LYS B CA 1
ATOM 2751 C C . LYS B 1 36 ? 3.701 -20.641 7 1 87.25 36 LYS B C 1
ATOM 2753 O O . LYS B 1 36 ? 4.594 -21.484 7 1 87.25 36 LYS B O 1
ATOM 2758 N N . MET B 1 37 ? 3.932 -19.469 6.578 1 94.31 37 MET B N 1
ATOM 2759 C CA . MET B 1 37 ? 5.234 -18.906 6.23 1 94.31 37 MET B CA 1
ATOM 2760 C C . MET B 1 37 ? 5.93 -19.75 5.172 1 94.31 37 MET B C 1
ATOM 2762 O O . MET B 1 37 ? 7.098 -20.109 5.324 1 94.31 37 MET B O 1
ATOM 2766 N N . LEU B 1 38 ? 5.195 -20.172 4.172 1 94.5 38 LEU B N 1
ATOM 2767 C CA . LEU B 1 38 ? 5.703 -21.016 3.086 1 94.5 38 LEU B CA 1
ATOM 2768 C C . LEU B 1 38 ? 6.91 -20.359 2.418 1 94.5 38 LEU B C 1
ATOM 2770 O O . LEU B 1 38 ? 7.91 -21.031 2.141 1 94.5 38 LEU B O 1
ATOM 2774 N N . ARG B 1 39 ? 6.906 -19.078 2.156 1 97.12 39 ARG B N 1
ATOM 2775 C CA . ARG B 1 39 ? 8 -18.406 1.47 1 97.12 39 ARG B CA 1
ATOM 2776 C C . ARG B 1 39 ? 9.266 -18.406 2.32 1 97.12 39 ARG B C 1
ATOM 2778 O O . ARG B 1 39 ? 10.367 -18.625 1.806 1 97.12 39 ARG B O 1
ATOM 2785 N N . SER B 1 40 ? 9.086 -18.188 3.609 1 97.81 40 SER B N 1
ATOM 2786 C CA . SER B 1 40 ? 10.234 -18.266 4.504 1 97.81 40 SER B CA 1
ATOM 2787 C C . SER B 1 40 ? 10.836 -19.672 4.504 1 97.81 40 SER B C 1
ATOM 2789 O O . SER B 1 40 ? 12.062 -19.828 4.516 1 97.81 40 SER B O 1
ATOM 2791 N N . LYS B 1 41 ? 9.945 -20.703 4.504 1 97 41 LYS B N 1
ATOM 2792 C CA . LYS B 1 41 ? 10.43 -22.078 4.457 1 97 41 LYS B CA 1
ATOM 2793 C C . LYS B 1 41 ? 11.258 -22.328 3.197 1 97 41 LYS B C 1
ATOM 2795 O O . LYS B 1 41 ? 12.32 -22.938 3.26 1 97 41 LYS B O 1
ATOM 2800 N N . LEU B 1 42 ? 10.773 -21.859 2.117 1 98 42 LEU B N 1
ATOM 2801 C CA . LEU B 1 42 ? 11.484 -22 0.85 1 98 42 LEU B CA 1
ATOM 2802 C C . LEU B 1 42 ? 12.82 -21.266 0.884 1 98 42 LEU B C 1
ATOM 2804 O O . LEU B 1 42 ? 13.844 -21.812 0.48 1 98 42 LEU B O 1
ATOM 2808 N N . MET B 1 43 ? 12.805 -20.062 1.374 1 98.5 43 MET B N 1
ATOM 2809 C CA . MET B 1 43 ? 14.008 -19.234 1.424 1 98.5 43 MET B CA 1
ATOM 2810 C C . MET B 1 43 ? 15.047 -19.828 2.363 1 98.5 43 MET B C 1
ATOM 2812 O O . MET B 1 43 ? 16.234 -19.891 2.033 1 98.5 43 MET B O 1
ATOM 2816 N N . LEU B 1 44 ? 14.586 -20.297 3.537 1 97.44 44 LEU B N 1
ATOM 2817 C CA . LEU B 1 44 ? 15.492 -20.844 4.543 1 97.44 44 LEU B CA 1
ATOM 2818 C C . LEU B 1 44 ? 16.156 -22.125 4.035 1 97.44 44 LEU B C 1
ATOM 2820 O O . LEU B 1 44 ? 17.234 -22.484 4.488 1 97.44 44 LEU B O 1
ATOM 2824 N N . ALA B 1 45 ? 15.477 -22.797 3.109 1 97.25 45 ALA B N 1
ATOM 2825 C CA . ALA B 1 45 ? 16.016 -24.031 2.539 1 97.25 45 ALA B CA 1
ATOM 2826 C C . ALA B 1 45 ? 17.312 -23.766 1.775 1 97.25 45 ALA B C 1
ATOM 2828 O O . ALA B 1 45 ? 18.062 -24.688 1.459 1 97.25 45 ALA B O 1
ATOM 2829 N N . LEU B 1 46 ? 17.625 -22.516 1.463 1 97.38 46 LEU B N 1
ATOM 2830 C CA . LEU B 1 46 ? 18.844 -22.172 0.729 1 97.38 46 LEU B CA 1
ATOM 2831 C C . LEU B 1 46 ? 20.031 -22 1.677 1 97.38 46 LEU B C 1
ATOM 2833 O O . LEU B 1 46 ? 21.172 -21.906 1.233 1 97.38 46 LEU B O 1
ATOM 2837 N N . LEU B 1 47 ? 19.734 -21.922 2.979 1 95.75 47 LEU B N 1
ATOM 2838 C CA . LEU B 1 47 ? 20.797 -21.688 3.943 1 95.75 47 LEU B CA 1
ATOM 2839 C C . LEU B 1 47 ? 21.75 -22.891 4.004 1 95.75 47 LEU B C 1
ATOM 2841 O O . LEU B 1 47 ? 21.312 -24.031 3.939 1 95.75 47 LEU B O 1
ATOM 2845 N N . ASP B 1 48 ? 23 -22.547 4.137 1 90.62 48 ASP B N 1
ATOM 2846 C CA . ASP B 1 48 ? 23.984 -23.578 4.402 1 90.62 48 ASP B CA 1
ATOM 2847 C C . ASP B 1 48 ? 24.047 -23.922 5.895 1 90.62 48 ASP B C 1
ATOM 2849 O O . ASP B 1 48 ? 23.688 -23.094 6.734 1 90.62 48 ASP B O 1
ATOM 2853 N N . GLU B 1 49 ? 24.578 -25.047 6.141 1 83.56 49 GLU B N 1
ATOM 2854 C CA . GLU B 1 49 ? 24.734 -25.469 7.531 1 83.56 49 GLU B CA 1
ATOM 2855 C C . GLU B 1 49 ? 25.656 -24.516 8.289 1 83.56 49 GLU B C 1
ATOM 2857 O O . GLU B 1 49 ? 25.453 -24.281 9.484 1 83.56 49 GLU B O 1
ATOM 2862 N N . LYS B 1 50 ? 26.656 -24.016 7.637 1 89.38 50 LYS B N 1
ATOM 2863 C CA . LYS B 1 50 ? 27.641 -23.188 8.312 1 89.38 50 LYS B CA 1
ATOM 2864 C C . LYS B 1 50 ? 27.422 -21.719 8.016 1 89.38 50 LYS B C 1
ATOM 2866 O O . LYS B 1 50 ? 28.375 -20.922 8.039 1 89.38 50 LYS B O 1
ATOM 2871 N N . THR B 1 51 ? 26.25 -21.25 7.902 1 89.19 51 THR B N 1
ATOM 2872 C CA . THR B 1 51 ? 25.984 -19.828 7.703 1 89.19 51 THR B CA 1
ATOM 2873 C C . THR B 1 51 ? 26.344 -19.031 8.953 1 89.19 51 THR B C 1
ATOM 2875 O O . THR B 1 51 ? 25.969 -19.406 10.062 1 89.19 51 THR B O 1
ATOM 2878 N N . ASP B 1 52 ? 27.203 -18 8.875 1 92.25 52 ASP B N 1
ATOM 2879 C CA . ASP B 1 52 ? 27.609 -17.219 10.031 1 92.25 52 ASP B CA 1
ATOM 2880 C C . ASP B 1 52 ? 26.438 -16.406 10.586 1 92.25 52 ASP B C 1
ATOM 2882 O O . ASP B 1 52 ? 25.422 -16.25 9.914 1 92.25 52 ASP B O 1
ATOM 2886 N N . ALA B 1 53 ? 26.688 -15.867 11.766 1 93.88 53 ALA B N 1
ATOM 2887 C CA . ALA B 1 53 ? 25.609 -15.234 12.516 1 93.88 53 ALA B CA 1
ATOM 2888 C C . ALA B 1 53 ? 25.141 -13.953 11.828 1 93.88 53 ALA B C 1
ATOM 2890 O O . ALA B 1 53 ? 23.953 -13.641 11.844 1 93.88 53 ALA B O 1
ATOM 2891 N N . ILE B 1 54 ? 26 -13.25 11.25 1 95.06 54 ILE B N 1
ATOM 2892 C CA . ILE B 1 54 ? 25.656 -11.977 10.617 1 95.06 54 ILE B CA 1
ATOM 2893 C C . ILE B 1 54 ? 24.797 -12.234 9.375 1 95.06 54 ILE B C 1
ATOM 2895 O O . ILE B 1 54 ? 23.766 -11.594 9.18 1 95.06 54 ILE B O 1
ATOM 2899 N N . LEU B 1 55 ? 25.297 -13.141 8.57 1 95.69 55 LEU B N 1
ATOM 2900 C CA . LEU B 1 55 ? 24.562 -13.492 7.359 1 95.69 55 LEU B CA 1
ATOM 2901 C C . LEU B 1 55 ? 23.219 -14.117 7.703 1 95.69 55 LEU B C 1
ATOM 2903 O O . LEU B 1 55 ? 22.234 -13.891 7.004 1 95.69 55 LEU B O 1
ATOM 2907 N N . LEU B 1 56 ? 23.172 -14.914 8.734 1 96.44 56 LEU B N 1
ATOM 2908 C CA . LEU B 1 56 ? 21.922 -15.516 9.188 1 96.44 56 LEU B CA 1
ATOM 2909 C C . LEU B 1 56 ? 20.922 -14.445 9.602 1 96.44 56 LEU B C 1
ATOM 2911 O O . LEU B 1 56 ? 19.734 -14.547 9.281 1 96.44 56 LEU B O 1
ATOM 2915 N N . ASP B 1 57 ? 21.375 -13.492 10.305 1 97.31 57 ASP B N 1
ATOM 2916 C CA . ASP B 1 57 ? 20.516 -12.383 10.711 1 97.31 57 ASP B CA 1
ATOM 2917 C C . ASP B 1 57 ? 19.953 -11.656 9.5 1 97.31 57 ASP B C 1
ATOM 2919 O O . ASP B 1 57 ? 18.766 -11.297 9.477 1 97.31 57 ASP B O 1
ATOM 2923 N N . LYS B 1 58 ? 20.734 -11.43 8.5 1 97.94 58 LYS B N 1
ATOM 2924 C CA . LYS B 1 58 ? 20.281 -10.797 7.266 1 97.94 58 LYS B CA 1
ATOM 2925 C C . LYS B 1 58 ? 19.25 -11.664 6.555 1 97.94 58 LYS B C 1
ATOM 2927 O O . LYS B 1 58 ? 18.281 -11.148 5.984 1 97.94 58 LYS B O 1
ATOM 2932 N N . ALA B 1 59 ? 19.5 -12.938 6.57 1 98.19 59 ALA B N 1
ATOM 2933 C CA . ALA B 1 59 ? 18.547 -13.875 5.969 1 98.19 59 ALA B CA 1
ATOM 2934 C C . ALA B 1 59 ? 17.203 -13.82 6.68 1 98.19 59 ALA B C 1
ATOM 2936 O O . ALA B 1 59 ? 16.141 -13.828 6.035 1 98.19 59 ALA B O 1
ATOM 2937 N N . PHE B 1 60 ? 17.219 -13.758 8.008 1 98.31 60 PHE B N 1
ATOM 2938 C CA . PHE B 1 60 ? 15.992 -13.656 8.781 1 98.31 60 PHE B CA 1
ATOM 2939 C C . PHE B 1 60 ? 15.273 -12.344 8.492 1 98.31 60 PHE B C 1
ATOM 2941 O O . PHE B 1 60 ? 14.047 -12.312 8.383 1 98.31 60 PHE B O 1
ATOM 2948 N N . ASN B 1 61 ? 16.047 -11.305 8.391 1 98.69 61 ASN B N 1
ATOM 2949 C CA . ASN B 1 61 ? 15.453 -10.016 8.031 1 98.69 61 ASN B CA 1
ATOM 2950 C C . ASN B 1 61 ? 14.75 -10.086 6.676 1 98.69 61 ASN B C 1
ATOM 2952 O O . ASN B 1 61 ? 13.648 -9.562 6.52 1 98.69 61 ASN B O 1
ATOM 2956 N N . LEU B 1 62 ? 15.422 -10.711 5.734 1 98.81 62 LEU B N 1
ATOM 2957 C CA . LEU B 1 62 ? 14.844 -10.828 4.398 1 98.81 62 LEU B CA 1
ATOM 2958 C C . LEU B 1 62 ? 13.562 -11.648 4.43 1 98.81 62 LEU B C 1
ATOM 2960 O O . LEU B 1 62 ? 12.578 -11.289 3.777 1 98.81 62 LEU B O 1
ATOM 2964 N N . CYS B 1 63 ? 13.562 -12.734 5.156 1 98.75 63 CYS B N 1
ATOM 2965 C CA . CYS B 1 63 ? 12.352 -13.531 5.324 1 98.75 63 CYS B CA 1
ATOM 2966 C C . CYS B 1 63 ? 11.234 -12.703 5.953 1 98.75 63 CYS B C 1
ATOM 2968 O O . CYS B 1 63 ? 10.094 -12.758 5.5 1 98.75 63 CYS B O 1
ATOM 2970 N N . ALA B 1 64 ? 11.594 -11.969 7 1 98.75 64 ALA B N 1
ATOM 2971 C CA . ALA B 1 64 ? 10.609 -11.133 7.68 1 98.75 64 ALA B CA 1
ATOM 2972 C C . ALA B 1 64 ? 10 -10.109 6.723 1 98.75 64 ALA B C 1
ATOM 2974 O O . ALA B 1 64 ? 8.789 -9.883 6.738 1 98.75 64 ALA B O 1
ATOM 2975 N N . ILE B 1 65 ? 10.82 -9.531 5.918 1 98.81 65 ILE B N 1
ATOM 2976 C CA . ILE B 1 65 ? 10.375 -8.562 4.922 1 98.81 65 ILE B CA 1
ATOM 2977 C C . ILE B 1 65 ? 9.375 -9.227 3.973 1 98.81 65 ILE B C 1
ATOM 2979 O O . ILE B 1 65 ? 8.289 -8.695 3.74 1 98.81 65 ILE B O 1
ATOM 2983 N N . VAL B 1 66 ? 9.672 -10.344 3.475 1 98.75 66 VAL B N 1
ATOM 2984 C CA . VAL B 1 66 ? 8.844 -11.07 2.521 1 98.75 66 VAL B CA 1
ATOM 2985 C C . VAL B 1 66 ? 7.516 -11.445 3.174 1 98.75 66 VAL B C 1
ATOM 2987 O O . VAL B 1 66 ? 6.453 -11.281 2.57 1 98.75 66 VAL B O 1
ATOM 2990 N N . GLU B 1 67 ? 7.59 -11.898 4.395 1 98.56 67 GLU B N 1
ATOM 2991 C CA . GLU B 1 67 ? 6.367 -12.273 5.105 1 98.56 67 GLU B CA 1
ATOM 2992 C C . GLU B 1 67 ? 5.492 -11.047 5.363 1 98.56 67 GLU B C 1
ATOM 2994 O O . GLU B 1 67 ? 4.262 -11.141 5.328 1 98.56 67 GLU B O 1
ATOM 2999 N N . MET B 1 68 ? 6.086 -9.953 5.668 1 98.38 68 MET B N 1
ATOM 3000 C CA . MET B 1 68 ? 5.316 -8.727 5.879 1 98.38 68 MET B CA 1
ATOM 3001 C C . MET B 1 68 ? 4.625 -8.289 4.59 1 98.38 68 MET B C 1
ATOM 3003 O O . MET B 1 68 ? 3.463 -7.879 4.613 1 98.38 68 MET B O 1
ATOM 3007 N N . ILE B 1 69 ? 5.344 -8.375 3.463 1 98.25 69 ILE B N 1
ATOM 3008 C CA . ILE B 1 69 ? 4.754 -8.055 2.17 1 98.25 69 ILE B CA 1
ATOM 3009 C C . ILE B 1 69 ? 3.578 -8.984 1.889 1 98.25 69 ILE B C 1
ATOM 3011 O O . ILE B 1 69 ? 2.512 -8.539 1.459 1 98.25 69 ILE B O 1
ATOM 3015 N N . GLN B 1 70 ? 3.762 -10.242 2.146 1 97.44 70 GLN B N 1
ATOM 3016 C CA . GLN B 1 70 ? 2.691 -11.219 1.953 1 97.44 70 GLN B CA 1
ATOM 3017 C C . GLN B 1 70 ? 1.476 -10.875 2.811 1 97.44 70 GLN B C 1
ATOM 3019 O O . GLN B 1 70 ? 0.34 -10.93 2.334 1 97.44 70 GLN B O 1
ATOM 3024 N N . THR B 1 71 ? 1.708 -10.57 4.051 1 97.62 71 THR B N 1
ATOM 3025 C CA . THR B 1 71 ? 0.619 -10.234 4.961 1 97.62 71 THR B CA 1
ATOM 3026 C C . THR B 1 71 ? -0.125 -8.992 4.484 1 97.62 71 THR B C 1
ATOM 3028 O O . THR B 1 71 ? -1.356 -8.945 4.523 1 97.62 71 THR B O 1
ATOM 3031 N N . ALA B 1 72 ? 0.626 -8 4.059 1 97.5 72 ALA B N 1
ATOM 3032 C CA . ALA B 1 72 ? 0.009 -6.785 3.525 1 97.5 72 ALA B CA 1
ATOM 3033 C C . ALA B 1 72 ? -0.917 -7.109 2.355 1 97.5 72 ALA B C 1
ATOM 3035 O O . ALA B 1 72 ? -2.043 -6.609 2.291 1 97.5 72 ALA B O 1
ATOM 3036 N N . SER B 1 73 ? -0.412 -7.906 1.452 1 96.12 73 SER B N 1
ATOM 3037 C CA . SER B 1 73 ? -1.199 -8.281 0.282 1 96.12 73 SER B CA 1
ATOM 3038 C C . SER B 1 73 ? -2.473 -9.016 0.685 1 96.12 73 SER B C 1
ATOM 3040 O O . SER B 1 73 ? -3.533 -8.805 0.092 1 96.12 73 SER B O 1
ATOM 3042 N N . LEU B 1 74 ? -2.43 -9.883 1.69 1 94.62 74 LEU B N 1
ATOM 3043 C CA . LEU B 1 74 ? -3.592 -10.633 2.154 1 94.62 74 LEU B CA 1
ATOM 3044 C C . LEU B 1 74 ? -4.613 -9.703 2.807 1 94.62 74 LEU B C 1
ATOM 3046 O O . LEU B 1 74 ? -5.82 -9.883 2.631 1 94.62 74 LEU B O 1
ATOM 3050 N N . LEU B 1 75 ? -4.133 -8.758 3.568 1 95.94 75 LEU B N 1
ATOM 3051 C CA . LEU B 1 75 ? -5.016 -7.785 4.199 1 95.94 75 LEU B CA 1
ATOM 3052 C C . LEU B 1 75 ? -5.824 -7.023 3.156 1 95.94 75 LEU B C 1
ATOM 3054 O O . LEU B 1 75 ? -7.039 -6.852 3.305 1 95.94 75 LEU B O 1
ATOM 3058 N N . HIS B 1 76 ? -5.145 -6.586 2.137 1 94.56 76 HIS B N 1
ATOM 3059 C CA . HIS B 1 76 ? -5.82 -5.852 1.071 1 94.56 76 HIS B CA 1
ATOM 3060 C C . HIS B 1 76 ? -6.746 -6.762 0.275 1 94.56 76 HIS B C 1
ATOM 3062 O O . HIS B 1 76 ? -7.867 -6.371 -0.06 1 94.56 76 HIS B O 1
ATOM 3068 N N . ASP B 1 77 ? -6.316 -7.984 0.049 1 89.88 77 ASP B N 1
ATOM 3069 C CA . ASP B 1 77 ? -7.133 -8.969 -0.656 1 89.88 77 ASP B CA 1
ATOM 3070 C C . ASP B 1 77 ? -8.414 -9.273 0.115 1 89.88 77 ASP B C 1
ATOM 3072 O O . ASP B 1 77 ? -9.477 -9.469 -0.485 1 89.88 77 ASP B O 1
ATOM 3076 N N . ASP B 1 78 ? -8.305 -9.398 1.414 1 91.12 78 ASP B N 1
ATOM 3077 C CA . ASP B 1 78 ? -9.461 -9.703 2.246 1 91.12 78 ASP B CA 1
ATOM 3078 C C . ASP B 1 78 ? -10.539 -8.625 2.117 1 91.12 78 ASP B C 1
ATOM 3080 O O . ASP B 1 78 ? -11.734 -8.922 2.184 1 91.12 78 ASP B O 1
ATOM 3084 N N . VAL B 1 79 ? -10.125 -7.426 1.986 1 89.12 79 VAL B N 1
ATOM 3085 C CA . VAL B 1 79 ? -11.062 -6.324 1.806 1 89.12 79 VAL B CA 1
ATOM 3086 C C . VAL B 1 79 ? -11.742 -6.438 0.441 1 89.12 79 VAL B C 1
ATOM 3088 O O . VAL B 1 79 ? -12.953 -6.273 0.328 1 89.12 79 VAL B O 1
ATOM 3091 N N . ILE B 1 80 ? -10.992 -6.766 -0.544 1 82.94 80 ILE B N 1
ATOM 3092 C CA . ILE B 1 80 ? -11.469 -6.855 -1.922 1 82.94 80 ILE B CA 1
ATOM 3093 C C . ILE B 1 80 ? -12.469 -8 -2.051 1 82.94 80 ILE B C 1
ATOM 3095 O O . ILE B 1 80 ? -13.531 -7.84 -2.654 1 82.94 80 ILE B O 1
ATOM 3099 N N . ASP B 1 81 ? -12.117 -9.078 -1.381 1 82 81 ASP B N 1
ATOM 3100 C CA . ASP B 1 81 ? -12.922 -10.297 -1.476 1 82 81 ASP B CA 1
ATOM 3101 C C . ASP B 1 81 ? -14.039 -10.289 -0.437 1 82 81 ASP B C 1
ATOM 3103 O O . ASP B 1 81 ? -14.852 -11.219 -0.387 1 82 81 ASP B O 1
ATOM 3107 N N . LYS B 1 82 ? -14.141 -9.297 0.329 1 87.38 82 LYS B N 1
ATOM 3108 C CA . LYS B 1 82 ? -15.094 -9.211 1.435 1 87.38 82 LYS B CA 1
ATOM 3109 C C . LYS B 1 82 ? -15.016 -10.445 2.322 1 87.38 82 LYS B C 1
ATOM 3111 O O . LYS B 1 82 ? -16.047 -11.023 2.684 1 87.38 82 LYS B O 1
ATOM 3116 N N . ALA B 1 83 ? -13.789 -10.859 2.51 1 87 83 ALA B N 1
ATOM 3117 C CA . ALA B 1 83 ? -13.578 -12.062 3.311 1 87 83 ALA B CA 1
ATOM 3118 C C . ALA B 1 83 ? -13.938 -11.82 4.773 1 87 83 ALA B C 1
ATOM 3120 O O . ALA B 1 83 ? -13.578 -10.781 5.34 1 87 83 ALA B O 1
ATOM 3121 N N . THR B 1 84 ? -14.586 -12.789 5.383 1 91.81 84 THR B N 1
ATOM 3122 C CA . THR B 1 84 ? -14.961 -12.656 6.789 1 91.81 84 THR B CA 1
ATOM 3123 C C . THR B 1 84 ? -14.047 -13.508 7.668 1 91.81 84 THR B C 1
ATOM 3125 O O . THR B 1 84 ? -13.977 -13.305 8.883 1 91.81 84 THR B O 1
ATOM 3128 N N . ILE B 1 85 ? -13.344 -14.492 6.992 1 91 85 ILE B N 1
ATOM 3129 C CA . ILE B 1 85 ? -12.484 -15.422 7.715 1 91 85 ILE B CA 1
ATOM 3130 C C . ILE B 1 85 ? -11.133 -15.516 7.02 1 91 85 ILE B C 1
ATOM 3132 O O . ILE B 1 85 ? -11.062 -15.547 5.789 1 91 85 ILE B O 1
ATOM 3136 N N . ARG B 1 86 ? -10.07 -15.531 7.77 1 88 86 ARG B N 1
ATOM 3137 C CA . ARG B 1 86 ? -8.703 -15.742 7.32 1 88 86 ARG B CA 1
ATOM 3138 C C . ARG B 1 86 ? -7.914 -16.562 8.344 1 88 86 ARG B C 1
ATOM 3140 O O . ARG B 1 86 ? -7.859 -16.203 9.523 1 88 86 ARG B O 1
ATOM 3147 N N . ARG B 1 87 ? -7.316 -17.625 7.887 1 89.38 87 ARG B N 1
ATOM 3148 C CA . ARG B 1 87 ? -6.516 -18.484 8.758 1 89.38 87 ARG B CA 1
ATOM 3149 C C . ARG B 1 87 ? -7.316 -18.938 9.969 1 89.38 87 ARG B C 1
ATOM 3151 O O . ARG B 1 87 ? -6.84 -18.844 11.102 1 89.38 87 ARG B O 1
ATOM 3158 N N . LYS B 1 88 ? -8.516 -19.266 9.68 1 88.06 88 LYS B N 1
ATOM 3159 C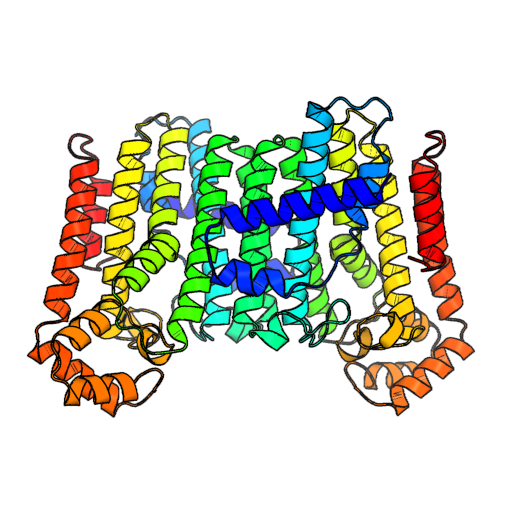 CA . LYS B 1 88 ? -9.438 -19.859 10.648 1 88.06 88 LYS B CA 1
ATOM 3160 C C . LYS B 1 88 ? -9.836 -18.844 11.719 1 88.06 88 LYS B C 1
ATOM 3162 O O . LYS B 1 88 ? -10.352 -19.219 12.773 1 88.06 88 LYS B O 1
ATOM 3167 N N . LEU B 1 89 ? -9.539 -17.594 11.5 1 91.81 89 LEU B N 1
ATOM 3168 C CA . LEU B 1 89 ? -9.945 -16.5 12.375 1 91.81 89 LEU B CA 1
ATOM 3169 C C . LEU B 1 89 ? -10.703 -15.43 11.594 1 91.81 89 LEU B C 1
ATOM 3171 O O . LEU B 1 89 ? -10.602 -15.359 10.367 1 91.81 89 LEU B O 1
ATOM 3175 N N . PRO B 1 90 ? -11.539 -14.688 12.352 1 94.5 90 PRO B N 1
ATOM 3176 C CA . PRO B 1 90 ? -12.133 -13.555 11.641 1 94.5 90 PRO B CA 1
ATOM 3177 C C . PRO B 1 90 ? -11.086 -12.641 11.008 1 94.5 90 PRO B C 1
ATOM 3179 O O . PRO B 1 90 ? -10.047 -12.383 11.609 1 94.5 90 PRO B O 1
ATOM 3182 N N . SER B 1 91 ? -11.305 -12.266 9.781 1 94.56 91 SER B N 1
ATOM 3183 C CA . SER B 1 91 ? -10.375 -11.375 9.086 1 94.56 91 SER B CA 1
ATOM 3184 C C . SER B 1 91 ? -10.359 -9.992 9.727 1 94.56 91 SER B C 1
ATOM 3186 O O . SER B 1 91 ? -11.297 -9.625 10.438 1 94.56 91 SER B O 1
ATOM 3188 N N . ILE B 1 92 ? -9.367 -9.203 9.492 1 95.44 92 ILE B N 1
ATOM 3189 C CA . ILE B 1 92 ? -9.211 -7.887 10.109 1 95.44 92 ILE B CA 1
ATOM 3190 C C . ILE B 1 92 ? -10.32 -6.957 9.633 1 95.44 92 ILE B C 1
ATOM 3192 O O . ILE B 1 92 ? -10.883 -6.195 10.43 1 95.44 92 ILE B O 1
ATOM 3196 N N . ASN B 1 93 ? -10.609 -7.047 8.32 1 93.5 93 ASN B N 1
ATOM 3197 C CA . ASN B 1 93 ? -11.695 -6.211 7.809 1 93.5 93 ASN B CA 1
ATOM 3198 C C . ASN B 1 93 ? -13.031 -6.578 8.453 1 93.5 93 ASN B C 1
ATOM 3200 O O . ASN B 1 93 ? -13.883 -5.715 8.656 1 93.5 93 ASN B O 1
ATOM 3204 N N . ALA B 1 94 ? -13.273 -7.824 8.758 1 94.31 94 ALA B N 1
ATOM 3205 C CA . ALA B 1 94 ? -14.5 -8.266 9.43 1 94.31 94 ALA B CA 1
ATOM 3206 C C . ALA B 1 94 ? -14.555 -7.75 10.867 1 94.31 94 ALA B C 1
ATOM 3208 O O . ALA B 1 94 ? -15.617 -7.375 11.359 1 94.31 94 ALA B O 1
ATOM 3209 N N . LEU B 1 95 ? -13.391 -7.723 11.492 1 94.31 95 LEU B N 1
ATOM 3210 C CA . LEU B 1 95 ? -13.336 -7.359 12.906 1 94.31 95 LEU B CA 1
ATOM 3211 C C . LEU B 1 95 ? -13.328 -5.844 13.078 1 94.31 95 LEU B C 1
ATOM 3213 O O . LEU B 1 95 ? -13.93 -5.316 14.016 1 94.31 95 LEU B O 1
ATOM 3217 N N . PHE B 1 96 ? -12.594 -5.188 12.148 1 92.88 96 PHE B N 1
ATOM 3218 C CA . PHE B 1 96 ? -12.289 -3.789 12.43 1 92.88 96 PHE B CA 1
ATOM 3219 C C . PHE B 1 96 ? -12.695 -2.896 11.266 1 92.88 96 PHE B C 1
ATOM 3221 O O . PHE B 1 96 ? -12.469 -1.686 11.297 1 92.88 96 PHE B O 1
ATOM 3228 N N . GLY B 1 97 ? -13.242 -3.502 10.25 1 90.56 97 GLY B N 1
ATOM 3229 C CA . GLY B 1 97 ? -13.68 -2.734 9.094 1 90.56 97 GLY B CA 1
ATOM 3230 C C . GLY B 1 97 ? -12.633 -2.668 7.996 1 90.56 97 GLY B C 1
ATOM 3231 O O . GLY B 1 97 ? -11.453 -2.914 8.234 1 90.56 97 GLY B O 1
ATOM 3232 N N . ASN B 1 98 ? -13.047 -2.357 6.777 1 89.25 98 ASN B N 1
ATOM 3233 C CA . ASN B 1 98 ? -12.203 -2.309 5.594 1 89.25 98 ASN B CA 1
ATOM 3234 C C . ASN B 1 98 ? -11.086 -1.271 5.742 1 89.25 98 ASN B C 1
ATOM 3236 O O . ASN B 1 98 ? -9.953 -1.505 5.32 1 89.25 98 ASN B O 1
ATOM 3240 N N . PHE B 1 99 ? -11.422 -0.186 6.324 1 89 99 PHE B N 1
ATOM 3241 C CA . PHE B 1 99 ? -10.469 0.909 6.477 1 89 99 PHE B CA 1
ATOM 3242 C C . PHE B 1 99 ? -9.234 0.453 7.254 1 89 99 PHE B C 1
ATOM 3244 O O . PHE B 1 99 ? -8.109 0.627 6.793 1 89 99 PHE B O 1
ATOM 3251 N N . ASN B 1 100 ? -9.492 -0.102 8.359 1 92.12 100 ASN B N 1
ATOM 3252 C CA . ASN B 1 100 ? -8.383 -0.532 9.211 1 92.12 100 ASN B CA 1
ATOM 3253 C C . ASN B 1 100 ? -7.547 -1.617 8.539 1 92.12 100 ASN B C 1
ATOM 3255 O O . ASN B 1 100 ? -6.324 -1.644 8.688 1 92.12 100 ASN B O 1
ATOM 3259 N N . ALA B 1 101 ? -8.211 -2.465 7.824 1 94.31 101 ALA B N 1
ATOM 3260 C CA . ALA B 1 101 ? -7.5 -3.521 7.113 1 94.31 101 ALA B CA 1
ATOM 3261 C C . ALA B 1 101 ? -6.578 -2.939 6.043 1 94.31 101 ALA B C 1
ATOM 3263 O O . ALA B 1 101 ? -5.422 -3.346 5.922 1 94.31 101 ALA B O 1
ATOM 3264 N N . VAL B 1 102 ? -7.078 -1.961 5.242 1 94.56 102 VAL B N 1
ATOM 3265 C CA . VAL B 1 102 ? -6.293 -1.333 4.188 1 94.56 102 VAL B CA 1
ATOM 3266 C C . VAL B 1 102 ? -5.094 -0.609 4.797 1 94.56 102 VAL B C 1
ATOM 3268 O O . VAL B 1 102 ? -3.965 -0.757 4.32 1 94.56 102 VAL B O 1
ATOM 3271 N N . MET B 1 103 ? -5.305 0.105 5.832 1 94.81 103 MET B N 1
ATOM 3272 C CA . MET B 1 103 ? -4.23 0.886 6.441 1 94.81 103 MET B CA 1
ATOM 3273 C C . MET B 1 103 ? -3.188 -0.026 7.078 1 94.81 103 MET B C 1
ATOM 3275 O O . MET B 1 103 ? -1.992 0.265 7.039 1 94.81 103 MET B O 1
ATOM 3279 N N . LEU B 1 104 ? -3.684 -1.052 7.754 1 96.88 104 LEU B N 1
ATOM 3280 C CA . LEU B 1 104 ? -2.73 -2.006 8.312 1 96.88 104 LEU B CA 1
ATOM 3281 C C . LEU B 1 104 ? -1.871 -2.619 7.211 1 96.88 104 LEU B C 1
ATOM 3283 O O . LEU B 1 104 ? -0.674 -2.844 7.406 1 96.88 104 LEU B O 1
ATOM 3287 N N . GLY B 1 105 ? -2.492 -2.939 6.062 1 97.5 105 GLY B N 1
ATOM 3288 C CA . GLY B 1 105 ? -1.713 -3.365 4.914 1 97.5 105 GLY B CA 1
ATOM 3289 C C . GLY B 1 105 ? -0.632 -2.375 4.523 1 97.5 105 GLY B C 1
ATOM 3290 O O . GLY B 1 105 ? 0.508 -2.764 4.262 1 97.5 105 GLY B O 1
ATOM 3291 N N . ASP B 1 106 ? -0.945 -1.113 4.512 1 97.06 106 ASP B N 1
ATOM 3292 C CA . ASP B 1 106 ? 0.021 -0.07 4.184 1 97.06 106 ASP B CA 1
ATOM 3293 C C . ASP B 1 106 ? 1.141 -0.011 5.219 1 97.06 106 ASP B C 1
ATOM 3295 O O . ASP B 1 106 ? 2.291 0.28 4.883 1 97.06 106 ASP B O 1
ATOM 3299 N N . VAL B 1 107 ? 0.807 -0.199 6.48 1 97.69 107 VAL B N 1
ATOM 3300 C CA . VAL B 1 107 ? 1.812 -0.245 7.539 1 97.69 107 VAL B CA 1
ATOM 3301 C C . VAL B 1 107 ? 2.805 -1.372 7.258 1 97.69 107 VAL B C 1
ATOM 3303 O O . VAL B 1 107 ? 4.02 -1.167 7.316 1 97.69 107 VAL B O 1
ATOM 3306 N N . PHE B 1 108 ? 2.25 -2.521 6.965 1 98.31 108 PHE B N 1
ATOM 3307 C CA . PHE B 1 108 ? 3.102 -3.67 6.68 1 98.31 108 PHE B CA 1
ATOM 3308 C C . PHE B 1 108 ? 3.965 -3.408 5.449 1 98.31 108 PHE B C 1
ATOM 3310 O O . PHE B 1 108 ? 5.172 -3.66 5.469 1 98.31 108 PHE B O 1
ATOM 3317 N N . TYR B 1 109 ? 3.412 -2.852 4.367 1 97.69 109 TYR B N 1
ATOM 3318 C CA . TYR B 1 109 ? 4.16 -2.537 3.154 1 97.69 109 TYR B CA 1
ATOM 3319 C C . TYR B 1 109 ? 5.262 -1.524 3.443 1 97.69 109 TYR B C 1
ATOM 3321 O O . TYR B 1 109 ? 6.418 -1.726 3.055 1 97.69 109 TYR B O 1
ATOM 3329 N N . SER B 1 110 ? 4.895 -0.479 4.102 1 97.19 110 SER B N 1
ATOM 3330 C CA . SER B 1 110 ? 5.855 0.602 4.305 1 97.19 110 SER B CA 1
ATOM 3331 C C . SER B 1 110 ? 6.992 0.165 5.219 1 97.19 110 SER B C 1
ATOM 3333 O O . SER B 1 110 ? 8.156 0.505 4.984 1 97.19 110 SER B O 1
ATOM 3335 N N . LYS B 1 111 ? 6.672 -0.577 6.309 1 98.31 111 LYS B N 1
ATOM 3336 C CA . LYS B 1 111 ? 7.719 -1.095 7.18 1 98.31 111 LYS B CA 1
ATOM 3337 C C . LYS B 1 111 ? 8.609 -2.086 6.441 1 98.31 111 LYS B C 1
ATOM 3339 O O . LYS B 1 111 ? 9.836 -2.076 6.609 1 98.31 111 LYS B O 1
ATOM 3344 N N . ALA B 1 112 ? 7.969 -2.928 5.672 1 98.44 112 ALA B N 1
ATOM 3345 C CA . ALA B 1 112 ? 8.734 -3.869 4.863 1 98.44 112 ALA B CA 1
ATOM 3346 C C . ALA B 1 112 ? 9.695 -3.137 3.928 1 98.44 112 ALA B C 1
ATOM 3348 O O . ALA B 1 112 ? 10.867 -3.498 3.822 1 98.44 112 ALA B O 1
ATOM 3349 N N . PHE B 1 113 ? 9.258 -2.102 3.268 1 97.31 113 PHE B N 1
ATOM 3350 C CA . PHE B 1 113 ? 10.086 -1.362 2.32 1 97.31 113 PHE B CA 1
ATOM 3351 C C . PHE B 1 113 ? 11.18 -0.593 3.043 1 97.31 113 PHE B C 1
ATOM 3353 O O . PHE B 1 113 ? 12.289 -0.437 2.52 1 97.31 113 PHE B O 1
ATOM 3360 N N . PHE B 1 114 ? 10.859 -0.125 4.262 1 97.81 114 PHE B N 1
ATOM 3361 C CA . PHE B 1 114 ? 11.875 0.51 5.094 1 97.81 114 PHE B CA 1
ATOM 3362 C C . PHE B 1 114 ? 13.016 -0.456 5.387 1 97.81 114 PHE B C 1
ATOM 3364 O O . PHE B 1 114 ? 14.188 -0.117 5.199 1 97.81 114 PHE B O 1
ATOM 3371 N N . GLU B 1 115 ? 12.695 -1.639 5.797 1 98.38 115 GLU B N 1
ATOM 3372 C CA . GLU B 1 115 ? 13.719 -2.639 6.094 1 98.38 115 GLU B CA 1
ATOM 3373 C C . GLU B 1 115 ? 14.398 -3.129 4.82 1 98.38 115 GLU B C 1
ATOM 3375 O O . GLU B 1 115 ? 15.594 -3.416 4.82 1 98.38 115 GLU B O 1
ATOM 3380 N N . LEU B 1 116 ? 13.617 -3.193 3.764 1 98.31 116 LEU B N 1
ATOM 3381 C CA . LEU B 1 116 ? 14.117 -3.65 2.473 1 98.31 116 LEU B CA 1
ATOM 3382 C C . LEU B 1 116 ? 15.203 -2.713 1.948 1 98.31 116 LEU B C 1
ATOM 3384 O O . LEU B 1 116 ? 16.141 -3.152 1.28 1 98.31 116 LEU B O 1
ATOM 3388 N N . SER B 1 117 ? 15.094 -1.447 2.238 1 96.69 117 SER B N 1
ATOM 3389 C CA . SER B 1 117 ? 16.062 -0.454 1.777 1 96.69 117 SER B CA 1
ATOM 3390 C C . SER B 1 117 ? 17.453 -0.732 2.338 1 96.69 117 SER B C 1
ATOM 3392 O O . SER B 1 117 ? 18.453 -0.231 1.816 1 96.69 117 SER B O 1
ATOM 3394 N N . LYS B 1 118 ? 17.531 -1.544 3.373 1 96.69 118 LYS B N 1
ATOM 3395 C CA . LYS B 1 118 ? 18.797 -1.864 4.02 1 96.69 118 LYS B CA 1
ATOM 3396 C C . LYS B 1 118 ? 19.438 -3.1 3.393 1 96.69 118 LYS B C 1
ATOM 3398 O O . LYS B 1 118 ? 20.578 -3.455 3.725 1 96.69 118 LYS B O 1
ATOM 3403 N N . MET B 1 119 ? 18.781 -3.752 2.432 1 97.12 119 MET B N 1
ATOM 3404 C CA . MET B 1 119 ? 19.203 -5.047 1.914 1 97.12 119 MET B CA 1
ATOM 3405 C C . MET B 1 119 ? 20.031 -4.879 0.646 1 97.12 119 MET B C 1
ATOM 3407 O O . MET B 1 119 ? 20.547 -5.859 0.1 1 97.12 119 MET B O 1
ATOM 3411 N N . GLY B 1 120 ? 20.219 -3.686 0.183 1 95.31 120 GLY B N 1
ATOM 3412 C CA . GLY B 1 120 ? 20.906 -3.434 -1.074 1 95.31 120 GLY B CA 1
ATOM 3413 C C . GLY B 1 120 ? 19.969 -3.178 -2.23 1 95.31 120 GLY B C 1
ATOM 3414 O O . GLY B 1 120 ? 18.812 -3.643 -2.221 1 95.31 120 GLY B O 1
ATOM 3415 N N . GLU B 1 121 ? 20.422 -2.492 -3.211 1 95.81 121 GLU B N 1
ATOM 3416 C CA . GLU B 1 121 ? 19.594 -2.006 -4.316 1 95.81 121 GLU B CA 1
ATOM 3417 C C . GLU B 1 121 ? 19.031 -3.162 -5.133 1 95.81 121 GLU B C 1
ATOM 3419 O O . GLU B 1 121 ? 17.859 -3.15 -5.504 1 95.81 121 GLU B O 1
ATOM 3424 N N . SER B 1 122 ? 19.828 -4.176 -5.434 1 97.25 122 SER B N 1
ATOM 3425 C CA . SER B 1 122 ? 19.406 -5.281 -6.281 1 97.25 122 SER B CA 1
ATOM 3426 C C . SER B 1 122 ? 18.219 -6.027 -5.668 1 97.25 122 SER B C 1
ATOM 3428 O O . SER B 1 122 ? 17.188 -6.227 -6.328 1 97.25 122 SER B O 1
ATOM 3430 N N . ILE B 1 123 ? 18.328 -6.383 -4.391 1 98.38 123 ILE B N 1
ATOM 3431 C CA . ILE B 1 123 ? 17.281 -7.117 -3.701 1 98.38 123 ILE B CA 1
ATOM 3432 C C . ILE B 1 123 ? 16.031 -6.234 -3.562 1 98.38 123 ILE B C 1
ATOM 3434 O O . ILE B 1 123 ? 14.914 -6.691 -3.77 1 98.38 123 ILE B O 1
ATOM 3438 N N . ALA B 1 124 ? 16.266 -4.953 -3.275 1 97.94 124 ALA B N 1
ATOM 3439 C CA . ALA B 1 124 ? 15.148 -4.016 -3.143 1 97.94 124 ALA B CA 1
ATOM 3440 C C . ALA B 1 124 ? 14.383 -3.885 -4.457 1 97.94 124 ALA B C 1
ATOM 3442 O O . ALA B 1 124 ? 13.148 -3.838 -4.457 1 97.94 124 ALA B O 1
ATOM 3443 N N . GLN B 1 125 ? 15.078 -3.869 -5.559 1 97.56 125 GLN B N 1
ATOM 3444 C CA . GLN B 1 125 ? 14.438 -3.768 -6.867 1 97.56 125 GLN B CA 1
ATOM 3445 C C . GLN B 1 125 ? 13.641 -5.027 -7.191 1 97.56 125 GLN B C 1
ATOM 3447 O O . GLN B 1 125 ? 12.523 -4.945 -7.695 1 97.56 125 GLN B O 1
ATOM 3452 N N . ILE B 1 126 ? 14.203 -6.133 -6.863 1 98.56 126 ILE B N 1
ATOM 3453 C CA . ILE B 1 126 ? 13.57 -7.41 -7.172 1 98.56 126 ILE B CA 1
ATOM 3454 C C . ILE B 1 126 ? 12.25 -7.531 -6.41 1 98.56 126 ILE B C 1
ATOM 3456 O O . ILE B 1 126 ? 11.211 -7.816 -7.004 1 98.56 126 ILE B O 1
ATOM 3460 N N . LEU B 1 127 ? 12.289 -7.227 -5.125 1 98.5 127 LEU B N 1
ATOM 3461 C CA . LEU B 1 127 ? 11.102 -7.438 -4.301 1 98.5 127 LEU B CA 1
ATOM 3462 C C . LEU B 1 127 ? 10.078 -6.336 -4.531 1 98.5 127 LEU B C 1
ATOM 3464 O O . LEU B 1 127 ? 8.875 -6.59 -4.52 1 98.5 127 LEU B O 1
ATOM 3468 N N . SER B 1 128 ? 10.508 -5.109 -4.711 1 97.62 128 SER B N 1
ATOM 3469 C CA . SER B 1 128 ? 9.555 -4.047 -5.02 1 97.62 128 SER B CA 1
ATOM 3470 C C . SER B 1 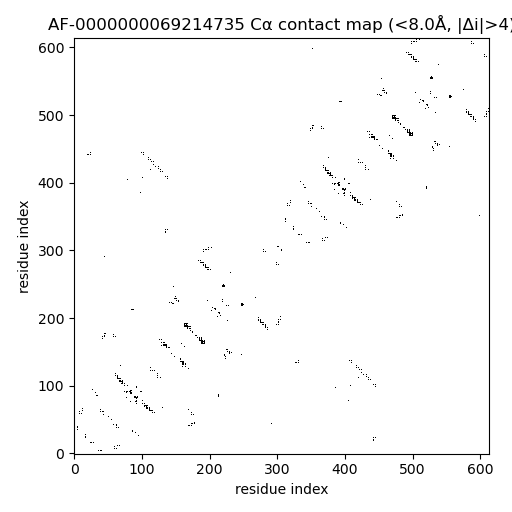128 ? 8.859 -4.301 -6.355 1 97.62 128 SER B C 1
ATOM 3472 O O . SER B 1 128 ? 7.664 -4.039 -6.496 1 97.62 128 SER B O 1
ATOM 3474 N N . ASN B 1 129 ? 9.609 -4.789 -7.328 1 97.56 129 ASN B N 1
ATOM 3475 C CA . ASN B 1 129 ? 9.008 -5.145 -8.609 1 97.56 129 ASN B CA 1
ATOM 3476 C C . ASN B 1 129 ? 8 -6.281 -8.453 1 97.56 129 ASN B C 1
ATOM 3478 O O . ASN B 1 129 ? 6.98 -6.312 -9.141 1 97.56 129 ASN B O 1
ATOM 3482 N N . ALA B 1 130 ? 8.359 -7.211 -7.641 1 97.75 130 ALA B N 1
ATOM 3483 C CA . ALA B 1 130 ? 7.426 -8.312 -7.41 1 97.75 130 ALA B CA 1
ATOM 3484 C C . ALA B 1 130 ? 6.109 -7.805 -6.828 1 97.75 130 ALA B C 1
ATOM 3486 O O . ALA B 1 130 ? 5.039 -8.312 -7.168 1 97.75 130 ALA B O 1
ATOM 3487 N N . VAL B 1 131 ? 6.152 -6.836 -5.914 1 97.12 131 VAL B N 1
ATOM 3488 C CA . VAL B 1 131 ? 4.941 -6.25 -5.34 1 97.12 131 VAL B CA 1
ATOM 3489 C C . VAL B 1 131 ? 4.164 -5.512 -6.426 1 97.12 131 VAL B C 1
ATOM 3491 O O . VAL B 1 131 ? 2.93 -5.555 -6.453 1 97.12 131 VAL B O 1
ATOM 3494 N N . LEU B 1 132 ? 4.879 -4.852 -7.285 1 96.94 132 LEU B N 1
ATOM 3495 C CA . LEU B 1 132 ? 4.254 -4.168 -8.414 1 96.94 132 LEU B CA 1
ATOM 3496 C C . LEU B 1 132 ? 3.49 -5.152 -9.289 1 96.94 132 LEU B C 1
ATOM 3498 O O . LEU B 1 132 ? 2.34 -4.902 -9.656 1 96.94 132 LEU B O 1
ATOM 3502 N N . ARG B 1 133 ? 4.102 -6.227 -9.602 1 96.94 133 ARG B N 1
ATOM 3503 C CA . ARG B 1 133 ? 3.469 -7.25 -10.43 1 96.94 133 ARG B CA 1
ATOM 3504 C C . ARG B 1 133 ? 2.273 -7.871 -9.711 1 96.94 133 ARG B C 1
ATOM 3506 O O . ARG B 1 133 ? 1.255 -8.172 -10.336 1 96.94 133 ARG B O 1
ATOM 3513 N N . LEU B 1 134 ? 2.471 -8.078 -8.438 1 96.88 134 LEU B N 1
ATOM 3514 C CA . LEU B 1 134 ? 1.365 -8.57 -7.625 1 96.88 134 LEU B CA 1
ATOM 3515 C C . LEU B 1 134 ? 0.156 -7.652 -7.738 1 96.88 134 LEU B C 1
ATOM 3517 O O . LEU B 1 134 ? -0.967 -8.117 -7.949 1 96.88 134 LEU B O 1
ATOM 3521 N N . SER B 1 135 ? 0.342 -6.363 -7.598 1 94.88 135 SER B N 1
ATOM 3522 C CA . SER B 1 135 ? -0.732 -5.379 -7.684 1 94.88 135 SER B CA 1
ATOM 3523 C C . SER B 1 135 ? -1.347 -5.352 -9.078 1 94.88 135 SER B C 1
ATOM 3525 O O . SER B 1 135 ? -2.566 -5.254 -9.227 1 94.88 135 SER B O 1
ATOM 3527 N N . ARG B 1 136 ? -0.492 -5.426 -10.078 1 95.44 136 ARG B N 1
ATOM 3528 C CA . ARG B 1 136 ? -0.97 -5.492 -11.453 1 95.44 136 ARG B CA 1
ATOM 3529 C C . ARG B 1 136 ? -1.859 -6.711 -11.664 1 95.44 136 ARG B C 1
ATOM 3531 O O . ARG B 1 136 ? -2.916 -6.613 -12.289 1 95.44 136 ARG B O 1
ATOM 3538 N N . GLY B 1 137 ? -1.405 -7.848 -11.148 1 95.88 137 GLY B N 1
ATOM 3539 C CA . GLY B 1 137 ? -2.193 -9.07 -11.242 1 95.88 137 GLY B CA 1
ATOM 3540 C C . GLY B 1 137 ? -3.541 -8.961 -10.555 1 95.88 137 GLY B C 1
ATOM 3541 O O . GLY B 1 137 ? -4.547 -9.461 -11.07 1 95.88 137 GLY B O 1
ATOM 3542 N N . GLU B 1 138 ? -3.596 -8.297 -9.383 1 94.25 138 GLU B N 1
ATOM 3543 C CA . GLU B 1 138 ? -4.844 -8.117 -8.648 1 94.25 138 GLU B CA 1
ATOM 3544 C C . GLU B 1 138 ? -5.828 -7.262 -9.438 1 94.25 138 GLU B C 1
ATOM 3546 O O . GLU B 1 138 ? -7.023 -7.566 -9.484 1 94.25 138 GLU B O 1
ATOM 3551 N N . ILE B 1 139 ? -5.328 -6.199 -10.031 1 94.12 139 ILE B N 1
ATOM 3552 C CA . ILE B 1 139 ? -6.184 -5.316 -10.82 1 94.12 139 ILE B CA 1
ATOM 3553 C C . ILE B 1 139 ? -6.742 -6.078 -12.023 1 94.12 139 ILE B C 1
ATOM 3555 O O . ILE B 1 139 ? -7.938 -5.996 -12.312 1 94.12 139 ILE B O 1
ATOM 3559 N N . GLU B 1 140 ? -5.852 -6.781 -12.688 1 94.5 140 GLU B N 1
ATOM 3560 C CA . GLU B 1 140 ? -6.312 -7.574 -13.82 1 94.5 140 GLU B CA 1
ATOM 3561 C C . GLU B 1 140 ? -7.359 -8.594 -13.398 1 94.5 140 GLU B C 1
ATOM 3563 O O . GLU B 1 140 ? -8.344 -8.82 -14.109 1 94.5 140 GLU B O 1
ATOM 3568 N N . ASP B 1 141 ? -7.121 -9.211 -12.273 1 93.69 141 ASP B N 1
ATOM 3569 C CA . ASP B 1 141 ? -8.047 -10.211 -11.75 1 93.69 141 ASP B CA 1
ATOM 3570 C C . ASP B 1 141 ? -9.438 -9.617 -11.539 1 93.69 141 ASP B C 1
ATOM 3572 O O . ASP B 1 141 ? -10.445 -10.25 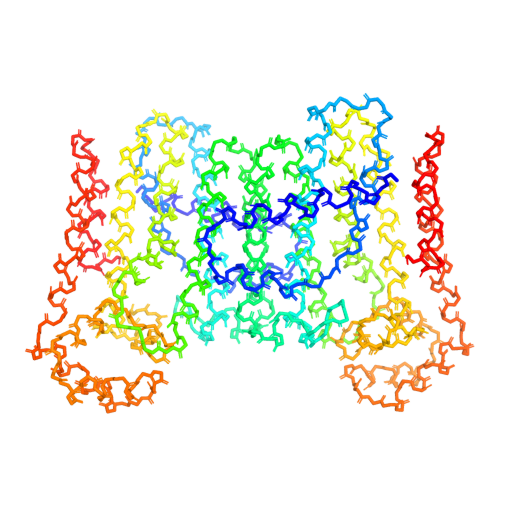-11.852 1 93.69 141 ASP B O 1
ATOM 3576 N N . VAL B 1 142 ? -9.523 -8.43 -11.031 1 90.56 142 VAL B N 1
ATOM 3577 C CA . VAL B 1 142 ? -10.789 -7.766 -10.75 1 90.56 142 VAL B CA 1
ATOM 3578 C C . VAL B 1 142 ? -11.508 -7.438 -12.062 1 90.56 142 VAL B C 1
ATOM 3580 O O . VAL B 1 142 ? -12.703 -7.703 -12.211 1 90.56 142 VAL B O 1
ATOM 3583 N N . PHE B 1 143 ? -10.758 -6.918 -13.023 1 91.88 143 PHE B N 1
ATOM 3584 C CA . PHE B 1 143 ? -11.359 -6.539 -14.289 1 91.88 143 PHE B CA 1
ATOM 3585 C C . PHE B 1 143 ? -11.812 -7.773 -15.062 1 91.88 143 PHE B C 1
ATOM 3587 O O . PHE B 1 143 ? -12.906 -7.789 -15.641 1 91.88 143 PHE B O 1
ATOM 3594 N N . VAL B 1 144 ? -11.008 -8.781 -15.07 1 93.94 144 VAL B N 1
ATOM 3595 C CA . VAL B 1 144 ? -11.336 -10.023 -15.766 1 93.94 144 VAL B CA 1
ATOM 3596 C C . VAL B 1 144 ? -12.516 -10.703 -15.086 1 93.94 144 VAL B C 1
ATOM 3598 O O . VAL B 1 144 ? -13.328 -11.359 -15.75 1 93.94 144 VAL B O 1
ATOM 3601 N N . GLY B 1 145 ? -12.703 -10.461 -13.805 1 93.25 145 GLY B N 1
ATOM 3602 C CA . GLY B 1 145 ? -13.742 -11.094 -13.008 1 93.25 145 GLY B CA 1
ATOM 3603 C C . GLY B 1 145 ? -15.102 -10.43 -13.164 1 93.25 145 GLY B C 1
ATOM 3604 O O . GLY B 1 145 ? -16.094 -10.883 -12.594 1 93.25 145 GLY B O 1
ATOM 3605 N N . GLU B 1 146 ? -15.164 -9.367 -13.945 1 92.12 146 GLU B N 1
ATOM 3606 C CA . GLU B 1 146 ? -16.438 -8.68 -14.164 1 92.12 146 GLU B CA 1
ATOM 3607 C C . GLU B 1 146 ? -17.391 -9.539 -14.984 1 92.12 146 GLU B C 1
ATOM 3609 O O . GLU B 1 146 ? -18.609 -9.383 -14.898 1 92.12 146 GLU B O 1
ATOM 3614 N N . SER B 1 147 ? -16.859 -10.375 -15.797 1 95.44 147 SER B N 1
ATOM 3615 C CA . SER B 1 147 ? -17.625 -11.352 -16.578 1 95.44 147 SER B CA 1
ATOM 3616 C C . SER B 1 147 ? -16.891 -12.688 -16.656 1 95.44 147 SER B C 1
ATOM 3618 O O . SER B 1 147 ? -15.703 -12.773 -16.312 1 95.44 147 SER B O 1
ATOM 3620 N N . PHE B 1 148 ? -17.641 -13.672 -17.047 1 97.44 148 PHE B N 1
ATOM 3621 C CA . PHE B 1 148 ? -17.031 -14.992 -17.188 1 97.44 148 PHE B CA 1
ATOM 3622 C C . PHE B 1 148 ? -15.875 -14.953 -18.172 1 97.44 148 PHE B C 1
ATOM 3624 O O . PHE B 1 148 ? -16.031 -14.477 -19.312 1 97.44 148 PHE B O 1
ATOM 3631 N N . ASN B 1 149 ? -14.75 -15.383 -17.734 1 97.44 149 ASN B N 1
ATOM 3632 C CA . ASN B 1 149 ? -13.562 -15.422 -18.578 1 97.44 149 ASN B CA 1
ATOM 3633 C C . ASN B 1 149 ? -13.352 -16.812 -19.188 1 97.44 149 ASN B C 1
ATOM 3635 O O . ASN B 1 149 ? -13.195 -17.781 -18.469 1 97.44 149 ASN B O 1
ATOM 3639 N N . SER B 1 150 ? -13.312 -16.891 -20.5 1 96.94 150 SER B N 1
ATOM 3640 C CA . SER B 1 150 ? -13.055 -18.172 -21.156 1 96.94 150 SER B CA 1
ATOM 3641 C C . SER B 1 150 ? -11.633 -18.219 -21.719 1 96.94 150 SER B C 1
ATOM 3643 O O . SER B 1 150 ? -11.25 -19.203 -22.359 1 96.94 150 SER B O 1
ATOM 3645 N N . ASP B 1 151 ? -10.828 -17.188 -21.469 1 96.75 151 ASP B N 1
ATOM 3646 C CA . ASP B 1 151 ? -9.477 -17.078 -22 1 96.75 151 ASP B CA 1
ATOM 3647 C C . ASP B 1 151 ? -8.445 -17.578 -20.969 1 96.75 151 ASP B C 1
ATOM 3649 O O . ASP B 1 151 ? -8.133 -16.859 -20.016 1 96.75 151 ASP B O 1
ATOM 3653 N N . LYS B 1 152 ? -7.793 -18.672 -21.219 1 97.19 152 LYS B N 1
ATOM 3654 C CA . LYS B 1 152 ? -6.824 -19.266 -20.297 1 97.19 152 LYS B CA 1
ATOM 3655 C C . LYS B 1 152 ? -5.57 -18.391 -20.188 1 97.19 152 LYS B C 1
ATOM 3657 O O . LYS B 1 152 ? -4.895 -18.406 -19.156 1 97.19 152 LYS B O 1
ATOM 3662 N N . GLN B 1 153 ? -5.27 -17.656 -21.25 1 97.25 153 GLN B N 1
ATOM 3663 C CA . GLN B 1 153 ? -4.082 -16.812 -21.203 1 97.25 153 GLN B CA 1
ATOM 3664 C C . GLN B 1 153 ? -4.199 -15.742 -20.125 1 97.25 153 GLN B C 1
ATOM 3666 O O . GLN B 1 153 ? -3.205 -15.391 -19.484 1 97.25 153 GLN B O 1
ATOM 3671 N N . LYS B 1 154 ? -5.402 -15.242 -19.938 1 97.06 154 LYS B N 1
ATOM 3672 C CA . LYS B 1 154 ? -5.621 -14.258 -18.875 1 97.06 154 LYS B CA 1
ATOM 3673 C C . LYS B 1 154 ? -5.398 -14.883 -17.5 1 97.06 154 LYS B C 1
ATOM 3675 O O . LYS B 1 154 ? -4.812 -14.258 -16.625 1 97.06 154 LYS B O 1
ATOM 3680 N N . TYR B 1 155 ? -5.875 -16.125 -17.391 1 97.62 155 TYR B N 1
ATOM 3681 C CA . TYR B 1 155 ? -5.672 -16.844 -16.141 1 97.62 155 TYR B CA 1
ATOM 3682 C C . TYR B 1 155 ? -4.184 -16.984 -15.844 1 97.62 155 TYR B C 1
ATOM 3684 O O . TYR B 1 155 ? -3.744 -16.734 -14.719 1 97.62 155 TYR B O 1
ATOM 3692 N N . TRP B 1 156 ? -3.432 -17.359 -16.828 1 98 156 TRP B N 1
ATOM 3693 C CA . TRP B 1 156 ? -2.008 -17.609 -16.625 1 98 156 TRP B CA 1
ATOM 3694 C C . TRP B 1 156 ? -1.278 -16.328 -16.25 1 98 156 TRP B C 1
ATOM 3696 O O . TRP B 1 156 ? -0.422 -16.328 -15.359 1 98 156 TRP B O 1
ATOM 3706 N N . ARG B 1 157 ? -1.605 -15.25 -16.875 1 96.56 157 ARG B N 1
ATOM 3707 C CA . ARG B 1 157 ? -0.976 -13.969 -16.578 1 96.56 157 ARG B CA 1
ATOM 3708 C C . ARG B 1 157 ? -1.268 -13.547 -15.141 1 96.56 157 ARG B C 1
ATOM 3710 O O . ARG B 1 157 ? -0.369 -13.094 -14.43 1 96.56 157 ARG B O 1
ATOM 3717 N N . ILE B 1 158 ? -2.508 -13.703 -14.766 1 96.94 158 ILE B N 1
ATOM 3718 C CA . ILE B 1 158 ? -2.92 -13.328 -13.422 1 96.94 158 ILE B CA 1
ATOM 3719 C C . ILE B 1 158 ? -2.195 -14.195 -12.398 1 96.94 158 ILE B C 1
ATOM 3721 O O . ILE B 1 158 ? -1.674 -13.688 -11.398 1 96.94 158 ILE B O 1
ATOM 3725 N N . LEU B 1 159 ? -2.143 -15.508 -12.648 1 97.44 159 LEU B N 1
ATOM 3726 C CA . LEU B 1 159 ? -1.488 -16.453 -11.75 1 97.44 159 LEU B CA 1
ATOM 3727 C C . LEU B 1 159 ? -0.01 -16.125 -11.586 1 97.44 159 LEU B C 1
ATOM 3729 O O . LEU B 1 159 ? 0.516 -16.141 -10.469 1 97.44 159 LEU B O 1
ATOM 3733 N N . GLU B 1 160 ? 0.632 -15.82 -12.656 1 97.69 160 GLU B N 1
ATOM 3734 C CA . GLU B 1 160 ? 2.049 -15.469 -12.633 1 97.69 160 GLU B CA 1
ATOM 3735 C C . GLU B 1 160 ? 2.287 -14.195 -11.82 1 97.69 160 GLU B C 1
ATOM 3737 O O . GLU B 1 160 ? 3.166 -14.164 -10.953 1 97.69 160 GLU B O 1
ATOM 3742 N N . ASP B 1 161 ? 1.494 -13.203 -12.07 1 97 161 ASP B N 1
ATOM 3743 C CA . ASP B 1 161 ? 1.688 -11.898 -11.438 1 97 161 ASP B CA 1
ATOM 3744 C C . ASP B 1 161 ? 1.275 -11.93 -9.969 1 97 161 ASP B C 1
ATOM 3746 O O . ASP B 1 161 ? 2.014 -11.461 -9.102 1 97 161 ASP B O 1
ATOM 3750 N N . LYS B 1 162 ? 0.168 -12.531 -9.625 1 94.94 162 LYS B N 1
ATOM 3751 C CA . LYS B 1 162 ? -0.416 -12.453 -8.289 1 94.94 162 LYS B CA 1
ATOM 3752 C C . LYS B 1 162 ? 0.307 -13.375 -7.32 1 94.94 162 LYS B C 1
ATOM 3754 O O . LYS B 1 162 ? 0.327 -13.125 -6.113 1 94.94 162 LYS B O 1
ATOM 3759 N N . THR B 1 163 ? 0.959 -14.477 -7.871 1 95.75 163 THR B N 1
ATOM 3760 C CA . THR B 1 163 ? 1.455 -15.469 -6.93 1 95.75 163 THR B CA 1
ATOM 3761 C C . THR B 1 163 ? 2.873 -15.898 -7.293 1 95.75 163 THR B C 1
ATOM 3763 O O . THR B 1 163 ? 3.803 -15.727 -6.5 1 95.75 163 THR B O 1
ATOM 3766 N N . ALA B 1 164 ? 3.127 -16.344 -8.469 1 98.31 164 ALA B N 1
ATOM 3767 C CA . ALA B 1 164 ? 4.355 -17.047 -8.828 1 98.31 164 ALA B CA 1
ATOM 3768 C C . ALA B 1 164 ? 5.555 -16.109 -8.797 1 98.31 164 ALA B C 1
ATOM 3770 O O . ALA B 1 164 ? 6.617 -16.469 -8.281 1 98.31 164 ALA B O 1
ATOM 3771 N N . HIS B 1 165 ? 5.371 -14.93 -9.25 1 98.25 165 HIS B N 1
ATOM 3772 C CA . HIS B 1 165 ? 6.492 -14.008 -9.352 1 98.25 165 HIS B CA 1
ATOM 3773 C C . HIS B 1 165 ? 6.984 -13.586 -7.973 1 98.25 165 HIS B C 1
ATOM 3775 O O . HIS B 1 165 ? 8.18 -13.352 -7.781 1 98.25 165 HIS B O 1
ATOM 3781 N N . PHE B 1 166 ? 6.094 -13.477 -7.039 1 98.56 166 PHE B N 1
ATOM 3782 C CA . PHE B 1 166 ? 6.535 -13.086 -5.703 1 98.56 166 PHE B CA 1
ATOM 3783 C C . PHE B 1 166 ? 7.352 -14.203 -5.062 1 98.56 166 PHE B C 1
ATOM 3785 O O . PHE B 1 166 ? 8.336 -13.938 -4.363 1 98.56 166 PHE B O 1
ATOM 3792 N N . ILE B 1 167 ? 7.004 -15.453 -5.266 1 98.62 167 ILE B N 1
ATOM 3793 C CA . ILE B 1 167 ? 7.785 -16.578 -4.773 1 98.62 167 ILE B CA 1
ATOM 3794 C C . ILE B 1 167 ? 9.133 -16.625 -5.496 1 98.62 167 ILE B C 1
ATOM 3796 O O . ILE B 1 167 ? 10.172 -16.812 -4.863 1 98.62 167 ILE B O 1
ATOM 3800 N N . GLU B 1 168 ? 9.086 -16.453 -6.797 1 98.88 168 GLU B N 1
ATOM 3801 C CA . GLU B 1 168 ? 10.305 -16.359 -7.594 1 98.88 168 GLU B CA 1
ATOM 3802 C C . GLU B 1 168 ? 11.25 -15.297 -7.031 1 98.88 168 GLU B C 1
ATOM 3804 O O . GLU B 1 168 ? 12.43 -15.562 -6.801 1 98.88 168 GLU B O 1
ATOM 3809 N N . ALA B 1 169 ? 10.719 -14.102 -6.797 1 98.88 169 ALA B N 1
ATOM 3810 C CA . ALA B 1 169 ? 11.508 -12.977 -6.309 1 98.88 169 ALA B CA 1
ATOM 3811 C C . ALA B 1 169 ? 12.086 -13.273 -4.926 1 98.88 169 ALA B C 1
ATOM 3813 O O . ALA B 1 169 ? 13.211 -12.875 -4.621 1 98.88 169 ALA B O 1
ATOM 3814 N N . SER B 1 170 ? 11.328 -13.906 -4.078 1 98.88 170 SER B N 1
ATOM 3815 C CA . SER B 1 170 ? 11.773 -14.25 -2.734 1 98.88 170 SER B CA 1
ATOM 3816 C C . SER B 1 170 ? 13 -15.156 -2.777 1 98.88 170 SER B C 1
ATOM 3818 O O . SER B 1 170 ? 14 -14.883 -2.111 1 98.88 170 SER B O 1
ATOM 3820 N N . LEU B 1 171 ? 12.922 -16.156 -3.611 1 98.88 171 LEU B N 1
ATOM 3821 C CA . LEU B 1 171 ? 14.031 -17.109 -3.697 1 98.88 171 LEU B CA 1
ATOM 3822 C C . LEU B 1 171 ? 15.227 -16.469 -4.414 1 98.88 171 LEU B C 1
ATOM 3824 O O . LEU B 1 171 ? 16.375 -16.703 -4.031 1 98.88 171 LEU B O 1
ATOM 3828 N N . LYS B 1 172 ? 14.953 -15.734 -5.461 1 98.88 172 LYS B N 1
ATOM 3829 C CA . LYS B 1 172 ? 16.016 -15.023 -6.164 1 98.88 172 LYS B CA 1
ATOM 3830 C C . LYS B 1 172 ? 16.781 -14.102 -5.215 1 98.88 172 LYS B C 1
ATOM 3832 O O . LYS B 1 172 ? 18.016 -14.094 -5.215 1 98.88 172 LYS B O 1
ATOM 3837 N N . SER B 1 173 ? 16.078 -13.336 -4.434 1 98.88 173 SER B N 1
ATOM 3838 C CA . SER B 1 173 ? 16.672 -12.398 -3.486 1 98.88 173 SER B CA 1
ATOM 3839 C C . SER B 1 173 ? 17.516 -13.133 -2.445 1 98.88 173 SER B C 1
ATOM 3841 O O . SER B 1 173 ? 18.625 -12.695 -2.115 1 98.88 173 SER B O 1
ATOM 3843 N N . MET B 1 174 ? 17 -14.242 -1.932 1 98.81 174 MET B N 1
ATOM 3844 C CA . MET B 1 174 ? 17.75 -15.023 -0.951 1 98.81 174 MET B CA 1
ATOM 3845 C C . MET B 1 174 ? 19.016 -15.602 -1.569 1 98.81 174 MET B C 1
ATOM 3847 O O . MET B 1 174 ? 20.078 -15.594 -0.94 1 98.81 174 MET B O 1
ATOM 3851 N N . ALA B 1 175 ? 18.891 -16.094 -2.82 1 98.69 175 ALA B N 1
ATOM 3852 C CA . ALA B 1 175 ? 20.062 -16.625 -3.52 1 98.69 175 ALA B CA 1
ATOM 3853 C C . ALA B 1 175 ? 21.125 -15.555 -3.684 1 98.69 175 ALA B C 1
ATOM 3855 O O . ALA B 1 175 ? 22.312 -15.82 -3.469 1 98.69 175 ALA B O 1
ATOM 3856 N N . ILE B 1 176 ? 20.719 -14.375 -4.016 1 98.62 176 ILE B N 1
ATOM 3857 C CA . ILE B 1 176 ? 21.641 -13.266 -4.16 1 98.62 176 ILE B CA 1
ATOM 3858 C C . ILE B 1 176 ? 22.312 -12.969 -2.816 1 98.62 176 ILE B C 1
ATOM 3860 O O . ILE B 1 176 ? 23.531 -12.828 -2.738 1 98.62 176 ILE B O 1
ATOM 3864 N N . LEU B 1 177 ? 21.531 -12.875 -1.77 1 98.19 177 LEU B N 1
ATOM 3865 C CA . LEU B 1 177 ? 22.031 -12.594 -0.434 1 98.19 177 LEU B CA 1
ATOM 3866 C C . LEU B 1 177 ? 23.094 -13.617 -0.022 1 98.19 177 LEU B C 1
ATOM 3868 O O . LEU B 1 177 ? 24.094 -13.258 0.6 1 98.19 177 LEU B O 1
ATOM 3872 N N . LEU B 1 178 ? 22.891 -14.867 -0.4 1 97.69 178 LEU B N 1
ATOM 3873 C CA . LEU B 1 178 ? 23.75 -15.969 0.032 1 97.69 178 LEU B CA 1
ATOM 3874 C C . LEU B 1 178 ? 24.812 -16.266 -1.016 1 97.69 178 LEU B C 1
ATOM 3876 O O . LEU B 1 178 ? 25.562 -17.234 -0.885 1 97.69 178 LEU B O 1
ATOM 3880 N N . ASN B 1 179 ? 24.875 -15.5 -2.037 1 97.19 179 ASN B N 1
ATOM 3881 C CA . ASN B 1 179 ? 25.828 -15.672 -3.131 1 97.19 179 ASN B CA 1
ATOM 3882 C C . ASN B 1 179 ? 25.688 -17.047 -3.787 1 97.19 179 ASN B C 1
ATOM 3884 O O . ASN B 1 179 ? 26.672 -17.766 -3.949 1 97.19 179 ASN B O 1
ATOM 3888 N N . LYS B 1 180 ? 24.438 -17.375 -4.07 1 97.25 180 LYS B N 1
ATOM 3889 C CA . LYS B 1 180 ? 24.109 -18.594 -4.789 1 97.25 180 LYS B CA 1
ATOM 3890 C C . LYS B 1 180 ? 23.562 -18.297 -6.18 1 97.25 180 LYS B C 1
ATOM 3892 O O . LYS B 1 180 ? 23.5 -17.141 -6.586 1 97.25 180 LYS B O 1
ATOM 3897 N N . ASP B 1 181 ? 23.266 -19.328 -6.949 1 98.06 181 ASP B N 1
ATOM 3898 C CA . ASP B 1 181 ? 22.797 -19.172 -8.32 1 98.06 181 ASP B CA 1
ATOM 3899 C C . ASP B 1 181 ? 21.391 -18.578 -8.344 1 98.06 181 ASP B C 1
ATOM 3901 O O . ASP B 1 181 ? 20.406 -19.312 -8.258 1 98.06 181 ASP B O 1
ATOM 3905 N N . ALA B 1 182 ? 21.281 -17.344 -8.516 1 98.44 182 ALA B N 1
ATOM 3906 C CA . ALA B 1 182 ? 20.031 -16.609 -8.438 1 98.44 182 ALA B CA 1
ATOM 3907 C C . ALA B 1 182 ? 19.047 -17.078 -9.508 1 98.44 182 ALA B C 1
ATOM 3909 O O . ALA B 1 182 ? 17.844 -17.203 -9.25 1 98.44 182 ALA B O 1
ATOM 3910 N N . LYS B 1 183 ? 19.531 -17.344 -10.703 1 98.44 183 LYS B N 1
ATOM 3911 C CA . LYS B 1 183 ? 18.672 -17.766 -11.797 1 98.44 183 LYS B CA 1
ATOM 3912 C C . LYS B 1 183 ? 18.047 -19.141 -11.508 1 98.44 183 LYS B C 1
ATOM 3914 O O . LYS B 1 183 ? 16.859 -19.359 -11.758 1 98.44 183 LYS B O 1
ATOM 3919 N N . MET B 1 184 ? 18.828 -20.016 -11.016 1 98.44 184 MET B N 1
ATOM 3920 C CA . MET B 1 184 ? 18.359 -21.359 -10.703 1 98.44 184 MET B CA 1
ATOM 3921 C C . MET B 1 184 ? 17.219 -21.328 -9.695 1 98.44 184 MET B C 1
ATOM 3923 O O . MET B 1 184 ? 16.172 -21.938 -9.922 1 98.44 184 MET B O 1
ATOM 3927 N N . TYR B 1 185 ? 17.406 -20.594 -8.633 1 98.69 185 TYR B N 1
ATOM 3928 C CA . TYR B 1 185 ? 16.422 -20.578 -7.574 1 98.69 185 TYR B CA 1
ATOM 3929 C C . TYR B 1 185 ? 15.219 -19.719 -7.961 1 98.69 185 TYR B C 1
ATOM 3931 O O . TYR B 1 185 ? 14.094 -19.984 -7.523 1 98.69 185 TYR B O 1
ATOM 3939 N N . ALA B 1 186 ? 15.43 -18.703 -8.797 1 98.75 186 ALA B N 1
ATOM 3940 C CA . ALA B 1 186 ? 14.312 -17.969 -9.383 1 98.75 186 ALA B CA 1
ATOM 3941 C C . ALA B 1 186 ? 13.43 -18.891 -10.219 1 98.75 186 ALA B C 1
ATOM 3943 O O . ALA B 1 186 ? 12.203 -18.844 -10.109 1 98.75 186 ALA B O 1
ATOM 3944 N N . ASP B 1 187 ? 14.094 -19.703 -11.062 1 98.75 187 ASP B N 1
ATOM 3945 C CA . ASP B 1 187 ? 13.359 -20.641 -11.906 1 98.75 187 ASP B CA 1
ATOM 3946 C C . ASP B 1 187 ? 12.586 -21.656 -11.062 1 98.75 187 ASP B C 1
ATOM 3948 O O . ASP B 1 187 ? 11.43 -21.969 -11.359 1 98.75 187 ASP B O 1
ATOM 3952 N N . PHE B 1 188 ? 13.258 -22.172 -10.047 1 98.81 188 PHE B N 1
ATOM 3953 C CA . PHE B 1 188 ? 12.555 -23.062 -9.125 1 98.81 188 PHE B CA 1
ATOM 3954 C C . PHE B 1 188 ? 11.344 -22.359 -8.523 1 98.81 188 PHE B C 1
ATOM 3956 O O . PHE B 1 188 ? 10.242 -22.906 -8.523 1 98.81 188 PHE B O 1
ATOM 3963 N N . GLY B 1 189 ? 11.547 -21.156 -7.988 1 98.75 189 GLY B N 1
ATOM 3964 C CA . GLY B 1 189 ? 10.477 -20.406 -7.336 1 98.75 189 GLY B CA 1
ATOM 3965 C C . GLY B 1 189 ? 9.297 -20.125 -8.25 1 98.75 189 GLY B C 1
ATOM 3966 O O . GLY B 1 189 ? 8.148 -20.266 -7.836 1 98.75 189 GLY B O 1
ATOM 3967 N N . LEU B 1 190 ? 9.57 -19.734 -9.484 1 98.75 190 LEU B N 1
ATOM 3968 C CA . LEU B 1 190 ? 8.531 -19.422 -10.453 1 98.75 190 LEU B CA 1
ATOM 3969 C C . LEU B 1 190 ? 7.637 -20.641 -10.688 1 98.75 190 LEU B C 1
ATOM 3971 O O . LEU B 1 190 ? 6.41 -20.547 -10.594 1 98.75 190 LEU B O 1
ATOM 3975 N N . ASN B 1 191 ? 8.266 -21.734 -10.977 1 98.75 191 ASN B N 1
ATOM 3976 C CA . ASN B 1 191 ? 7.516 -22.953 -11.289 1 98.75 191 ASN B CA 1
ATOM 3977 C C . ASN B 1 191 ? 6.809 -23.5 -10.055 1 98.75 191 ASN B C 1
ATOM 3979 O O . ASN B 1 191 ? 5.672 -23.984 -10.141 1 98.75 191 ASN B O 1
ATOM 3983 N N . PHE B 1 192 ? 7.492 -23.469 -8.93 1 98.44 192 PHE B N 1
ATOM 3984 C CA . PHE B 1 192 ? 6.852 -23.859 -7.68 1 98.44 192 PHE B CA 1
ATOM 3985 C C . PHE B 1 192 ? 5.613 -23 -7.426 1 98.44 192 PHE B C 1
ATOM 3987 O O . PHE B 1 192 ? 4.559 -23.531 -7.055 1 98.44 192 PHE B O 1
ATOM 3994 N N . GLY B 1 193 ? 5.77 -21.672 -7.582 1 98.19 193 GLY B N 1
ATOM 3995 C CA . GLY B 1 193 ? 4.66 -20.766 -7.379 1 98.19 193 GLY B CA 1
ATOM 3996 C C . GLY B 1 193 ? 3.475 -21.047 -8.281 1 98.19 193 GLY B C 1
ATOM 3997 O O . GLY B 1 193 ? 2.322 -20.953 -7.855 1 98.19 193 GLY B O 1
ATOM 3998 N N . MET B 1 194 ? 3.76 -21.406 -9.523 1 98.06 194 MET B N 1
ATOM 3999 C CA . MET B 1 194 ? 2.697 -21.797 -10.453 1 98.06 194 MET B CA 1
ATOM 4000 C C . MET B 1 194 ? 1.946 -23.016 -9.945 1 98.06 194 MET B C 1
ATOM 4002 O O . MET B 1 194 ? 0.716 -23.016 -9.867 1 98.06 194 MET B O 1
ATOM 4006 N N . ALA B 1 195 ? 2.713 -24.016 -9.602 1 97.88 195 ALA B N 1
ATOM 4007 C CA . ALA B 1 195 ? 2.102 -25.234 -9.078 1 97.88 195 ALA B CA 1
ATOM 4008 C C . ALA B 1 195 ? 1.274 -24.953 -7.828 1 97.88 195 ALA B C 1
ATOM 4010 O O . ALA B 1 195 ? 0.157 -25.453 -7.684 1 97.88 195 ALA B O 1
ATOM 4011 N N . PHE B 1 196 ? 1.811 -24.172 -7 1 96.88 196 PHE B N 1
ATOM 4012 C CA . PHE B 1 196 ? 1.186 -23.828 -5.727 1 96.88 196 PHE B CA 1
ATOM 4013 C C . PHE B 1 196 ? -0.183 -23.203 -5.945 1 96.88 196 PHE B C 1
ATOM 4015 O O . PHE B 1 196 ? -1.162 -23.578 -5.305 1 96.88 196 PHE B O 1
ATOM 4022 N N . GLN B 1 197 ? -0.254 -22.234 -6.809 1 96.19 197 GLN B N 1
ATOM 4023 C CA . GLN B 1 197 ? -1.517 -21.531 -7.008 1 96.19 197 GLN B CA 1
ATOM 4024 C C . GLN B 1 197 ? -2.545 -22.438 -7.688 1 96.19 197 GLN B C 1
ATOM 4026 O O . GLN B 1 197 ? -3.732 -22.391 -7.359 1 96.19 197 GLN B O 1
ATOM 4031 N N . ILE B 1 198 ? -2.107 -23.25 -8.648 1 97.19 198 ILE B N 1
ATOM 4032 C CA . ILE B 1 198 ? -3.023 -24.172 -9.312 1 97.19 198 ILE B CA 1
ATOM 4033 C C . ILE B 1 198 ? -3.639 -25.125 -8.273 1 97.19 198 ILE B C 1
ATOM 4035 O O . ILE B 1 198 ? -4.848 -25.359 -8.289 1 97.19 198 ILE B O 1
ATOM 4039 N N . ILE B 1 199 ? -2.822 -25.578 -7.398 1 95.69 199 ILE B N 1
ATOM 4040 C CA . ILE B 1 199 ? -3.299 -26.469 -6.355 1 95.69 199 ILE B CA 1
ATOM 4041 C C . ILE B 1 199 ? -4.25 -25.734 -5.426 1 95.69 199 ILE B C 1
ATOM 4043 O O . ILE B 1 199 ? -5.262 -26.281 -4.988 1 95.69 199 ILE B O 1
ATOM 4047 N N . ASP B 1 200 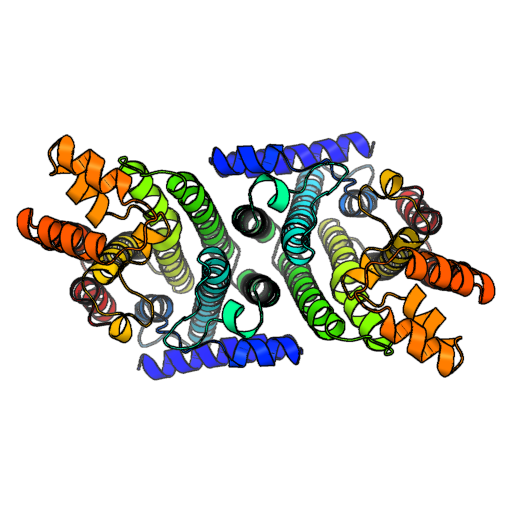? -3.898 -24.516 -5.129 1 93.25 200 ASP B N 1
ATOM 4048 C CA . ASP B 1 200 ? -4.797 -23.703 -4.309 1 93.25 200 ASP B CA 1
ATOM 4049 C C . ASP B 1 200 ? -6.168 -23.562 -4.969 1 93.25 200 ASP B C 1
ATOM 4051 O O . ASP B 1 200 ? -7.199 -23.641 -4.293 1 93.25 200 ASP B O 1
ATOM 4055 N N . ASP B 1 201 ? -6.211 -23.359 -6.242 1 94.69 201 ASP B N 1
ATOM 4056 C CA . ASP B 1 201 ? -7.457 -23.297 -6.996 1 94.69 201 ASP B CA 1
ATOM 4057 C C . ASP B 1 201 ? -8.211 -24.625 -6.938 1 94.69 201 ASP B C 1
ATOM 4059 O O . ASP B 1 201 ? -9.445 -24.641 -6.871 1 94.69 201 ASP B O 1
ATOM 4063 N N . LEU B 1 202 ? -7.441 -25.641 -6.996 1 94.44 202 LEU B N 1
ATOM 4064 C CA . LEU B 1 202 ? -8.031 -26.969 -6.941 1 94.44 202 LEU B CA 1
ATOM 4065 C C . LEU B 1 202 ? -8.641 -27.234 -5.57 1 94.44 202 LEU B C 1
ATOM 4067 O O . LEU B 1 202 ? -9.727 -27.812 -5.469 1 94.44 202 LEU B O 1
ATOM 4071 N N . LEU B 1 203 ? -7.953 -26.859 -4.547 1 92.94 203 LEU B N 1
ATOM 4072 C CA . LEU B 1 203 ? -8.414 -27.078 -3.182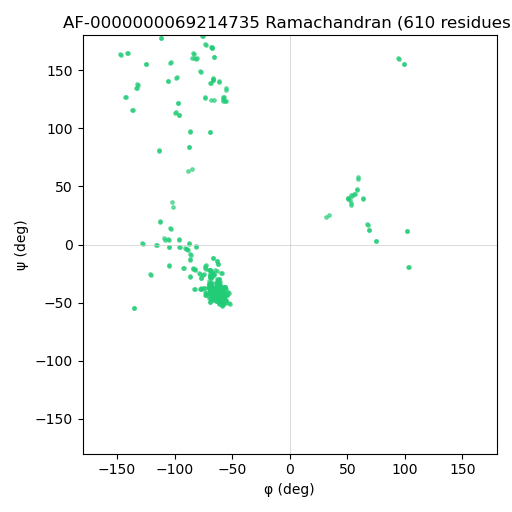 1 92.94 203 LEU B CA 1
ATOM 4073 C C . LEU B 1 203 ? -9.711 -26.328 -2.914 1 92.94 203 LEU B C 1
ATOM 4075 O O . LEU B 1 203 ? -10.562 -26.797 -2.154 1 92.94 203 LEU B O 1
ATOM 4079 N N . ASP B 1 204 ? -9.883 -25.219 -3.57 1 92.44 204 ASP B N 1
ATOM 4080 C CA . ASP B 1 204 ? -11.109 -24.438 -3.426 1 92.44 204 ASP B CA 1
ATOM 4081 C C . ASP B 1 204 ? -12.336 -25.266 -3.824 1 92.44 204 ASP B C 1
ATOM 4083 O O . ASP B 1 204 ? -13.43 -25.047 -3.305 1 92.44 204 ASP B O 1
ATOM 4087 N N . ILE B 1 205 ? -12.141 -26.266 -4.66 1 92.38 205 ILE B N 1
ATOM 4088 C CA . ILE B 1 205 ? -13.305 -27 -5.168 1 92.38 205 ILE B CA 1
ATOM 4089 C C . ILE B 1 205 ? -13.273 -28.438 -4.668 1 92.38 205 ILE B C 1
ATOM 4091 O O . ILE B 1 205 ? -14.18 -29.219 -4.969 1 92.38 205 ILE B O 1
ATOM 4095 N N . THR B 1 206 ? -12.266 -28.797 -3.91 1 91.38 206 THR B N 1
ATOM 4096 C CA . THR B 1 206 ? -12.172 -30.188 -3.518 1 91.38 206 THR B CA 1
ATOM 4097 C C . THR B 1 206 ? -12.18 -30.328 -1.998 1 91.38 206 THR B C 1
ATOM 4099 O O . THR B 1 206 ? -12.484 -31.406 -1.468 1 91.38 206 THR B O 1
ATOM 4102 N N . GLN B 1 207 ? -11.75 -29.281 -1.295 1 86.75 207 GLN B N 1
ATOM 4103 C CA . GLN B 1 207 ? -11.641 -29.375 0.157 1 86.75 207 GLN B CA 1
ATOM 4104 C C . GLN B 1 207 ? -12.797 -28.641 0.838 1 86.75 207 GLN B C 1
ATOM 4106 O O . GLN B 1 207 ? -13.352 -27.703 0.282 1 86.75 207 GLN B O 1
ATOM 4111 N N . ASP B 1 208 ? -12.992 -29.125 2.039 1 84.56 208 ASP B N 1
ATOM 4112 C CA . ASP B 1 208 ? -14.031 -28.453 2.805 1 84.56 208 ASP B CA 1
ATOM 4113 C C . ASP B 1 208 ? -13.508 -27.156 3.436 1 84.56 208 ASP B C 1
ATOM 4115 O O . ASP B 1 208 ? -12.297 -27 3.6 1 84.56 208 ASP B O 1
ATOM 4119 N N . ALA B 1 209 ? -14.453 -26.328 3.773 1 80.06 209 ALA B N 1
ATOM 4120 C CA . ALA B 1 209 ? -14.141 -25.016 4.32 1 80.06 209 ALA B CA 1
ATOM 4121 C C . ALA B 1 209 ? -13.266 -25.125 5.562 1 80.06 209 ALA B C 1
ATOM 4123 O O . ALA B 1 209 ? -12.352 -24.312 5.77 1 80.06 209 ALA B O 1
ATOM 4124 N N . LYS B 1 210 ? -13.523 -26.141 6.348 1 78.19 210 LYS B N 1
ATOM 4125 C CA . LYS B 1 210 ? -12.797 -26.328 7.598 1 78.19 210 LYS B CA 1
ATOM 4126 C C . LYS B 1 210 ? -11.312 -26.594 7.34 1 78.19 210 LYS B C 1
ATOM 4128 O O . LYS B 1 210 ? -10.453 -26.016 8 1 78.19 210 LYS B O 1
ATOM 4133 N N . THR B 1 211 ? -11.07 -27.328 6.398 1 79.69 211 THR B N 1
ATOM 4134 C CA . THR B 1 211 ? -9.703 -27.672 6.031 1 79.69 211 THR B CA 1
ATOM 4135 C C . THR B 1 211 ? -9.008 -26.5 5.355 1 79.69 211 THR B C 1
ATOM 4137 O O . THR B 1 211 ? -7.844 -26.219 5.637 1 79.69 211 THR B O 1
ATOM 4140 N N . LEU B 1 212 ? -9.711 -25.766 4.566 1 80 212 LEU B N 1
ATOM 4141 C CA . LEU B 1 212 ? -9.18 -24.656 3.801 1 80 212 LEU B CA 1
ATOM 4142 C C . LEU B 1 212 ? -8.93 -23.453 4.703 1 80 212 LEU B C 1
ATOM 4144 O O . LEU B 1 212 ? -8.062 -22.625 4.418 1 80 212 LEU B O 1
ATOM 4148 N N . GLY B 1 213 ? -9.742 -23.406 5.859 1 76.25 213 GLY B N 1
ATOM 4149 C CA . GLY B 1 213 ? -9.688 -22.25 6.73 1 76.25 213 GLY B CA 1
ATOM 4150 C C . GLY B 1 213 ? -10.406 -21.031 6.156 1 76.25 213 GLY B C 1
ATOM 4151 O O . GLY B 1 213 ? -10.281 -19.922 6.68 1 76.25 213 GLY B O 1
ATOM 4152 N N . LYS B 1 214 ? -11.016 -21.266 4.988 1 78.38 214 LYS B N 1
ATOM 4153 C CA . LYS B 1 214 ? -11.891 -20.312 4.289 1 78.38 214 LYS B CA 1
ATOM 4154 C C . LYS B 1 214 ? -13 -21.047 3.537 1 78.38 214 LYS B C 1
ATOM 4156 O O . LYS B 1 214 ? -12.938 -22.266 3.369 1 78.38 214 LYS B O 1
ATOM 4161 N N . PRO B 1 215 ? -14.086 -20.312 3.133 1 79.69 215 PRO B N 1
ATOM 4162 C CA . PRO B 1 215 ? -15.164 -20.984 2.404 1 79.69 215 PRO B CA 1
ATOM 4163 C C . PRO B 1 215 ? -14.695 -21.594 1.089 1 79.69 215 PRO B C 1
ATOM 4165 O O . PRO B 1 215 ? -13.859 -21.016 0.394 1 79.69 215 PRO B O 1
ATOM 4168 N N . ASN B 1 216 ? -15.219 -22.781 0.821 1 83.31 216 ASN B N 1
ATOM 4169 C CA . ASN B 1 216 ? -14.922 -23.406 -0.458 1 83.31 216 ASN B CA 1
ATOM 4170 C C . ASN B 1 216 ? -15.828 -22.891 -1.568 1 83.31 216 ASN B C 1
ATOM 4172 O O . ASN B 1 216 ? -16.797 -22.188 -1.301 1 83.31 216 ASN B O 1
ATOM 4176 N N . PHE B 1 217 ? -15.445 -23.141 -2.807 1 88.75 217 PHE B N 1
ATOM 4177 C CA . PHE B 1 217 ? -16.156 -22.688 -3.994 1 88.75 217 PHE B CA 1
ATOM 4178 C C . PHE B 1 217 ? -16.391 -21.188 -3.955 1 88.75 217 PHE B C 1
ATOM 4180 O O . PHE B 1 217 ? -17.438 -20.703 -4.375 1 88.75 217 PHE B O 1
ATOM 4187 N N . SER B 1 218 ? -15.398 -20.531 -3.396 1 88.75 218 SER B N 1
ATOM 4188 C CA . SER B 1 218 ? -15.523 -19.078 -3.256 1 88.75 218 SER B CA 1
ATOM 4189 C C . SER B 1 218 ? -15.047 -18.359 -4.512 1 88.75 218 SER B C 1
ATOM 4191 O O . SER B 1 218 ? -15.555 -17.281 -4.848 1 88.75 218 SER B O 1
ATOM 4193 N N . ASP B 1 219 ? -14.156 -18.984 -5.23 1 91.81 219 ASP B N 1
ATOM 4194 C CA . ASP B 1 219 ? -13.523 -18.312 -6.363 1 91.81 219 ASP B CA 1
ATOM 4195 C C . ASP B 1 219 ? -14.555 -17.953 -7.434 1 91.81 219 ASP B C 1
ATOM 4197 O O . ASP B 1 219 ? -14.633 -16.812 -7.867 1 91.81 219 ASP B O 1
ATOM 4201 N N . PHE B 1 220 ? -15.359 -18.953 -7.75 1 92.81 220 PHE B N 1
ATOM 4202 C CA . PHE B 1 220 ? -16.297 -18.781 -8.859 1 92.81 220 PHE B CA 1
ATOM 4203 C C . PHE B 1 220 ? -17.391 -17.797 -8.484 1 92.81 220 PHE B C 1
ATOM 4205 O O . PHE B 1 220 ? -17.812 -16.969 -9.312 1 92.81 220 PHE B O 1
ATOM 4212 N N . LYS B 1 221 ? -17.891 -17.906 -7.285 1 90.88 221 LYS B N 1
ATOM 4213 C CA . LYS B 1 221 ? -18.938 -17 -6.844 1 90.88 221 LYS B CA 1
ATOM 4214 C C . LYS B 1 221 ? -18.406 -15.57 -6.711 1 90.88 221 LYS B C 1
ATOM 4216 O O . LYS B 1 221 ? -19.172 -14.609 -6.863 1 90.88 221 LYS B O 1
ATOM 4221 N N . GLU B 1 222 ? -17.078 -15.453 -6.508 1 88.81 222 GLU B N 1
ATOM 4222 C CA . GLU B 1 222 ? -16.453 -14.141 -6.367 1 88.81 222 GLU B CA 1
ATOM 4223 C C . GLU B 1 222 ? -16.031 -13.594 -7.727 1 88.81 222 GLU B C 1
ATOM 4225 O O . GLU B 1 222 ? -15.445 -12.508 -7.805 1 88.81 222 GLU B O 1
ATOM 4230 N N . GLY B 1 223 ? -16.219 -14.414 -8.75 1 91.25 223 GLY B N 1
ATOM 4231 C CA . GLY B 1 223 ? -15.984 -13.914 -10.094 1 91.25 223 GLY B CA 1
ATOM 4232 C C . GLY B 1 223 ? -14.656 -14.359 -10.68 1 91.25 223 GLY B C 1
ATOM 4233 O O . GLY B 1 223 ? -14.219 -13.828 -11.703 1 91.25 223 GLY B O 1
ATOM 4234 N N . LYS B 1 224 ? -14.047 -15.289 -10.023 1 93.81 224 LYS B N 1
ATOM 4235 C CA . LYS B 1 224 ? -12.773 -15.789 -10.531 1 93.81 224 LYS B CA 1
ATOM 4236 C C . LYS B 1 224 ? -12.961 -17.109 -11.289 1 93.81 224 LYS B C 1
ATOM 4238 O O . LYS B 1 224 ? -13.359 -18.109 -10.711 1 93.81 224 LYS B O 1
ATOM 4243 N N . THR B 1 225 ? -12.727 -17.078 -12.562 1 96.88 225 THR B N 1
ATOM 4244 C CA . THR B 1 225 ? -12.742 -18.297 -13.367 1 96.88 225 THR B CA 1
ATOM 4245 C C . THR B 1 225 ? -11.375 -18.969 -13.359 1 96.88 225 THR B C 1
ATOM 4247 O O . THR B 1 225 ? -10.57 -18.766 -14.273 1 96.88 225 THR B O 1
ATOM 4250 N N . THR B 1 226 ? -11.133 -19.75 -12.336 1 97.5 226 THR B N 1
ATOM 4251 C CA . THR B 1 226 ? -9.836 -20.406 -12.172 1 97.5 226 THR B CA 1
ATOM 4252 C C . THR B 1 226 ? -9.695 -21.578 -13.125 1 97.5 226 THR B C 1
ATOM 4254 O O . THR B 1 226 ? -10.617 -21.875 -13.891 1 97.5 226 THR B O 1
ATOM 4257 N N . LEU B 1 227 ? -8.594 -22.234 -13.102 1 98.06 227 LEU B N 1
ATOM 4258 C CA . LEU B 1 227 ? -8.203 -23.234 -14.094 1 98.06 227 LEU B CA 1
ATOM 4259 C C . LEU B 1 227 ? -9.234 -24.359 -14.172 1 98.06 227 LEU B C 1
ATOM 4261 O O . LEU B 1 227 ? -9.633 -24.75 -15.266 1 98.06 227 LEU B O 1
ATOM 4265 N N . PRO B 1 228 ? -9.766 -24.859 -13.031 1 97.62 228 PRO B N 1
ATOM 4266 C CA . PRO B 1 228 ? -10.766 -25.922 -13.125 1 97.62 228 PRO B CA 1
ATOM 4267 C C . PRO B 1 228 ? -12 -25.5 -13.914 1 97.62 228 PRO B C 1
ATOM 4269 O O . PRO B 1 228 ? -12.516 -26.297 -14.719 1 97.62 228 PRO B O 1
ATOM 4272 N N . TYR B 1 229 ? -12.445 -24.328 -13.727 1 97.94 229 TYR B N 1
ATOM 4273 C CA . TYR B 1 229 ? -13.633 -23.859 -14.422 1 97.94 229 TYR B CA 1
ATOM 4274 C C . TYR B 1 229 ? -13.344 -23.641 -15.906 1 97.94 229 TYR B C 1
ATOM 4276 O O . TYR B 1 229 ? -14.219 -23.859 -16.75 1 97.94 229 TYR B O 1
ATOM 4284 N N . LEU B 1 230 ? -12.125 -23.156 -16.188 1 98.44 230 LEU B N 1
ATOM 4285 C CA . LEU B 1 230 ? -11.734 -22.953 -17.578 1 98.44 230 LEU B CA 1
ATOM 4286 C C . LEU B 1 230 ? -11.672 -24.281 -18.328 1 98.44 230 LEU B C 1
ATOM 4288 O O . LEU B 1 230 ? -12.141 -24.391 -19.453 1 98.44 230 LEU B O 1
ATOM 4292 N N . LEU B 1 231 ? -11.07 -25.281 -17.719 1 98.31 231 LEU B N 1
ATOM 4293 C CA . LEU B 1 231 ? -11 -26.609 -18.297 1 98.31 231 LEU B CA 1
ATOM 4294 C C . LEU B 1 231 ? -12.391 -27.203 -18.484 1 98.31 231 LEU B C 1
ATOM 4296 O O . LEU B 1 231 ? -12.672 -27.812 -19.516 1 98.31 231 LEU B O 1
ATOM 4300 N N . LEU B 1 232 ? -13.273 -26.984 -17.5 1 98.25 232 LEU B N 1
ATOM 4301 C CA . LEU B 1 232 ? -14.648 -27.469 -17.594 1 98.25 232 LEU B CA 1
ATOM 4302 C C . LEU B 1 232 ? -15.359 -26.812 -18.781 1 98.25 232 LEU B C 1
ATOM 4304 O O . LEU B 1 232 ? -16.016 -27.5 -19.578 1 98.25 232 LEU B O 1
ATOM 4308 N N . TYR B 1 233 ? -15.227 -25.531 -18.875 1 98.38 233 TYR B N 1
ATOM 4309 C CA . TYR B 1 233 ? -15.852 -24.766 -19.938 1 98.38 233 TYR B CA 1
ATOM 4310 C C . TYR B 1 233 ? -15.484 -25.344 -21.312 1 98.38 233 TYR B C 1
ATOM 4312 O O . TYR B 1 233 ? -16.344 -25.484 -22.188 1 98.38 233 TYR B O 1
ATOM 4320 N N . GLU B 1 234 ? -14.25 -25.734 -21.484 1 98 234 GLU B N 1
ATOM 4321 C CA . GLU B 1 234 ? -13.734 -26.234 -22.75 1 98 234 GLU B CA 1
ATOM 4322 C C . GLU B 1 234 ? -14.344 -27.594 -23.094 1 98 234 GLU B C 1
ATOM 4324 O O . GLU B 1 234 ? -14.453 -27.953 -24.266 1 98 234 GLU B O 1
ATOM 4329 N N . LYS B 1 235 ? -14.773 -28.344 -22.062 1 98 235 LYS B N 1
ATOM 4330 C CA . LYS B 1 235 ? -15.273 -29.703 -22.25 1 98 235 LYS B CA 1
ATOM 4331 C C . LYS B 1 235 ? -16.781 -29.719 -22.453 1 98 235 LYS B C 1
ATOM 4333 O O . LYS B 1 235 ? -17.328 -30.672 -23.031 1 98 235 LYS B O 1
ATOM 4338 N N . LEU B 1 236 ? -17.422 -28.672 -22.047 1 97.94 236 LEU B N 1
ATOM 4339 C CA . LEU B 1 236 ? -18.875 -28.609 -22.047 1 97.94 236 LEU B CA 1
ATOM 4340 C C . LEU B 1 236 ? -19.391 -28.359 -23.469 1 97.94 236 LEU B C 1
ATOM 4342 O O . LEU B 1 236 ? -18.719 -27.719 -24.281 1 97.94 236 LEU B O 1
ATOM 4346 N N . ASN B 1 237 ? -20.625 -28.922 -23.766 1 97.5 237 ASN B N 1
ATOM 4347 C CA . ASN B 1 237 ? -21.312 -28.531 -25 1 97.5 237 ASN B CA 1
ATOM 4348 C C . ASN B 1 237 ? -21.875 -27.125 -24.906 1 97.5 237 ASN B C 1
ATOM 4350 O O . ASN B 1 237 ? -21.828 -26.5 -23.844 1 97.5 237 ASN B O 1
ATOM 4354 N N . GLN B 1 238 ? -22.344 -26.641 -25.969 1 97.56 238 GLN B N 1
ATOM 4355 C CA . GLN B 1 238 ? -22.781 -25.234 -26.062 1 97.56 238 GLN B CA 1
ATOM 4356 C C . GLN B 1 238 ? -23.844 -24.922 -25.016 1 97.56 238 GLN B C 1
ATOM 4358 O O . GLN B 1 238 ? -23.812 -23.875 -24.375 1 97.56 238 GLN B O 1
ATOM 4363 N N . HIS B 1 239 ? -24.719 -25.797 -24.891 1 97.62 239 HIS B N 1
ATOM 4364 C CA . HIS B 1 239 ? -25.797 -25.594 -23.938 1 97.62 239 HIS B CA 1
ATOM 4365 C C . HIS B 1 239 ? -25.25 -25.531 -22.5 1 97.62 239 HIS B C 1
ATOM 4367 O O . HIS B 1 239 ? -25.625 -24.656 -21.734 1 97.62 239 HIS B O 1
ATOM 4373 N N . GLU B 1 240 ? -24.406 -26.422 -22.172 1 97.44 240 GLU B N 1
ATOM 4374 C CA . GLU B 1 240 ? -23.828 -26.5 -20.828 1 97.44 240 GLU B CA 1
ATOM 4375 C C . GLU B 1 240 ? -22.891 -25.328 -20.562 1 97.44 240 GLU B C 1
ATOM 4377 O O . GLU B 1 240 ? -22.781 -24.844 -19.422 1 97.44 240 GLU B O 1
ATOM 4382 N N . GLN B 1 241 ? -22.188 -24.875 -21.625 1 97.88 241 GLN B N 1
ATOM 4383 C CA . GLN B 1 241 ? -21.391 -23.656 -21.5 1 97.88 241 GLN B CA 1
ATOM 4384 C C . GLN B 1 241 ? -22.25 -22.469 -21.078 1 97.88 241 GLN B C 1
ATOM 4386 O O . GLN B 1 241 ? -21.875 -21.703 -20.188 1 97.88 241 GLN B O 1
ATOM 4391 N N . GLY B 1 242 ? -23.391 -22.375 -21.703 1 97.25 242 GLY B N 1
ATOM 4392 C CA . GLY B 1 242 ? -24.328 -21.328 -21.328 1 97.25 242 GLY B CA 1
ATOM 4393 C C . GLY B 1 242 ? -24.781 -21.438 -19.875 1 97.25 242 GLY B C 1
ATOM 4394 O O . GLY B 1 242 ? -24.922 -20.422 -19.188 1 97.25 242 GLY B O 1
ATOM 4395 N N . LEU B 1 243 ? -24.984 -22.641 -19.422 1 96 243 LEU B N 1
ATOM 4396 C CA . LEU B 1 243 ? -25.375 -22.875 -18.031 1 96 243 LEU B CA 1
ATOM 4397 C C . LEU B 1 243 ? -24.266 -22.438 -17.078 1 96 243 LEU B C 1
ATOM 4399 O O . LEU B 1 243 ? -24.516 -21.766 -16.078 1 96 243 LEU B O 1
ATOM 4403 N N . LEU B 1 244 ? -23.094 -22.891 -17.422 1 96.94 244 LEU B N 1
ATOM 4404 C CA . LEU B 1 244 ? -21.969 -22.531 -16.578 1 96.94 244 LEU B CA 1
ATOM 4405 C C . LEU B 1 244 ? -21.812 -21.016 -16.484 1 96.94 244 LEU B C 1
ATOM 4407 O O . LEU B 1 244 ? -21.609 -20.469 -15.391 1 96.94 244 LEU B O 1
ATOM 4411 N N . ILE B 1 245 ? -21.891 -20.328 -17.625 1 97.31 245 ILE B N 1
ATOM 4412 C CA . ILE B 1 245 ? -21.797 -18.875 -17.688 1 97.31 245 ILE B CA 1
ATOM 4413 C C . ILE B 1 245 ? -22.906 -18.266 -16.844 1 97.31 245 ILE B C 1
ATOM 4415 O O . ILE B 1 245 ? -22.672 -17.297 -16.109 1 97.31 245 ILE B O 1
ATOM 4419 N N . SER B 1 246 ? -24.078 -18.828 -16.828 1 95.69 246 SER B N 1
ATOM 4420 C CA . SER B 1 246 ? -25.219 -18.297 -16.094 1 95.69 246 SER B CA 1
ATOM 4421 C C . SER B 1 246 ? -25.016 -18.453 -14.586 1 95.69 246 SER B C 1
ATOM 4423 O O . SER B 1 246 ? -25.625 -17.734 -13.789 1 95.69 246 SER B O 1
ATOM 4425 N N . TYR B 1 247 ? -24.125 -19.422 -14.227 1 94.44 247 TYR B N 1
ATOM 4426 C CA . TYR B 1 247 ? -23.859 -19.672 -12.812 1 94.44 247 TYR B CA 1
ATOM 4427 C C . TYR B 1 247 ? -22.781 -18.75 -12.273 1 94.44 247 TYR B C 1
ATOM 4429 O O . TYR B 1 247 ? -22.547 -18.703 -11.062 1 94.44 247 TYR B O 1
ATOM 4437 N N . PHE B 1 248 ? -22.156 -18.047 -13.195 1 94.81 248 PHE B N 1
ATOM 4438 C CA . PHE B 1 248 ? -21.062 -17.172 -12.836 1 94.81 248 PHE B CA 1
ATOM 4439 C C . PHE B 1 248 ? -21.5 -16.141 -11.805 1 94.81 248 PHE B C 1
ATOM 4441 O O . PHE B 1 248 ? -22.531 -15.477 -11.984 1 94.81 248 PHE B O 1
ATOM 4448 N N . LYS B 1 249 ? -20.766 -15.992 -10.609 1 92.81 249 LYS B N 1
ATOM 4449 C CA . LYS B 1 249 ? -20.969 -15.055 -9.508 1 92.81 249 LYS B CA 1
ATOM 4450 C C . LYS B 1 249 ? -22.266 -15.367 -8.758 1 92.81 249 LYS B C 1
ATOM 4452 O O . LYS B 1 249 ? -22.781 -14.516 -8.031 1 92.81 249 LYS B O 1
ATOM 4457 N N . GLN B 1 250 ? -22.734 -16.578 -9.008 1 91.06 250 GLN B N 1
ATOM 4458 C CA . GLN B 1 250 ? -23.906 -17.016 -8.273 1 91.06 250 GLN B CA 1
ATOM 4459 C C . GLN B 1 250 ? -23.531 -17.891 -7.086 1 91.06 250 GLN B C 1
ATOM 4461 O O . GLN B 1 250 ? -22.5 -18.562 -7.105 1 91.06 250 GLN B O 1
ATOM 4466 N N . ASP B 1 251 ? -24.297 -17.688 -6.098 1 85.69 251 ASP B N 1
ATOM 4467 C CA . ASP B 1 251 ? -24.125 -18.484 -4.879 1 85.69 251 ASP B CA 1
ATOM 4468 C C . ASP B 1 251 ? -25.312 -19.391 -4.629 1 85.69 251 ASP B C 1
ATOM 4470 O O . ASP B 1 251 ? -26.266 -19 -3.936 1 85.69 251 ASP B O 1
ATOM 4474 N N . ASN B 1 252 ? -25.312 -20.469 -5.312 1 87.12 252 ASN B N 1
ATOM 4475 C CA . ASN B 1 252 ? -26.406 -21.438 -5.199 1 87.12 252 ASN B CA 1
ATOM 4476 C C . ASN B 1 252 ? -25.891 -22.859 -5.039 1 87.12 252 ASN B C 1
ATOM 4478 O O . ASN B 1 252 ? -24.969 -23.281 -5.75 1 87.12 252 ASN B O 1
ATOM 4482 N N . HIS B 1 253 ? -26.5 -23.516 -4.125 1 88.31 253 HIS B N 1
ATOM 4483 C CA . HIS B 1 253 ? -26.094 -24.875 -3.83 1 88.31 253 HIS B CA 1
ATOM 4484 C C . HIS B 1 253 ? -26.266 -25.781 -5.051 1 88.31 253 HIS B C 1
ATOM 4486 O O . HIS B 1 253 ? -25.469 -26.703 -5.27 1 88.31 253 HIS B O 1
ATOM 4492 N N . GLU B 1 254 ? -27.297 -25.531 -5.809 1 89.06 254 GLU B N 1
ATOM 4493 C CA . GLU B 1 254 ? -27.547 -26.328 -7 1 89.06 254 GLU B CA 1
ATOM 4494 C C . GLU B 1 254 ? -26.422 -26.172 -8.016 1 89.06 254 GLU B C 1
ATOM 4496 O O . GLU B 1 254 ? -26.062 -27.125 -8.719 1 89.06 254 GLU B O 1
ATOM 4501 N N . ILE B 1 255 ? -25.891 -25.094 -8.062 1 89 255 ILE B N 1
ATOM 4502 C CA . ILE B 1 255 ? -24.797 -24.797 -8.969 1 89 255 ILE B CA 1
ATOM 4503 C C . ILE B 1 255 ? -23.562 -25.594 -8.578 1 89 255 ILE B C 1
ATOM 4505 O O . ILE B 1 255 ? -22.875 -26.156 -9.438 1 89 255 ILE B O 1
ATOM 4509 N N . ILE B 1 256 ? -23.359 -25.641 -7.262 1 90.5 256 ILE B N 1
ATOM 4510 C CA . ILE B 1 256 ? -22.203 -26.359 -6.738 1 90.5 256 ILE B CA 1
ATOM 4511 C C . ILE B 1 256 ? -22.312 -27.844 -7.078 1 90.5 256 ILE B C 1
ATOM 4513 O O . ILE B 1 256 ? -21.344 -28.453 -7.523 1 90.5 256 ILE B O 1
ATOM 4517 N N . GLU B 1 257 ? -23.469 -28.344 -6.91 1 93 257 GLU B N 1
ATOM 4518 C CA . GLU B 1 257 ? -23.703 -29.75 -7.18 1 93 257 GLU B CA 1
ATOM 4519 C C . GLU B 1 257 ? -23.547 -30.062 -8.664 1 93 257 GLU B C 1
ATOM 4521 O O . GLU B 1 257 ? -22.906 -31.062 -9.031 1 93 257 GLU B O 1
ATOM 4526 N N . TRP B 1 258 ? -24.156 -29.234 -9.484 1 95.19 258 TRP B N 1
ATOM 4527 C CA . TRP B 1 258 ? -24.031 -29.422 -10.922 1 95.19 258 TRP B CA 1
ATOM 4528 C C . TRP B 1 258 ? -22.562 -29.359 -11.359 1 95.19 258 TRP B C 1
ATOM 4530 O O . TRP B 1 258 ? -22.125 -30.203 -12.148 1 95.19 258 TRP B O 1
ATOM 4540 N N . THR B 1 259 ? -21.891 -28.422 -10.867 1 94.62 259 THR B N 1
ATOM 4541 C CA . THR B 1 259 ? -20.484 -28.234 -11.234 1 94.62 259 THR B CA 1
ATOM 4542 C C . THR B 1 259 ? -19.641 -29.406 -10.781 1 94.62 259 THR B C 1
ATOM 4544 O O . THR B 1 259 ? -18.781 -29.891 -11.531 1 94.62 259 THR B O 1
ATOM 4547 N N . LYS B 1 260 ? -19.891 -29.891 -9.594 1 94.19 260 LYS B N 1
ATOM 4548 C CA . LYS B 1 260 ? -19.172 -31.047 -9.086 1 94.19 260 LYS B CA 1
ATOM 4549 C C . LYS B 1 260 ? -19.391 -32.281 -9.977 1 94.19 260 LYS B C 1
ATOM 4551 O O . LYS B 1 260 ? -18.453 -33.031 -10.25 1 94.19 260 LYS B O 1
ATOM 4556 N N . GLU B 1 261 ? -20.609 -32.375 -10.32 1 96.56 261 GLU B N 1
ATOM 4557 C CA . GLU B 1 261 ? -20.953 -33.5 -11.203 1 96.56 261 GLU B CA 1
ATOM 4558 C C . GLU B 1 261 ? -20.203 -33.406 -12.531 1 96.56 261 GLU B C 1
ATOM 4560 O O . GLU B 1 261 ? -19.688 -34.375 -13.031 1 96.56 261 GLU B O 1
ATOM 4565 N N . LYS B 1 262 ? -20.203 -32.219 -13.094 1 97.62 262 LYS B N 1
ATOM 4566 C CA . LYS B 1 262 ? -19.531 -32.031 -14.375 1 97.62 262 LYS B CA 1
ATOM 4567 C C . LYS B 1 262 ? -18.016 -32.156 -14.227 1 97.62 262 LYS B C 1
ATOM 4569 O O . LYS B 1 262 ? -17.344 -32.688 -15.125 1 97.62 262 LYS B O 1
ATOM 4574 N N . PHE B 1 263 ? -17.469 -31.703 -13.086 1 97.25 263 PHE B N 1
ATOM 4575 C CA . PHE B 1 263 ? -16.047 -31.906 -12.82 1 97.25 263 PHE B CA 1
ATOM 4576 C C . PHE B 1 263 ? -15.688 -33.375 -12.844 1 97.25 263 PHE B C 1
ATOM 4578 O O . PHE B 1 263 ? -14.656 -33.781 -13.398 1 97.25 263 PHE B O 1
ATOM 4585 N N . LYS B 1 264 ? -16.547 -34.156 -12.258 1 96.56 264 LYS B N 1
ATOM 4586 C CA . LYS B 1 264 ? -16.328 -35.625 -12.211 1 96.56 264 LYS B CA 1
ATOM 4587 C C . LYS B 1 264 ? -16.5 -36.219 -13.602 1 96.56 264 LYS B C 1
ATOM 4589 O O . LYS B 1 264 ? -15.664 -37.031 -14.031 1 96.56 264 LYS B O 1
ATOM 4594 N N . GLN B 1 265 ? -17.547 -35.812 -14.25 1 97.69 265 GLN B N 1
ATOM 4595 C CA . GLN B 1 265 ? -17.875 -36.375 -15.57 1 97.69 265 GLN B CA 1
ATOM 4596 C C . GLN B 1 265 ? -16.719 -36.188 -16.547 1 97.69 265 GLN B C 1
ATOM 4598 O O . GLN B 1 265 ? -16.422 -37.062 -17.328 1 97.69 265 GLN B O 1
ATOM 4603 N N . TYR B 1 266 ? -16.016 -35.062 -16.453 1 97.94 266 TYR B N 1
ATOM 4604 C CA . TYR B 1 266 ? -15.008 -34.75 -17.469 1 97.94 266 TYR B CA 1
ATOM 4605 C C . TYR B 1 266 ? -13.609 -34.875 -16.891 1 97.94 266 TYR B C 1
ATOM 4607 O O . TYR B 1 266 ? -12.625 -34.5 -17.531 1 97.94 266 TYR B O 1
ATOM 4615 N N . GLY B 1 267 ? -13.438 -35.344 -15.633 1 97.19 267 GLY B N 1
ATOM 4616 C CA . GLY B 1 267 ? -12.141 -35.562 -15.016 1 97.19 267 GLY B CA 1
ATOM 4617 C C . GLY B 1 267 ? -11.344 -34.281 -14.836 1 97.19 267 GLY B C 1
ATOM 4618 O O . GLY B 1 267 ? -10.141 -34.25 -15.102 1 97.19 267 GLY B O 1
ATOM 4619 N N . ILE B 1 268 ? -11.992 -33.188 -14.461 1 97.25 268 ILE B N 1
ATOM 4620 C CA . ILE B 1 268 ? -11.391 -31.859 -14.406 1 97.25 268 ILE B CA 1
ATOM 4621 C C . ILE B 1 268 ? -10.359 -31.797 -13.273 1 97.25 268 ILE B C 1
ATOM 4623 O O . ILE B 1 268 ? -9.305 -31.188 -13.422 1 97.25 268 ILE B O 1
ATOM 4627 N N . ILE B 1 269 ? -10.648 -32.406 -12.156 1 95.44 269 ILE B N 1
ATOM 4628 C CA . ILE B 1 269 ? -9.758 -32.375 -11 1 95.44 269 ILE B CA 1
ATOM 4629 C C . ILE B 1 269 ? -8.43 -33.031 -11.359 1 95.44 269 ILE B C 1
ATOM 4631 O O . ILE B 1 269 ? -7.363 -32.469 -11.117 1 95.44 269 ILE B O 1
ATOM 4635 N N . GLU B 1 270 ? -8.516 -34.188 -12.023 1 96 270 GLU B N 1
ATOM 4636 C CA . GLU B 1 270 ? -7.32 -34.906 -12.422 1 96 270 GLU B CA 1
ATOM 4637 C C . GLU B 1 270 ? -6.504 -34.125 -13.445 1 96 270 GLU B C 1
ATOM 4639 O O . GLU B 1 270 ? -5.277 -34.094 -13.367 1 96 270 GLU B O 1
ATOM 4644 N N . GLU B 1 271 ? -7.203 -33.562 -14.352 1 97.06 271 GLU B N 1
ATOM 4645 C CA . GLU B 1 271 ? -6.52 -32.781 -15.375 1 97.06 271 GLU B CA 1
ATOM 4646 C C . GLU B 1 271 ? -5.809 -31.578 -14.766 1 97.06 271 GLU B C 1
ATOM 4648 O O . GLU B 1 271 ? -4.68 -31.266 -15.148 1 97.06 271 GLU B O 1
ATOM 4653 N N . THR B 1 272 ? -6.477 -30.875 -13.844 1 96.94 272 THR B N 1
ATOM 4654 C CA . THR B 1 272 ? -5.879 -29.734 -13.164 1 96.94 272 THR B CA 1
ATOM 4655 C C . THR B 1 272 ? -4.641 -30.156 -12.383 1 96.94 272 THR B C 1
ATOM 4657 O O . THR B 1 272 ? -3.613 -29.484 -12.414 1 96.94 272 THR B O 1
ATOM 4660 N N . LEU B 1 273 ? -4.758 -31.297 -11.703 1 96 273 LEU B N 1
ATOM 4661 C CA . LEU B 1 273 ? -3.646 -31.828 -10.922 1 96 273 LEU B CA 1
ATOM 4662 C C . LEU B 1 273 ? -2.453 -32.125 -11.82 1 96 273 LEU B C 1
ATOM 4664 O O . LEU B 1 273 ? -1.309 -31.859 -11.453 1 96 273 LEU B O 1
ATOM 4668 N N . LYS B 1 274 ? -2.701 -32.688 -12.961 1 97 274 LYS B N 1
ATOM 4669 C CA . LYS B 1 274 ? -1.638 -33 -13.906 1 97 274 LYS B CA 1
ATOM 4670 C C . LYS B 1 274 ? -0.891 -31.75 -14.352 1 97 274 LYS B C 1
ATOM 4672 O O . LYS B 1 274 ? 0.332 -31.781 -14.5 1 97 274 LYS B O 1
ATOM 4677 N N . ILE B 1 275 ? -1.621 -30.719 -14.555 1 97.69 275 ILE B N 1
ATOM 4678 C CA . ILE B 1 275 ? -1.001 -29.469 -14.961 1 97.69 275 ILE B CA 1
ATOM 4679 C C . ILE B 1 275 ? -0.128 -28.922 -13.836 1 97.69 275 ILE B C 1
ATOM 4681 O O . ILE B 1 275 ? 0.992 -28.469 -14.07 1 97.69 275 ILE B O 1
ATOM 4685 N N . ALA B 1 276 ? -0.63 -28.938 -12.602 1 97.44 276 ALA B N 1
ATOM 4686 C CA . ALA B 1 276 ? 0.166 -28.516 -11.453 1 97.44 276 ALA B CA 1
ATOM 4687 C C . ALA B 1 276 ? 1.438 -29.359 -11.336 1 97.44 276 ALA B C 1
ATOM 4689 O O . ALA B 1 276 ? 2.506 -28.828 -11.016 1 97.44 276 ALA B O 1
ATOM 4690 N N . GLN B 1 277 ? 1.315 -30.672 -11.609 1 97.25 277 GLN B N 1
ATOM 4691 C CA . GLN B 1 277 ? 2.445 -31.594 -11.516 1 97.25 277 GLN B CA 1
ATOM 4692 C C . GLN B 1 277 ? 3.525 -31.234 -12.539 1 97.25 277 GLN B C 1
ATOM 4694 O O . GLN B 1 277 ? 4.715 -31.406 -12.266 1 97.25 277 GLN B O 1
ATOM 4699 N N . VAL B 1 278 ? 3.102 -30.797 -13.695 1 98 278 VAL B N 1
ATOM 4700 C CA . VAL B 1 278 ? 4.055 -30.375 -14.719 1 98 278 VAL B CA 1
ATOM 4701 C C . VAL B 1 278 ? 4.934 -29.25 -14.172 1 98 278 VAL B C 1
ATOM 4703 O O . VAL B 1 278 ? 6.156 -29.281 -14.336 1 98 278 VAL B O 1
ATOM 4706 N N . TYR B 1 279 ? 4.332 -28.266 -13.523 1 98 279 TYR B N 1
ATOM 4707 C CA . TYR B 1 279 ? 5.082 -27.141 -12.969 1 98 279 TYR B CA 1
ATOM 4708 C C . TYR B 1 279 ? 5.957 -27.594 -11.805 1 98 279 TYR B C 1
ATOM 4710 O O . TYR B 1 279 ? 7.074 -27.109 -11.633 1 98 279 TYR B O 1
ATOM 4718 N N . SER B 1 280 ? 5.445 -28.5 -10.961 1 97.5 280 SER B N 1
ATOM 4719 C CA . SER B 1 280 ? 6.266 -29.047 -9.883 1 97.5 280 SER B CA 1
ATOM 4720 C C . SER B 1 280 ? 7.504 -29.75 -10.438 1 97.5 280 SER B C 1
ATOM 4722 O O . SER B 1 280 ? 8.602 -29.594 -9.898 1 97.5 280 SER B O 1
ATOM 4724 N N . LYS B 1 281 ? 7.34 -30.516 -11.5 1 97.56 281 LYS B N 1
ATOM 4725 C CA . LYS B 1 281 ? 8.461 -31.203 -12.141 1 97.56 281 LYS B CA 1
ATOM 4726 C C . LYS B 1 281 ? 9.461 -30.203 -12.711 1 97.56 281 LYS B C 1
ATOM 4728 O O . LYS B 1 281 ? 10.672 -30.406 -12.625 1 97.56 281 LYS B O 1
ATOM 4733 N N . LYS B 1 282 ? 8.953 -29.141 -13.328 1 98.31 282 LYS B N 1
ATOM 4734 C CA . LYS B 1 282 ? 9.828 -28.078 -13.828 1 98.31 282 LYS B CA 1
ATOM 4735 C C . LYS B 1 282 ? 10.633 -27.453 -12.695 1 98.31 282 LYS B C 1
ATOM 4737 O O . LYS B 1 282 ? 11.812 -27.141 -12.867 1 98.31 282 LYS B O 1
ATOM 4742 N N . ALA B 1 283 ? 9.945 -27.203 -11.555 1 98.44 283 ALA B N 1
ATOM 4743 C CA . ALA B 1 283 ? 10.648 -26.672 -10.391 1 98.44 283 ALA B CA 1
ATOM 4744 C C . ALA B 1 283 ? 11.781 -27.594 -9.969 1 98.44 283 ALA B C 1
ATOM 4746 O O . ALA B 1 283 ? 12.906 -27.141 -9.727 1 98.44 283 ALA B O 1
ATOM 4747 N N . LEU B 1 284 ? 11.516 -28.922 -9.906 1 97.88 284 LEU B N 1
ATOM 4748 C CA . LEU B 1 284 ? 12.516 -29.906 -9.508 1 97.88 284 LEU B CA 1
ATOM 4749 C C . LEU B 1 284 ? 13.656 -29.969 -10.516 1 97.88 284 LEU B C 1
ATOM 4751 O O . LEU B 1 284 ? 14.82 -30.078 -10.125 1 97.88 284 LEU B O 1
ATOM 4755 N N . GLU B 1 285 ? 13.344 -29.859 -11.766 1 98.19 285 GLU B N 1
ATOM 4756 C CA . GLU B 1 285 ? 14.352 -29.859 -12.82 1 98.19 285 GLU B CA 1
ATOM 4757 C C . GLU B 1 285 ? 15.281 -28.656 -12.695 1 98.19 285 GLU B C 1
ATOM 4759 O O . GLU B 1 285 ? 16.484 -28.766 -12.977 1 98.19 285 GLU B O 1
ATOM 4764 N N . ALA B 1 286 ? 14.742 -27.5 -12.297 1 98 286 ALA B N 1
ATOM 4765 C CA . ALA B 1 286 ? 15.523 -26.266 -12.188 1 98 286 ALA B CA 1
ATOM 4766 C C . ALA B 1 286 ? 16.641 -26.422 -11.156 1 98 286 ALA B C 1
ATOM 4768 O O . ALA B 1 286 ? 17.703 -25.797 -11.289 1 98 286 ALA B O 1
ATOM 4769 N N . ILE B 1 287 ? 16.438 -27.219 -10.203 1 97.75 287 ILE B N 1
ATOM 4770 C CA . ILE B 1 287 ? 17.453 -27.328 -9.156 1 97.75 287 ILE B CA 1
ATOM 4771 C C . ILE B 1 287 ? 18.109 -28.703 -9.203 1 97.75 287 ILE B C 1
ATOM 4773 O O . ILE B 1 287 ? 18.625 -29.188 -8.195 1 97.75 287 ILE B O 1
ATOM 4777 N N . LYS B 1 288 ? 17.938 -29.281 -10.359 1 93.88 288 LYS B N 1
ATOM 4778 C CA . LYS B 1 288 ? 18.547 -30.594 -10.523 1 93.88 288 LYS B CA 1
ATOM 4779 C C . LYS B 1 288 ? 20.047 -30.547 -10.242 1 93.88 288 LYS B C 1
ATOM 4781 O O . LYS B 1 288 ? 20.75 -29.688 -10.766 1 93.88 288 LYS B O 1
ATOM 4786 N N . GLY B 1 289 ? 20.609 -31.297 -9.359 1 92.19 289 GLY B N 1
ATOM 4787 C CA . GLY B 1 289 ? 22.031 -31.344 -9.055 1 92.19 289 GLY B CA 1
ATOM 4788 C C . GLY B 1 289 ? 22.391 -30.609 -7.777 1 92.19 289 GLY B C 1
ATOM 4789 O O . GLY B 1 289 ? 23.484 -30.797 -7.227 1 92.19 289 GLY B O 1
ATOM 4790 N N . GLU B 1 290 ? 21.516 -29.719 -7.34 1 93 290 GLU B N 1
ATOM 4791 C CA . GLU B 1 290 ? 21.781 -28.969 -6.121 1 93 290 GLU B CA 1
ATOM 4792 C C . GLU B 1 290 ? 21.625 -29.844 -4.883 1 93 290 GLU B C 1
ATOM 4794 O O . GLU B 1 290 ? 22.172 -29.531 -3.82 1 93 290 GLU B O 1
ATOM 4799 N N . ASN B 1 291 ? 20.969 -30.969 -4.988 1 91.81 291 ASN B N 1
ATOM 4800 C CA . ASN B 1 291 ? 20.734 -31.906 -3.885 1 91.81 291 ASN B CA 1
ATOM 4801 C C . ASN B 1 291 ? 20.125 -31.188 -2.674 1 91.81 291 ASN B C 1
ATOM 4803 O O . ASN B 1 291 ? 20.625 -31.344 -1.555 1 91.81 291 ASN B O 1
ATOM 4807 N N . ASN B 1 292 ? 19.25 -30.266 -2.869 1 95.25 292 ASN B N 1
ATOM 4808 C CA . ASN B 1 292 ? 18.516 -29.609 -1.795 1 95.25 292 ASN B CA 1
ATOM 4809 C C . ASN B 1 292 ? 17.25 -30.406 -1.43 1 95.25 292 ASN B C 1
ATOM 4811 O O . ASN B 1 292 ? 16.188 -30.156 -1.984 1 95.25 292 ASN B O 1
ATOM 4815 N N . LEU B 1 293 ? 17.297 -31.188 -0.439 1 94.56 293 LEU B N 1
ATOM 4816 C CA . LEU B 1 293 ? 16.25 -32.125 -0.083 1 94.56 293 LEU B CA 1
ATOM 4817 C C . LEU B 1 293 ? 15.008 -31.406 0.43 1 94.56 293 LEU B C 1
ATOM 4819 O O . LEU B 1 293 ? 13.883 -31.859 0.231 1 94.56 293 LEU B O 1
ATOM 4823 N N . ILE B 1 294 ? 15.242 -30.297 1.05 1 94.62 294 ILE B N 1
ATOM 4824 C CA . ILE B 1 294 ? 14.125 -29.547 1.6 1 94.62 294 ILE B CA 1
ATOM 4825 C C . ILE B 1 294 ? 13.273 -28.984 0.462 1 94.62 294 ILE B C 1
ATOM 4827 O O . ILE B 1 294 ? 12.047 -29.141 0.461 1 94.62 294 ILE B O 1
ATOM 4831 N N . LEU B 1 295 ? 13.875 -28.359 -0.557 1 97.12 295 LEU B N 1
ATOM 4832 C CA . LEU B 1 295 ? 13.148 -27.812 -1.695 1 97.12 295 LEU B CA 1
ATOM 4833 C C . LEU B 1 295 ? 12.477 -28.922 -2.496 1 97.12 295 LEU B C 1
ATOM 4835 O O . LEU B 1 295 ? 11.352 -28.75 -2.979 1 97.12 295 LEU B O 1
ATOM 4839 N N . GLU B 1 296 ? 13.195 -30 -2.637 1 96.5 296 GLU B N 1
ATOM 4840 C CA . GLU B 1 296 ? 12.625 -31.141 -3.355 1 96.5 296 GLU B CA 1
ATOM 4841 C C . GLU B 1 296 ? 11.359 -31.641 -2.668 1 96.5 296 GLU B C 1
ATOM 4843 O O . GLU B 1 296 ? 10.344 -31.891 -3.324 1 96.5 296 GLU B O 1
ATOM 4848 N N . LYS B 1 297 ? 11.43 -31.766 -1.394 1 95.12 297 LYS B N 1
ATOM 4849 C CA . LYS B 1 297 ? 10.273 -32.25 -0.634 1 95.12 297 LYS B CA 1
ATOM 4850 C C . LYS B 1 297 ? 9.117 -31.25 -0.73 1 95.12 297 LYS B C 1
ATOM 4852 O O . LYS B 1 297 ? 7.961 -31.641 -0.895 1 95.12 297 LYS B O 1
ATOM 4857 N N . LEU B 1 298 ? 9.406 -29.984 -0.643 1 94.44 298 LEU B N 1
ATOM 4858 C CA . LEU B 1 298 ? 8.367 -28.969 -0.724 1 94.44 298 LEU B CA 1
ATOM 4859 C C . LEU B 1 298 ? 7.699 -28.984 -2.096 1 94.44 298 LEU B C 1
ATOM 4861 O O . LEU B 1 298 ? 6.48 -28.844 -2.199 1 94.44 298 LEU B O 1
ATOM 4865 N N . ALA B 1 299 ? 8.492 -29.125 -3.156 1 95.25 299 ALA B N 1
ATOM 4866 C CA . ALA B 1 299 ? 7.965 -29.188 -4.516 1 95.25 299 ALA B CA 1
ATOM 4867 C C . ALA B 1 299 ? 7.07 -30.406 -4.707 1 95.25 299 ALA B C 1
ATOM 4869 O O . ALA B 1 299 ? 6.082 -30.359 -5.441 1 95.25 299 ALA B O 1
ATOM 4870 N N . GLN B 1 300 ? 7.41 -31.469 -4.02 1 93.19 300 GLN B N 1
ATOM 4871 C CA . GLN B 1 300 ? 6.605 -32.688 -4.086 1 93.19 300 GLN B CA 1
ATOM 4872 C C . GLN B 1 300 ? 5.344 -32.562 -3.238 1 93.19 300 GLN B C 1
ATOM 4874 O O . GLN B 1 300 ? 4.258 -32.969 -3.666 1 93.19 300 GLN B O 1
ATOM 4879 N N . ASP B 1 301 ? 5.473 -31.938 -2.117 1 92 301 ASP B N 1
ATOM 4880 C CA . ASP B 1 301 ? 4.367 -31.797 -1.178 1 92 301 ASP B CA 1
ATOM 4881 C C . ASP B 1 301 ? 3.293 -30.859 -1.737 1 92 301 ASP B C 1
ATOM 4883 O O . ASP B 1 301 ? 2.121 -30.969 -1.371 1 92 301 ASP B O 1
ATOM 4887 N N . VAL B 1 302 ? 3.688 -29.953 -2.596 1 90.81 302 VAL B N 1
ATOM 4888 C CA . VAL B 1 302 ? 2.742 -28.969 -3.105 1 90.81 302 VAL B CA 1
ATOM 4889 C C . VAL B 1 302 ? 1.636 -29.656 -3.891 1 90.81 302 VAL B C 1
ATOM 4891 O O . VAL B 1 302 ? 0.488 -29.219 -3.895 1 90.81 302 VAL B O 1
ATOM 4894 N N . ILE B 1 303 ? 1.947 -30.781 -4.5 1 89.5 303 ILE B N 1
ATOM 4895 C CA . ILE B 1 303 ? 0.988 -31.5 -5.344 1 89.5 303 ILE B CA 1
ATOM 4896 C C . ILE B 1 303 ? 0.075 -32.344 -4.473 1 89.5 303 ILE B C 1
ATOM 4898 O O . ILE B 1 303 ? -1.037 -32.688 -4.879 1 89.5 303 ILE B O 1
ATOM 4902 N N . TYR B 1 304 ? 0.524 -32.656 -3.264 1 76.75 304 TYR B N 1
ATOM 4903 C CA . TYR B 1 304 ? -0.301 -33.5 -2.416 1 76.75 304 TYR B CA 1
ATOM 4904 C C . TYR B 1 304 ? -1.002 -32.688 -1.337 1 76.75 304 TYR B C 1
ATOM 4906 O O . TYR B 1 304 ? -1.769 -33.25 -0.539 1 76.75 304 TYR B O 1
ATOM 4914 N N . ARG B 1 305 ? -1.012 -31.297 -1.48 1 63 305 ARG B N 1
ATOM 4915 C CA . ARG B 1 305 ? -1.54 -30.25 -0.62 1 63 305 ARG B CA 1
ATOM 4916 C C . ARG B 1 305 ? -1.402 -30.625 0.852 1 63 305 ARG B C 1
ATOM 4918 O O . ARG B 1 305 ? -2.293 -30.328 1.656 1 63 305 ARG B O 1
ATOM 4925 N N . THR B 1 306 ? -0.428 -31.5 1.209 1 54.44 306 THR B N 1
ATOM 4926 C CA . THR B 1 306 ? -0.186 -31.734 2.631 1 54.44 306 THR B CA 1
ATOM 4927 C C . THR B 1 306 ? 0.82 -30.719 3.174 1 54.44 306 THR B C 1
ATOM 4929 O O . THR B 1 306 ? 2.002 -30.766 2.822 1 54.44 306 THR B O 1
ATOM 4932 N N . PHE B 1 307 ? 0.214 -29.297 3.062 1 46.66 307 PHE B N 1
ATOM 4933 C CA . PHE B 1 307 ? 1.223 -28.438 3.682 1 46.66 307 PHE B CA 1
ATOM 4934 C C . PHE B 1 307 ? 1.157 -28.547 5.199 1 46.66 307 PHE B C 1
ATOM 4936 O O . PHE B 1 307 ? 0.098 -28.828 5.766 1 46.66 307 PHE B O 1
#

InterPro domains:
  IPR000092 Polyprenyl synthetase-like [PF00348] (34-254)
  IPR000092 Polyprenyl synthetase-like [cd00685] (36-305)
  IPR008949 Isoprenoid synthase domain superfamily [G3DSA:1.10.600.10] (1-307)
  IPR008949 Isoprenoid synthase domain superfamily [SSF48576] (8-290)
  IPR033749 Polyprenyl synthetase, conserved site [PS00444] (192-204)

Radius of gyration: 26.05 Å; Cα contacts (8 Å, |Δi|>4): 878; chains: 2; bounding box: 56×70×56 Å

Sequence (614 aa):
MQEKQLQAIQNKIASWIKEIESGFIDALFSKIGPSKMLRSKLMLALLDEKTDAILLDKAFNLCAIVEMIQTASLLHDDVIDKATIRRKLPSINALFGNFNAVMLGDVFYSKAFFELSKMGESIAQILSNAVLRLSRGEIEDVFVGESFNSDKQKYWRILEDKTAHFIEASLKSMAILLNKDAKMYADFGLNFGMAFQIIDDLLDITQDAKTLGKPNFSDFKEGKTTLPYLLLYEKLNQHEQGLLISYFKQDNHEIIEWTKEKFKQYGIIEETLKIAQVYSKKALEAIKGENNLILEKLAQDVIYRTFMQEKQLQAIQNKIASWIKEIESGFIDALFSKIGPSKMLRSKLMLALLDEKTDAILLDKAFNLCAIVEMIQTASLLHDDVIDKATIRRKLPSINALFGNFNAVMLGDVFYSKAFFELSKMGESIAQILSNAVLRLSRGEIEDVFVGESFNSDKQKYWRILEDKTAHFIEASLKSMAILLNKDAKMYADFGLNFGMAFQIIDDLLDITQDAKTLGKPNFSDFKEGKTTLPYLLLYEKLNQHEQGLLISYFKQDNHEIIEWTKEKFKQYGIIEETLKIAQVYSKKALEAIKGENNLILEKLAQDVIYRTF